Protein 6XSX (pdb70)

Organism: Clostridium perfringens (strain ATCC 13124 / DSM 756 / JCM 1290 / NCIMB 6125 / NCTC 8237 / Type A) (NCBI:txid195103)

Structure (mmCIF, N/CA/C/O backbone):
data_6XSX
#
_entry.id   6XSX
#
_cell.length_a   60.168
_cell.length_b   54.553
_cell.length_c   90.984
_cell.angle_alpha   90.000
_cell.angle_beta   93.200
_cell.angle_gamma   90.000
#
_symmetry.space_group_name_H-M   'P 1 21 1'
#
loop_
_entity.id
_entity.type
_entity.pdbx_description
1 polymer 'ZmpA Glycopeptidase'
2 non-polymer '2-(N-MORPHOLINO)-ETHANESULFONIC ACID'
3 non-polymer 1,2-ETHANEDIOL
4 water water
#
loop_
_atom_site.group_PDB
_atom_site.id
_atom_site.type_symbol
_atom_site.label_atom_id
_atom_site.label_alt_id
_atom_site.label_comp_id
_atom_site.label_asym_id
_atom_site.label_entity_id
_atom_site.label_seq_id
_atom_site.pdbx_PDB_ins_code
_atom_site.Cartn_x
_atom_site.Cartn_y
_atom_site.Cartn_z
_atom_site.occupancy
_atom_site.B_iso_or_equiv
_atom_site.auth_seq_id
_atom_site.auth_comp_id
_atom_site.auth_asym_id
_atom_site.auth_atom_id
_atom_site.pdbx_PDB_model_num
ATOM 1 N N . GLY A 1 18 ? -20.728 5.164 -3.301 1.00 28.91 709 GLY A N 1
ATOM 2 C CA . GLY A 1 18 ? -21.591 4.267 -2.491 1.00 28.92 709 GLY A CA 1
ATOM 3 C C . GLY A 1 18 ? -23.032 4.765 -2.457 1.00 30.54 709 GLY A C 1
ATOM 4 O O . GLY A 1 18 ? -23.452 5.547 -3.306 1.00 27.22 709 GLY A O 1
ATOM 5 N N . SER A 1 19 ? -23.785 4.289 -1.466 1.00 35.55 710 SER A N 1
ATOM 6 C CA . SER A 1 19 ? -25.229 4.458 -1.495 1.00 41.43 710 SER A CA 1
ATOM 7 C C . SER A 1 19 ? -25.697 5.445 -0.430 1.00 44.39 710 SER A C 1
ATOM 8 O O . SER A 1 19 ? -26.896 5.625 -0.238 1.00 49.57 710 SER A O 1
ATOM 11 N N . HIS A 1 20 ? -24.730 6.106 0.211 1.00 46.88 711 HIS A N 1
ATOM 12 C CA . HIS A 1 20 ? -24.998 7.204 1.122 1.00 51.05 711 HIS A CA 1
ATOM 13 C C . HIS A 1 20 ? -24.074 8.370 0.770 1.00 52.49 711 HIS A C 1
ATOM 14 O O . HIS A 1 20 ? -23.183 8.717 1.545 1.00 58.84 711 HIS A O 1
ATOM 16 N N . MET A 1 21 ? -24.302 8.961 -0.411 1.00 48.43 712 MET A N 1
ATOM 17 C CA . MET A 1 21 ? -23.515 10.074 -0.929 1.00 46.71 712 MET A CA 1
ATOM 18 C C . MET A 1 21 ? -24.320 11.375 -0.890 1.00 43.52 712 MET A C 1
ATOM 19 O O . MET A 1 21 ? -25.544 11.343 -0.791 1.00 42.94 712 MET A O 1
ATOM 24 N N . ALA A 1 22 ? -23.609 12.511 -0.988 1.00 41.08 713 ALA A N 1
ATOM 25 C CA . ALA A 1 22 ? -24.168 13.861 -0.975 1.00 38.52 713 ALA A CA 1
ATOM 26 C C . ALA A 1 22 ? -25.156 14.044 -2.125 1.00 36.39 713 ALA A C 1
ATOM 27 O O . ALA A 1 22 ? -24.902 13.603 -3.246 1.00 38.29 713 ALA A O 1
ATOM 29 N N . SER A 1 23 ? -26.277 14.715 -1.841 1.00 34.37 714 SER A N 1
ATOM 30 C CA . SER A 1 23 ? -27.288 14.937 -2.862 1.00 32.64 714 SER A CA 1
ATOM 31 C C . SER A 1 23 ? -26.833 16.017 -3.845 1.00 30.74 714 SER A C 1
ATOM 32 O O . SER A 1 23 ? -27.207 15.980 -5.017 1.00 28.77 714 SER A O 1
ATOM 35 N N . VAL A 1 24 ? -26.019 16.969 -3.370 1.00 29.14 715 VAL A N 1
ATOM 36 C CA . VAL A 1 24 ? -25.470 17.986 -4.255 1.00 30.20 715 VAL A CA 1
ATOM 37 C C . VAL A 1 24 ? -24.075 17.537 -4.697 1.00 30.45 715 VAL A C 1
ATOM 38 O O . VAL A 1 24 ? -23.205 17.302 -3.863 1.00 31.82 715 VAL A O 1
ATOM 42 N N . PHE A 1 25 ? -23.900 17.378 -6.014 1.00 29.08 716 PHE A N 1
ATOM 43 C CA . PHE A 1 25 ? -22.626 17.008 -6.615 1.00 29.86 716 PHE A CA 1
ATOM 44 C C . PHE A 1 25 ? -22.018 18.245 -7.259 1.00 26.80 716 PHE A C 1
ATOM 45 O O . PHE A 1 25 ? -22.674 18.917 -8.053 1.00 26.33 716 PHE A O 1
ATOM 53 N N . GLU A 1 26 ? -20.755 18.515 -6.935 1.00 24.85 717 GLU A N 1
ATOM 54 C CA . GLU A 1 26 ? -19.993 19.527 -7.644 1.00 24.84 717 GLU A CA 1
ATOM 55 C C . GLU A 1 26 ? -19.169 18.828 -8.727 1.00 24.13 717 GLU A C 1
ATOM 56 O O . GLU A 1 26 ? -18.467 17.862 -8.437 1.00 23.88 717 GLU A O 1
ATOM 62 N N . LEU A 1 27 ? -19.265 19.307 -9.976 1.00 22.47 718 LEU A N 1
ATOM 63 C CA . LEU A 1 27 ? -18.634 18.618 -11.093 1.00 21.96 718 LEU A CA 1
ATOM 64 C C . LEU A 1 27 ? -17.383 19.361 -11.559 1.00 23.65 718 LEU A C 1
ATOM 65 O O . LEU A 1 27 ? -17.421 20.559 -11.852 1.00 22.93 718 LEU A O 1
ATOM 70 N N . GLN A 1 28 ? -16.276 18.609 -11.638 1.00 24.15 719 GLN A N 1
ATOM 71 C CA . GLN A 1 28 ? -15.033 19.081 -12.217 1.00 23.94 719 GLN A CA 1
ATOM 72 C C . GLN A 1 28 ? -15.298 19.401 -13.687 1.00 23.33 719 GLN A C 1
ATOM 73 O O . GLN A 1 28 ? -16.138 18.754 -14.315 1.00 22.29 719 GLN A O 1
ATOM 79 N N . SER A 1 29 ? -14.624 20.435 -14.206 1.00 21.58 720 SER A N 1
ATOM 80 C CA . SER A 1 29 ? -14.628 20.731 -15.633 1.00 22.23 720 SER A CA 1
ATOM 81 C C . SER A 1 29 ? -13.515 19.924 -16.293 1.00 21.33 720 SER A C 1
ATOM 82 O O . SER A 1 29 ? -12.363 20.331 -16.267 1.00 21.60 720 SER A O 1
ATOM 85 N N . ARG A 1 30 ? -13.875 18.797 -16.912 1.00 22.10 721 ARG A N 1
ATOM 86 C CA . ARG A 1 30 ? -12.912 17.736 -17.172 1.00 22.79 721 ARG A CA 1
ATOM 87 C C . ARG A 1 30 ? -12.461 17.723 -18.629 1.00 22.75 721 ARG A C 1
ATOM 88 O O . ARG A 1 30 ? -11.600 16.925 -18.999 1.00 22.59 721 ARG A O 1
ATOM 96 N N . GLY A 1 31 ? -13.052 18.597 -19.452 1.00 22.00 722 GLY A N 1
ATOM 97 C CA . GLY A 1 31 ? -12.634 18.717 -20.838 1.00 22.85 722 GLY A CA 1
ATOM 98 C C . GLY A 1 31 ? -13.278 17.647 -21.713 1.00 23.85 722 GLY A C 1
ATOM 99 O O . GLY A 1 31 ? -13.914 16.724 -21.210 1.00 22.86 722 GLY A O 1
ATOM 100 N N . ASN A 1 32 ? -13.120 17.793 -23.032 1.00 23.92 723 ASN A N 1
ATOM 101 C CA . ASN A 1 32 ? -13.815 16.933 -23.972 1.00 23.93 723 ASN A CA 1
ATOM 102 C C . ASN A 1 32 ? -12.953 15.704 -24.236 1.00 23.40 723 ASN A C 1
ATOM 103 O O . ASN A 1 32 ? -11.942 15.794 -24.924 1.00 22.23 723 ASN A O 1
ATOM 108 N N . SER A 1 33 ? -13.351 14.560 -23.676 1.00 22.61 724 SER A N 1
ATOM 109 C CA . SER A 1 33 ? -12.467 13.411 -23.678 1.00 23.44 724 SER A CA 1
ATOM 110 C C . SER A 1 33 ? -12.396 12.793 -25.074 1.00 24.46 724 SER A C 1
ATOM 111 O O . SER A 1 33 ? -11.430 12.108 -25.388 1.00 22.79 724 SER A O 1
ATOM 114 N N . ILE A 1 34 ? -13.402 13.064 -25.918 1.00 25.82 725 ILE A N 1
ATOM 115 C CA . ILE A 1 34 ? -13.406 12.557 -27.285 1.00 27.66 725 ILE A CA 1
ATOM 116 C C . ILE A 1 34 ? -12.309 13.271 -28.076 1.00 28.51 725 ILE A C 1
ATOM 117 O O . ILE A 1 34 ? -11.559 12.630 -28.810 1.00 28.84 725 ILE A O 1
ATOM 122 N N . LYS A 1 35 ? -12.236 14.601 -27.922 1.00 28.75 726 LYS A N 1
ATOM 123 C CA . LYS A 1 35 ? -11.254 15.406 -28.635 1.00 31.14 726 LYS A CA 1
ATOM 124 C C . LYS A 1 35 ? -9.849 15.074 -28.141 1.00 29.50 726 LYS A C 1
ATOM 125 O O . LYS A 1 35 ? -8.944 14.893 -28.950 1.00 29.85 726 LYS A O 1
ATOM 131 N N . GLU A 1 36 ? -9.687 14.988 -26.812 1.00 26.87 727 GLU A N 1
ATOM 132 C CA . GLU A 1 36 ? -8.409 14.632 -26.214 1.00 25.92 727 GLU A CA 1
ATOM 133 C C . GLU A 1 36 ? -7.951 13.271 -26.733 1.00 25.53 727 GLU A C 1
ATOM 134 O O . GLU A 1 36 ? -6.762 13.071 -26.977 1.00 23.32 727 GLU A O 1
ATOM 140 N N . SER A 1 37 ? -8.912 12.346 -26.887 1.00 25.56 728 SER A N 1
ATOM 141 C CA . SER A 1 37 ? -8.645 11.015 -27.412 1.00 24.66 728 SER A CA 1
ATOM 142 C C . SER A 1 37 ? -7.993 11.122 -28.788 1.00 24.89 728 SER A C 1
ATOM 143 O O . SER A 1 37 ? -6.964 10.500 -29.048 1.00 23.52 728 SER A O 1
ATOM 146 N N . GLN A 1 38 ? -8.601 11.935 -29.655 1.00 25.52 729 GLN A N 1
ATOM 147 C CA . GLN A 1 38 ? -8.213 11.997 -31.055 1.00 26.70 729 GLN A CA 1
ATOM 148 C C . GLN A 1 38 ? -6.800 12.561 -31.189 1.00 26.26 729 GLN A C 1
ATOM 149 O O . GLN A 1 38 ? -6.062 12.156 -32.086 1.00 25.94 729 GLN A O 1
ATOM 155 N N . LYS A 1 39 ? -6.418 13.455 -30.268 1.00 26.46 730 LYS A N 1
ATOM 156 C CA . LYS A 1 39 ? -5.058 13.970 -30.236 1.00 28.15 730 LYS A CA 1
ATOM 157 C C . LYS A 1 39 ? -4.068 12.814 -30.088 1.00 28.17 730 LYS A C 1
ATOM 158 O O . LYS A 1 39 ? -2.976 12.864 -30.644 1.00 29.50 730 LYS A O 1
ATOM 164 N N . ARG A 1 40 ? -4.470 11.766 -29.356 1.00 24.92 731 ARG A N 1
ATOM 165 C CA . ARG A 1 40 ? -3.544 10.743 -28.900 1.00 23.49 731 ARG A CA 1
ATOM 166 C C . ARG A 1 40 ? -3.765 9.433 -29.648 1.00 22.92 731 ARG A C 1
ATOM 167 O O . ARG A 1 40 ? -3.174 8.419 -29.286 1.00 23.15 731 ARG A O 1
ATOM 175 N N . LYS A 1 41 ? -4.627 9.471 -30.674 1.00 23.03 732 LYS A N 1
ATOM 176 C CA . LYS A 1 41 ? -4.946 8.351 -31.549 1.00 23.66 732 LYS A CA 1
ATOM 177 C C . LYS A 1 41 ? -5.570 7.187 -30.782 1.00 23.14 732 LYS A C 1
ATOM 178 O O . LYS A 1 41 ? -5.465 6.043 -31.217 1.00 24.76 732 LYS A O 1
ATOM 184 N N . VAL A 1 42 ? -6.251 7.458 -29.663 1.00 23.97 733 VAL A N 1
ATOM 185 C CA . VAL A 1 42 ? -7.057 6.404 -29.055 1.00 22.60 733 VAL A CA 1
ATOM 186 C C . VAL A 1 42 ? -8.525 6.608 -29.434 1.00 22.42 733 VAL A C 1
ATOM 187 O O . VAL A 1 42 ? -8.893 7.651 -29.970 1.00 23.71 733 VAL A O 1
ATOM 191 N N . TRP A 1 43 ? -9.351 5.598 -29.143 1.00 21.91 734 TRP A N 1
ATOM 192 C CA . TRP A 1 43 ? -10.649 5.441 -29.774 1.00 22.59 734 TRP A CA 1
ATOM 193 C C . TRP A 1 43 ? -11.748 6.087 -28.928 1.00 23.47 734 TRP A C 1
ATOM 194 O O . TRP A 1 43 ? -12.498 5.390 -28.257 1.00 23.50 734 TRP A O 1
ATOM 205 N N . ASN A 1 44 ? -11.796 7.427 -28.942 1.00 24.20 735 ASN A N 1
ATOM 206 C CA . ASN A 1 44 ? -12.894 8.250 -28.442 1.00 23.83 735 ASN A CA 1
ATOM 207 C C . ASN A 1 44 ? -13.364 7.801 -27.062 1.00 23.95 735 ASN A C 1
ATOM 208 O O . ASN A 1 44 ? -14.511 7.390 -26.893 1.00 25.28 735 ASN A O 1
ATOM 213 N N . PHE A 1 45 ? -12.476 7.910 -26.073 1.00 23.13 736 PHE A N 1
ATOM 214 C CA . PHE A 1 45 ? -12.781 7.458 -24.725 1.00 20.50 736 PHE A CA 1
ATOM 215 C C . PHE A 1 45 ? -13.875 8.350 -24.143 1.00 20.65 736 PHE A C 1
ATOM 216 O O . PHE A 1 45 ? -13.914 9.542 -24.444 1.00 19.40 736 PHE A O 1
ATOM 224 N N . GLN A 1 46 ? -14.761 7.744 -23.335 1.00 20.07 737 GLN A N 1
ATOM 225 C CA . GLN A 1 46 ? -15.782 8.463 -22.585 1.00 19.11 737 GLN A CA 1
ATOM 226 C C . GLN A 1 46 ? -15.165 8.979 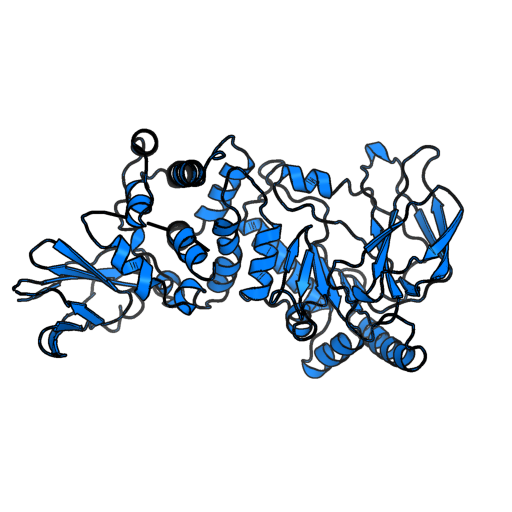-21.285 1.00 18.90 737 GLN A C 1
ATOM 227 O O . GLN A 1 46 ? -14.007 8.695 -20.977 1.00 18.56 737 GLN A O 1
ATOM 233 N N . ASP A 1 47 ? -15.952 9.741 -20.522 1.00 18.75 738 ASP A N 1
ATOM 234 C CA . ASP A 1 47 ? -15.483 10.261 -19.251 1.00 19.13 738 ASP A CA 1
ATOM 235 C C . ASP A 1 47 ? -16.635 10.291 -18.250 1.00 19.30 738 ASP A C 1
ATOM 236 O O . ASP A 1 47 ? -16.754 11.240 -17.472 1.00 19.42 738 ASP A O 1
ATOM 241 N N . TRP A 1 48 ? -17.453 9.227 -18.272 1.00 17.55 739 TRP A N 1
ATOM 242 C CA . TRP A 1 48 ? -18.583 9.071 -17.374 1.00 17.75 739 TRP A CA 1
ATOM 243 C C . TRP A 1 48 ? -18.137 9.127 -15.912 1.00 16.96 739 TRP A C 1
ATOM 244 O O . TRP A 1 48 ? -17.182 8.450 -15.533 1.00 16.18 739 TRP A O 1
ATOM 255 N N . GLN A 1 49 ? -18.883 9.898 -15.104 1.00 16.53 740 GLN A N 1
ATOM 256 C CA . GLN A 1 49 ? -18.591 10.074 -13.683 1.00 17.16 740 GLN A CA 1
ATOM 257 C C . GLN A 1 49 ? -19.800 9.651 -12.853 1.00 17.66 740 GLN A C 1
ATOM 258 O O . GLN A 1 49 ? -20.937 9.794 -13.307 1.00 15.95 740 GLN A O 1
ATOM 264 N N . PRO A 1 50 ? -19.565 9.054 -11.654 1.00 18.59 741 PRO A N 1
ATOM 265 C CA . PRO A 1 50 ? -20.614 8.412 -10.855 1.00 17.73 741 PRO A CA 1
ATOM 266 C C . PRO A 1 50 ? -21.687 9.342 -10.298 1.00 17.83 741 PRO A C 1
ATOM 267 O O . PRO A 1 50 ? -21.393 10.489 -9.951 1.00 17.09 741 PRO A O 1
ATOM 271 N N . THR A 1 51 ? -22.927 8.824 -10.237 1.00 17.09 742 THR A N 1
ATOM 272 C CA . THR A 1 51 ? -24.003 9.458 -9.491 1.00 17.42 742 THR A CA 1
ATOM 273 C C . THR A 1 51 ? -24.537 8.507 -8.427 1.00 17.97 742 THR A C 1
ATOM 274 O O . THR A 1 51 ? -25.009 8.964 -7.395 1.00 18.98 742 THR A O 1
ATOM 278 N N . GLY A 1 52 ? -24.500 7.198 -8.711 1.00 17.93 743 GLY A N 1
ATOM 279 C CA . GLY A 1 52 ? -25.022 6.186 -7.804 1.00 18.07 743 GLY A CA 1
ATOM 280 C C . GLY A 1 52 ? -26.541 6.016 -7.898 1.00 19.35 743 GLY A C 1
ATOM 281 O O . GLY A 1 52 ? -27.128 5.321 -7.061 1.00 18.06 743 GLY A O 1
ATOM 282 N N . TYR A 1 53 ? -27.159 6.620 -8.931 1.00 18.36 744 TYR A N 1
ATOM 283 C CA . TYR A 1 53 ? -28.603 6.564 -9.098 1.00 18.88 744 TYR A CA 1
ATOM 284 C C . TYR A 1 53 ? -29.023 5.611 -10.213 1.00 19.50 744 TYR A C 1
ATOM 285 O O . TYR A 1 53 ? -28.434 5.603 -11.295 1.00 19.01 744 TYR A O 1
ATOM 294 N N . ALA A 1 54 ? -30.090 4.856 -9.922 1.00 18.53 745 ALA A N 1
ATOM 295 C CA . ALA A 1 54 ? -30.770 3.987 -10.866 1.00 19.89 745 ALA A CA 1
ATOM 296 C C . ALA A 1 54 ? -32.127 4.587 -11.214 1.00 18.99 745 ALA A C 1
ATOM 297 O O . ALA A 1 54 ? -32.750 5.233 -10.376 1.00 20.27 745 ALA A O 1
ATOM 299 N N . VAL A 1 55 ? -32.572 4.338 -12.450 1.00 17.76 746 VAL A N 1
ATOM 300 C CA . VAL A 1 55 ? -33.882 4.769 -12.910 1.00 17.48 746 VAL A CA 1
ATOM 301 C C . VAL A 1 55 ? -34.498 3.668 -13.774 1.00 17.70 746 VAL A C 1
ATOM 302 O O . VAL A 1 55 ? -33.785 2.814 -14.306 1.00 18.13 746 VAL A O 1
ATOM 306 N N . LYS A 1 56 ? -35.831 3.719 -13.893 1.00 17.36 747 LYS A N 1
ATOM 307 C CA . LYS A 1 56 ? -36.611 2.913 -14.813 1.00 17.53 747 LYS A CA 1
ATOM 308 C C . LYS A 1 56 ? -36.937 3.758 -16.039 1.00 18.42 747 LYS A C 1
ATOM 309 O O . LYS A 1 56 ? -37.261 4.936 -15.901 1.00 17.46 747 LYS A O 1
ATOM 315 N N . SER A 1 57 ? -36.885 3.138 -17.231 1.00 18.06 748 SER A N 1
ATOM 316 C CA . SER A 1 57 ? -37.340 3.799 -18.443 1.00 19.02 748 SER A CA 1
ATOM 317 C C . SER A 1 57 ? -38.762 4.311 -18.223 1.00 19.44 748 SER A C 1
ATOM 318 O O . SER A 1 57 ? -39.585 3.602 -17.657 1.00 19.54 748 SER A O 1
ATOM 321 N N . GLY A 1 58 ? -39.036 5.547 -18.660 1.00 19.39 749 GLY A N 1
ATOM 322 C CA . GLY A 1 58 ? -40.386 6.083 -18.574 1.00 21.68 749 GLY A CA 1
ATOM 323 C C . GLY A 1 58 ? -40.691 6.760 -17.238 1.00 23.60 749 GLY A C 1
ATOM 324 O O . GLY A 1 58 ? -41.768 7.332 -17.076 1.00 24.83 749 GLY A O 1
ATOM 325 N N . GLN A 1 59 ? -39.764 6.698 -16.272 1.00 23.38 750 GLN A N 1
ATOM 326 C CA . GLN A 1 59 ? -39.991 7.437 -15.037 1.00 22.79 750 GLN A CA 1
ATOM 327 C C . GLN A 1 59 ? -39.563 8.892 -15.226 1.00 22.51 750 GLN A C 1
ATOM 328 O O . GLN A 1 59 ? -38.784 9.216 -16.121 1.00 20.48 750 GLN A O 1
ATOM 334 N N . VAL A 1 60 ? -40.105 9.752 -14.363 1.00 22.04 751 VAL A N 1
ATOM 335 C CA . VAL A 1 60 ? -39.747 11.157 -14.302 1.00 23.60 751 VAL A CA 1
ATOM 336 C C . VAL A 1 60 ? -38.713 11.329 -13.196 1.00 23.24 751 VAL A C 1
ATOM 337 O O . VAL A 1 60 ? -38.832 10.729 -12.130 1.00 25.45 751 VAL A O 1
ATOM 341 N N . ILE A 1 61 ? -37.690 12.137 -13.482 1.00 22.46 752 ILE A N 1
ATOM 342 C CA . ILE A 1 61 ? -36.758 12.609 -12.471 1.00 21.52 752 ILE A CA 1
ATOM 343 C C . ILE A 1 61 ? -36.681 14.124 -12.621 1.00 21.92 752 ILE A C 1
ATOM 344 O O . ILE A 1 61 ? -37.029 14.652 -13.681 1.00 20.69 752 ILE A O 1
ATOM 349 N N . THR A 1 62 ? -36.259 14.804 -11.550 1.00 20.72 753 THR A N 1
ATOM 350 C CA . THR A 1 62 ? -36.097 16.249 -11.585 1.00 21.24 753 THR A CA 1
ATOM 351 C C . THR A 1 62 ? -34.646 16.580 -11.257 1.00 20.28 753 THR A C 1
ATOM 352 O O . THR A 1 62 ? -34.129 16.158 -10.226 1.00 18.98 753 THR A O 1
ATOM 356 N N . VAL A 1 63 ? -33.979 17.279 -12.179 1.00 19.45 754 VAL A N 1
ATOM 357 C CA . VAL A 1 63 ? -32.563 17.547 -11.992 1.00 20.62 754 VAL A CA 1
ATOM 358 C C . VAL A 1 63 ? -32.368 19.052 -11.916 1.00 20.89 754 VAL A C 1
ATOM 359 O O . VAL A 1 63 ? -32.832 19.784 -12.782 1.00 22.41 754 VAL A O 1
ATOM 363 N N . TYR A 1 64 ? -31.682 19.482 -10.860 1.00 21.29 755 TYR A N 1
ATOM 364 C CA . TYR A 1 64 ? -31.366 20.882 -10.653 1.00 22.55 755 TYR A CA 1
ATOM 365 C C . TYR A 1 64 ? -29.911 21.123 -11.029 1.00 22.92 755 TYR A C 1
ATOM 366 O O . TYR A 1 64 ? -29.027 20.377 -10.600 1.00 23.81 755 TYR A O 1
ATOM 375 N N . VAL A 1 65 ? -29.694 22.158 -11.850 1.00 21.96 756 VAL A N 1
ATOM 376 C CA . VAL A 1 65 ? -28.390 22.460 -12.415 1.00 21.98 756 VAL A CA 1
ATOM 377 C C . VAL A 1 65 ? -28.041 23.911 -12.090 1.00 22.86 756 VAL A C 1
ATOM 378 O O . VAL A 1 65 ? -28.799 24.829 -12.402 1.00 22.95 756 VAL A O 1
ATOM 382 N N . ASP A 1 66 ? -26.877 24.108 -11.471 1.00 23.68 757 ASP A N 1
ATOM 383 C CA . ASP A 1 66 ? -26.358 25.444 -11.224 1.00 24.52 757 ASP A CA 1
ATOM 384 C C . ASP A 1 66 ? -25.033 25.617 -11.965 1.00 22.80 757 ASP A C 1
ATOM 385 O O . ASP A 1 66 ? -24.065 24.912 -11.677 1.00 22.58 757 ASP A O 1
ATOM 390 N N . VAL A 1 67 ? -25.024 26.521 -12.957 1.00 21.52 758 VAL A N 1
ATOM 391 C CA . VAL A 1 67 ? -23.812 27.006 -13.614 1.00 22.16 758 VAL A CA 1
ATOM 392 C C . VAL A 1 67 ? -23.895 28.532 -13.643 1.00 23.57 758 VAL A C 1
ATOM 393 O O . VAL A 1 67 ? -24.978 29.085 -13.440 1.00 22.87 758 VAL A O 1
ATOM 397 N N . GLU A 1 68 ? -22.768 29.198 -13.929 1.00 24.03 759 GLU A N 1
ATOM 398 C CA . GLU A 1 68 ? -22.791 30.628 -14.188 1.00 26.54 759 GLU A CA 1
ATOM 399 C C . GLU A 1 68 ? -23.690 30.889 -15.389 1.00 26.11 759 GLU A C 1
ATOM 400 O O . GLU A 1 68 ? -23.649 30.141 -16.364 1.00 26.56 759 GLU A O 1
ATOM 406 N N . ASP A 1 69 ? -24.463 31.975 -15.318 1.00 25.90 760 ASP A N 1
ATOM 407 C CA . ASP A 1 69 ? -25.377 32.345 -16.388 1.00 27.13 760 ASP A CA 1
ATOM 408 C C . ASP A 1 69 ? -24.638 32.347 -17.716 1.00 26.32 760 ASP A C 1
ATOM 409 O O . ASP A 1 69 ? -23.547 32.896 -17.803 1.00 27.35 760 ASP A O 1
ATOM 414 N N . GLY A 1 70 ? -25.243 31.720 -18.731 1.00 25.87 761 GLY A N 1
ATOM 415 C CA . GLY A 1 70 ? -24.728 31.778 -20.091 1.00 24.84 761 GLY A CA 1
ATOM 416 C C . GLY A 1 70 ? -23.621 30.758 -20.377 1.00 25.55 761 GLY A C 1
ATOM 417 O O . GLY A 1 70 ? -23.172 30.654 -21.513 1.00 25.75 761 GLY A O 1
ATOM 418 N N . LYS A 1 71 ? -23.172 30.024 -19.349 1.00 24.73 762 LYS A N 1
ATOM 419 C CA . LYS A 1 71 ? -22.069 29.080 -19.480 1.00 23.91 762 LYS A CA 1
ATOM 420 C C . LYS A 1 71 ? -22.588 27.689 -19.838 1.00 22.45 762 LYS A C 1
ATOM 421 O O . LYS A 1 71 ? -23.717 27.334 -19.509 1.00 22.48 762 LYS A O 1
ATOM 427 N N . PRO A 1 72 ? -21.779 26.836 -20.505 1.00 22.14 763 PRO A N 1
ATOM 428 C CA . PRO A 1 72 ? -22.237 25.492 -20.866 1.00 20.92 763 PRO A CA 1
ATOM 429 C C . PRO A 1 72 ? -22.540 24.597 -19.660 1.00 20.35 763 PRO A C 1
ATOM 430 O O . PRO A 1 72 ? -21.932 24.722 -18.600 1.00 21.39 763 PRO A O 1
ATOM 434 N N . THR A 1 73 ? -23.521 23.713 -19.839 1.00 19.74 764 THR A N 1
ATOM 435 C CA . THR A 1 73 ? -24.048 22.878 -18.775 1.00 19.44 764 THR A CA 1
ATOM 436 C C . THR A 1 73 ? -23.552 21.449 -18.966 1.00 20.28 764 THR A C 1
ATOM 437 O O . THR A 1 73 ? -23.372 21.006 -20.104 1.00 21.01 764 THR A O 1
ATOM 441 N N . PRO A 1 74 ? -23.339 20.693 -17.861 1.00 20.24 765 PRO A N 1
ATOM 442 C CA . PRO A 1 74 ? -23.010 19.270 -17.943 1.00 20.53 765 PRO A CA 1
ATOM 443 C C . PRO A 1 74 ? -24.214 18.502 -18.485 1.00 21.59 765 PRO A C 1
ATOM 444 O O . PRO A 1 74 ? -25.310 19.053 -18.612 1.00 21.16 765 PRO A O 1
ATOM 448 N N . LYS A 1 75 ? -23.971 17.230 -18.808 1.00 20.82 766 LYS A N 1
ATOM 449 C CA . LYS A 1 75 ? -24.971 16.329 -19.349 1.00 22.11 766 LYS A CA 1
ATOM 450 C C . LYS A 1 75 ? -25.148 15.147 -18.395 1.00 21.85 766 LYS A C 1
ATOM 451 O O . LYS A 1 75 ? -24.242 14.806 -17.626 1.00 19.14 766 LYS A O 1
ATOM 457 N N . LEU A 1 76 ? -26.343 14.554 -18.440 1.00 20.76 767 LEU A N 1
ATOM 458 C CA . LEU A 1 76 ? -26.585 13.271 -17.809 1.00 21.89 767 LEU A CA 1
ATOM 459 C C . LEU A 1 76 ? -26.462 12.192 -18.882 1.00 21.13 767 LEU A C 1
ATOM 460 O O . LEU A 1 76 ? -26.834 12.421 -20.041 1.00 20.48 767 LEU A O 1
ATOM 465 N N . VAL A 1 77 ? -25.904 11.040 -18.482 1.00 19.08 768 VAL A N 1
ATOM 466 C CA . VAL A 1 77 ? -25.910 9.845 -19.306 1.00 17.48 768 VAL A CA 1
ATOM 467 C C . VAL A 1 77 ? -26.799 8.813 -18.615 1.00 18.23 768 VAL A C 1
ATOM 468 O O . VAL A 1 77 ? -26.563 8.469 -17.455 1.00 17.75 768 VAL A O 1
ATOM 472 N N . PHE A 1 78 ? -27.854 8.382 -19.323 1.00 17.77 769 PHE A N 1
ATOM 473 C CA . PHE A 1 78 ? -28.609 7.195 -18.960 1.00 18.27 769 PHE A CA 1
ATOM 474 C C . PHE A 1 78 ? -27.982 6.006 -19.682 1.00 19.06 769 PHE A C 1
ATOM 475 O O . PHE A 1 78 ? -27.755 6.063 -20.894 1.00 19.16 769 PHE A O 1
ATOM 483 N N . LYS A 1 79 ? -27.705 4.942 -18.921 1.00 17.97 770 LYS A N 1
ATOM 484 C CA . LYS A 1 79 ? -27.151 3.728 -19.488 1.00 18.24 770 LYS A CA 1
ATOM 485 C C . LYS A 1 79 ? -28.080 2.566 -19.147 1.00 18.15 770 LYS A C 1
ATOM 486 O O . LYS A 1 79 ? -28.201 2.193 -17.980 1.00 18.60 770 LYS A O 1
ATOM 492 N N . GLN A 1 80 ? -28.740 2.028 -20.180 1.00 17.31 771 GLN A N 1
ATOM 493 C CA . GLN A 1 80 ? -29.561 0.833 -20.083 1.00 16.62 771 GLN A CA 1
ATOM 494 C C . GLN A 1 80 ? -28.645 -0.377 -19.913 1.00 16.55 771 GLN A C 1
ATOM 495 O O . GLN A 1 80 ? -27.614 -0.474 -20.582 1.00 16.53 771 GLN A O 1
ATOM 501 N N . MET A 1 81 ? -29.025 -1.292 -19.012 1.00 16.43 772 MET A N 1
ATOM 502 C CA . MET A 1 81 ? -28.231 -2.485 -18.725 1.00 17.74 772 MET A CA 1
ATOM 503 C C . MET A 1 81 ? -28.333 -3.510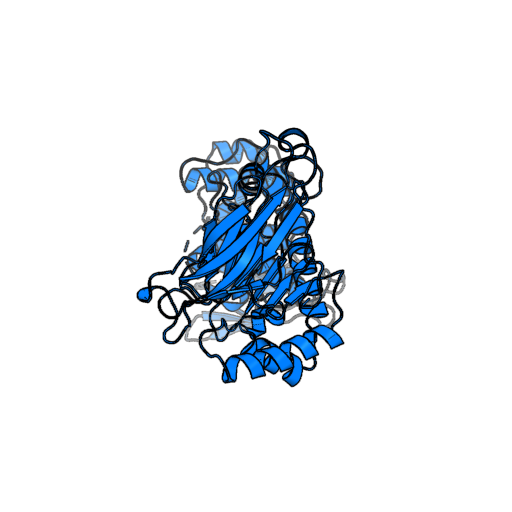 -19.854 1.00 18.14 772 MET A C 1
ATOM 504 O O . MET A 1 81 ? -29.406 -3.686 -20.436 1.00 18.88 772 MET A O 1
ATOM 509 N N . ASP A 1 82 ? -27.201 -4.181 -20.132 1.00 18.26 773 ASP A N 1
ATOM 510 C CA . ASP A 1 82 ? -27.137 -5.430 -20.883 1.00 19.17 773 ASP A CA 1
ATOM 511 C C . ASP A 1 82 ? -27.726 -5.305 -22.289 1.00 19.47 773 ASP A C 1
ATOM 512 O O . ASP A 1 82 ? -28.480 -6.179 -22.730 1.00 19.06 773 ASP A O 1
ATOM 517 N N . SER A 1 83 ? -27.343 -4.235 -22.997 1.00 18.23 774 SER A N 1
ATOM 518 C CA . SER A 1 83 ? -27.648 -4.089 -24.408 1.00 18.11 774 SER A CA 1
ATOM 519 C C . SER A 1 83 ? -26.589 -4.827 -25.224 1.00 19.29 774 SER A C 1
ATOM 520 O O . SER A 1 83 ? -25.501 -5.102 -24.722 1.00 20.06 774 SER A O 1
ATOM 523 N N . GLN A 1 84 ? -26.901 -5.138 -26.489 1.00 20.32 775 GLN A N 1
ATOM 524 C CA . GLN A 1 84 ? -25.881 -5.626 -27.405 1.00 22.60 775 GLN A CA 1
ATOM 525 C C . GLN A 1 84 ? -24.932 -4.473 -27.733 1.00 21.88 775 GLN A C 1
ATOM 526 O O . GLN A 1 84 ? -23.799 -4.701 -28.150 1.00 19.94 775 GLN A O 1
ATOM 532 N N . HIS A 1 85 ? -25.420 -3.239 -27.525 1.00 22.13 776 HIS A N 1
ATOM 533 C CA . HIS A 1 85 ? -24.645 -2.019 -27.693 1.00 21.87 776 HIS A CA 1
ATOM 534 C C . HIS A 1 85 ? -24.252 -1.478 -26.317 1.00 21.01 776 HIS A C 1
ATOM 535 O O . HIS A 1 85 ? -24.295 -2.206 -25.327 1.00 20.58 776 HIS A O 1
ATOM 542 N N . ASN A 1 86 ? -23.880 -0.195 -26.262 1.00 19.21 777 ASN A N 1
ATOM 543 C CA . ASN A 1 86 ? -23.423 0.425 -25.026 1.00 19.56 777 ASN A CA 1
ATOM 544 C C . ASN A 1 86 ? -24.603 0.792 -24.121 1.00 19.62 777 ASN A C 1
ATOM 545 O O . ASN A 1 86 ? -24.440 0.865 -22.899 1.00 20.59 777 ASN A O 1
ATOM 550 N N . GLY A 1 87 ? -25.777 1.039 -24.724 1.00 18.33 778 GLY A N 1
ATOM 551 C CA . GLY A 1 87 ? -27.022 1.251 -23.996 1.00 19.00 778 GLY A CA 1
ATOM 552 C C . GLY A 1 87 ? -27.244 2.692 -23.521 1.00 20.23 778 GLY A C 1
ATOM 553 O O . GLY A 1 87 ? -28.222 2.963 -22.821 1.00 19.83 778 GLY A O 1
ATOM 554 N N . ASP A 1 88 ? -26.361 3.619 -23.922 1.00 20.33 779 ASP A N 1
ATOM 555 C CA . ASP A 1 88 ? -26.377 4.974 -23.386 1.00 21.27 779 ASP A CA 1
ATOM 556 C C . ASP A 1 88 ? -27.248 5.915 -24.220 1.00 21.70 779 ASP A C 1
ATOM 557 O O . ASP A 1 88 ? -27.361 5.774 -25.437 1.00 21.29 779 ASP A O 1
ATOM 562 N N . VAL A 1 89 ? -27.845 6.897 -23.531 1.00 20.90 780 VAL A N 1
ATOM 563 C CA . VAL A 1 89 ? -28.464 8.060 -24.150 1.00 20.53 780 VAL A CA 1
ATOM 564 C C . VAL A 1 89 ? -27.916 9.279 -23.413 1.00 21.01 780 VAL A C 1
ATOM 565 O O . VAL A 1 89 ? -27.905 9.300 -22.185 1.00 20.22 780 VAL A O 1
ATOM 569 N N . THR A 1 90 ? -27.471 10.285 -24.173 1.00 20.98 781 THR A N 1
ATOM 570 C CA . THR A 1 90 ? -27.036 11.549 -23.601 1.00 22.10 781 THR A CA 1
ATOM 571 C C . THR A 1 90 ? -28.255 12.444 -23.390 1.00 22.89 781 THR A C 1
ATOM 572 O O . THR A 1 90 ? -29.050 12.609 -24.308 1.00 22.80 781 THR A O 1
ATOM 576 N N . ILE A 1 91 ? -28.395 13.009 -22.181 1.00 23.26 782 ILE A N 1
ATOM 577 C CA . ILE A 1 91 ? -29.507 13.896 -21.874 1.00 22.62 782 ILE A CA 1
ATOM 578 C C . ILE A 1 91 ? -28.962 15.283 -21.557 1.00 23.76 782 ILE A C 1
ATOM 579 O O . ILE A 1 91 ? -28.210 15.459 -20.602 1.00 23.76 782 ILE A O 1
ATOM 584 N N . SER A 1 92 ? -29.357 16.260 -22.381 1.00 23.84 783 SER A N 1
ATOM 585 C CA . SER A 1 92 ? -28.937 17.637 -22.190 1.00 23.62 783 SER A CA 1
ATOM 586 C C . SER A 1 92 ? -29.706 18.266 -21.030 1.00 22.16 783 SER A C 1
ATOM 587 O O . SER A 1 92 ? -30.844 17.881 -20.758 1.00 21.97 783 SER A O 1
ATOM 590 N N . LEU A 1 93 ? -29.050 19.218 -20.352 1.00 20.06 784 LEU A N 1
ATOM 591 C CA . LEU A 1 93 ? -29.582 19.875 -19.168 1.00 19.66 784 LEU A CA 1
ATOM 592 C C . LEU A 1 93 ? -29.477 21.379 -19.371 1.00 19.12 784 LEU A C 1
ATOM 593 O O . LEU A 1 93 ? -28.553 21.858 -20.018 1.00 18.71 784 LEU A O 1
ATOM 598 N N . SER A 1 94 ? -30.407 22.115 -18.766 1.00 19.45 785 SER A N 1
ATOM 599 C CA . SER A 1 94 ? -30.313 23.564 -18.765 1.00 21.21 785 SER A CA 1
ATOM 600 C C . SER A 1 94 ? -30.140 24.067 -17.334 1.00 20.91 785 SER A C 1
ATOM 601 O O . SER A 1 94 ? -30.361 23.326 -16.378 1.00 19.74 785 SER A O 1
ATOM 604 N N . LYS A 1 95 ? -29.713 25.324 -17.175 1.00 19.99 786 LYS A N 1
ATOM 605 C CA . LYS A 1 95 ? -29.610 25.837 -15.819 1.00 20.34 786 LYS A CA 1
ATOM 606 C C . LYS A 1 95 ? -30.996 25.862 -15.164 1.00 21.04 786 LYS A C 1
ATOM 607 O O . LYS A 1 95 ? -32.001 26.135 -15.826 1.00 19.36 786 LYS A O 1
ATOM 613 N N . GLY A 1 96 ? -31.031 25.578 -13.854 1.00 20.28 787 GLY A N 1
ATOM 614 C CA . GLY A 1 96 ? -32.272 25.532 -13.099 1.00 20.87 787 GLY A CA 1
ATOM 615 C C . GLY A 1 96 ? -32.878 24.128 -13.089 1.00 20.80 787 GLY A C 1
ATOM 616 O O . GLY A 1 96 ? -32.155 23.132 -13.035 1.00 20.21 787 GLY A O 1
ATOM 617 N N . LYS A 1 97 ? -34.210 24.067 -13.189 1.00 19.61 788 LYS A N 1
ATOM 618 C CA . LYS A 1 97 ? -34.983 22.844 -13.002 1.00 21.07 788 LYS A CA 1
ATOM 619 C C . LYS A 1 97 ? -35.136 22.097 -14.329 1.00 20.81 788 LYS A C 1
ATOM 620 O O . LYS A 1 97 ? -35.407 22.712 -15.356 1.00 20.80 788 LYS A O 1
ATOM 626 N N . ASN A 1 98 ? -34.963 20.765 -14.296 1.00 19.92 789 ASN A N 1
ATOM 627 C CA . ASN A 1 98 ? -35.154 19.928 -15.472 1.00 20.09 789 ASN A CA 1
ATOM 628 C C . ASN A 1 98 ? -36.072 18.762 -15.108 1.00 20.91 789 ASN A C 1
ATOM 629 O O . ASN A 1 98 ? -35.693 17.895 -14.320 1.00 20.83 789 ASN A O 1
ATOM 634 N N . VAL A 1 99 ? -37.270 18.737 -15.701 1.00 20.72 790 VAL A N 1
ATOM 635 C CA . VAL A 1 99 ? -38.173 17.607 -15.556 1.00 21.28 790 VAL A CA 1
ATOM 636 C C . VAL A 1 99 ? -37.892 16.645 -16.712 1.00 22.52 790 VAL A C 1
ATOM 637 O O . VAL A 1 99 ? -38.201 16.952 -17.862 1.00 22.81 790 VAL A O 1
ATOM 641 N N . ILE A 1 100 ? -37.276 15.495 -16.394 1.00 21.88 791 ILE A N 1
ATOM 642 C CA . ILE A 1 100 ? -36.800 14.563 -17.405 1.00 21.34 791 ILE A CA 1
ATOM 643 C C . ILE A 1 100 ? -37.567 13.243 -17.332 1.00 21.27 791 ILE A C 1
ATOM 644 O O . ILE A 1 100 ? -37.663 12.622 -16.267 1.00 21.12 791 ILE A O 1
ATOM 649 N N . THR A 1 101 ? -38.064 12.816 -18.501 1.00 20.87 792 THR A N 1
ATOM 650 C CA . THR A 1 101 ? -38.573 11.467 -18.712 1.00 21.74 792 THR A CA 1
ATOM 651 C C . THR A 1 101 ? -37.410 10.581 -19.155 1.00 20.24 792 THR A C 1
ATOM 652 O O . THR A 1 101 ? -36.747 10.865 -20.152 1.00 18.83 792 THR A O 1
ATOM 656 N N . ILE A 1 102 ? -37.150 9.521 -18.385 1.00 19.58 793 ILE A N 1
ATOM 657 C CA . ILE A 1 102 ? -36.059 8.619 -18.724 1.00 19.93 793 ILE A CA 1
ATOM 658 C C . ILE A 1 102 ? -36.412 7.892 -20.020 1.00 21.10 793 ILE A C 1
ATOM 659 O O . ILE A 1 102 ? -37.498 7.344 -20.144 1.00 21.48 793 ILE A O 1
ATOM 664 N N . PRO A 1 103 ? -35.531 7.874 -21.044 1.00 22.70 794 PRO A N 1
ATOM 665 C CA . PRO A 1 103 ? -35.862 7.212 -22.305 1.00 22.79 794 PRO A CA 1
ATOM 666 C C . PRO A 1 103 ? -35.808 5.685 -22.213 1.00 23.62 794 PRO A C 1
ATOM 667 O O . PRO A 1 103 ? -35.433 5.111 -21.183 1.00 21.68 794 PRO A O 1
ATOM 671 N N . GLU A 1 104 ? -36.163 5.040 -23.329 1.00 23.15 795 GLU A N 1
ATOM 672 C CA . GLU A 1 104 ? -36.286 3.595 -23.384 1.00 25.36 795 GLU A CA 1
ATOM 673 C C . GLU A 1 104 ? -35.611 3.085 -24.657 1.00 26.02 795 GLU A C 1
ATOM 674 O O . GLU A 1 104 ? -35.888 3.574 -25.751 1.00 26.04 795 GLU A O 1
ATOM 680 N N . LYS A 1 105 ? -34.717 2.101 -24.501 1.00 24.44 796 LYS A N 1
ATOM 681 C CA . LYS A 1 105 ? -34.061 1.480 -25.638 1.00 24.04 796 LYS A CA 1
ATOM 682 C C . LYS A 1 105 ? -35.026 0.486 -26.289 1.00 24.70 796 LYS A C 1
ATOM 683 O O . LYS A 1 105 ? -35.892 -0.063 -25.612 1.00 25.07 796 LYS A O 1
ATOM 689 N N . PRO A 1 106 ? -34.916 0.212 -27.613 1.00 24.33 797 PRO A N 1
ATOM 690 C CA . PRO A 1 106 ? -35.713 -0.846 -28.244 1.00 24.31 797 PRO A CA 1
ATOM 691 C C . PRO A 1 106 ? -35.471 -2.188 -27.555 1.00 23.85 797 PRO A C 1
ATOM 692 O O . PRO A 1 106 ? -34.328 -2.556 -27.283 1.00 22.85 797 PRO A O 1
ATOM 696 N N . THR A 1 107 ? -36.569 -2.896 -27.264 1.00 24.50 798 THR A N 1
ATOM 697 C CA . THR A 1 107 ? -36.563 -4.215 -26.646 1.00 25.26 798 THR A CA 1
ATOM 698 C C . THR A 1 107 ? -35.595 -5.163 -27.352 1.00 24.35 798 THR A C 1
ATOM 699 O O . THR A 1 107 ? -34.934 -5.977 -26.710 1.00 23.53 798 THR A O 1
ATOM 703 N N . ASN A 1 108 ? -35.520 -5.067 -28.681 1.00 23.84 799 ASN A N 1
ATOM 704 C CA . ASN A 1 108 ? -34.801 -6.076 -29.441 1.00 26.30 799 ASN A CA 1
ATOM 705 C C . ASN A 1 108 ? -33.283 -5.933 -29.279 1.00 24.33 799 ASN A C 1
ATOM 706 O O . ASN A 1 108 ? -32.549 -6.806 -29.724 1.00 23.46 799 ASN A O 1
ATOM 711 N N . GLU A 1 109 ? -32.823 -4.853 -28.628 1.00 22.49 800 GLU A N 1
ATOM 712 C CA . GLU A 1 109 ? -31.402 -4.597 -28.423 1.00 23.29 800 GLU A CA 1
ATOM 713 C C . GLU A 1 109 ? -30.888 -5.225 -27.128 1.00 22.93 800 GLU A C 1
ATOM 714 O O . GLU A 1 109 ? -29.682 -5.238 -26.900 1.00 23.27 800 GLU A O 1
ATOM 720 N N . LEU A 1 110 ? -31.795 -5.723 -26.277 1.00 22.31 801 LEU A N 1
ATOM 721 C CA . LEU A 1 110 ? -31.433 -6.086 -24.914 1.00 21.87 801 LEU A CA 1
ATOM 722 C C . LEU A 1 110 ? -31.434 -7.603 -24.757 1.00 22.17 801 LEU A C 1
ATOM 723 O O . LEU A 1 110 ? -32.222 -8.289 -25.405 1.00 22.38 801 LEU A O 1
ATOM 728 N N . ARG A 1 111 ? -30.583 -8.117 -23.857 1.00 20.72 802 ARG A N 1
ATOM 729 C CA . ARG A 1 111 ? -30.634 -9.541 -23.569 1.00 20.42 802 ARG A CA 1
ATOM 730 C C . ARG A 1 111 ? -32.062 -9.878 -23.154 1.00 20.13 802 ARG A C 1
ATOM 731 O O . ARG A 1 111 ? -32.666 -9.140 -22.382 1.00 21.21 802 ARG A O 1
ATOM 739 N N . PRO A 1 112 ? -32.660 -10.963 -23.688 1.00 19.37 803 PRO A N 1
ATOM 740 C CA . PRO A 1 112 ? -34.023 -11.332 -23.315 1.00 19.39 803 PRO A CA 1
ATOM 741 C C . PRO A 1 112 ? -34.188 -11.356 -21.795 1.00 19.87 803 PRO A C 1
ATOM 742 O O . PRO A 1 112 ? -33.352 -11.915 -21.079 1.00 21.07 803 PRO A O 1
ATOM 746 N N . GLY A 1 113 ? -35.247 -10.695 -21.322 1.00 18.32 804 GLY A N 1
ATOM 747 C CA . GLY A 1 113 ? -35.630 -10.690 -19.919 1.00 18.97 804 GLY A CA 1
ATOM 748 C C . GLY A 1 113 ? -35.026 -9.524 -19.136 1.00 19.26 804 GLY A C 1
ATOM 749 O O . GLY A 1 113 ? -35.061 -9.518 -17.911 1.00 18.55 804 GLY A O 1
ATOM 750 N N . THR A 1 114 ? -34.415 -8.562 -19.834 1.00 20.30 805 THR A N 1
ATOM 751 C CA . THR A 1 114 ? -33.817 -7.433 -19.138 1.00 19.98 805 THR A CA 1
ATOM 752 C C . THR A 1 114 ? -34.874 -6.350 -18.960 1.00 20.11 805 THR A C 1
ATOM 753 O O . THR A 1 114 ? -35.555 -5.987 -19.916 1.00 19.29 805 THR A O 1
ATOM 757 N N . ALA A 1 115 ? -34.976 -5.836 -17.727 1.00 20.34 806 ALA A N 1
ATOM 758 C CA . ALA A 1 115 ? -35.827 -4.701 -17.410 1.00 20.57 806 ALA A CA 1
ATOM 759 C C . ALA A 1 115 ? -35.403 -3.485 -18.235 1.00 20.58 806 ALA A C 1
ATOM 760 O O . ALA A 1 115 ? -34.224 -3.316 -18.546 1.00 21.60 806 ALA A O 1
ATOM 762 N N . LYS A 1 116 ? -36.383 -2.647 -18.601 1.00 20.04 807 LYS A N 1
ATOM 763 C CA . LYS A 1 116 ? -36.096 -1.380 -19.251 1.00 19.18 807 LYS A CA 1
ATOM 764 C C . LYS A 1 116 ? -35.719 -0.394 -18.151 1.00 18.80 807 LYS A C 1
ATOM 765 O O . LYS A 1 116 ? -36.583 0.213 -17.518 1.00 19.15 807 LYS A O 1
ATOM 771 N N . ALA A 1 117 ? -34.414 -0.304 -17.880 1.00 18.64 808 ALA A N 1
ATOM 772 C CA . ALA A 1 117 ? -33.933 0.441 -16.729 1.00 17.93 808 ALA A CA 1
ATOM 773 C C . ALA A 1 117 ? -32.412 0.462 -16.775 1.00 17.90 808 ALA A C 1
ATOM 774 O O . ALA A 1 117 ? -31.800 -0.334 -17.493 1.00 17.96 808 ALA A O 1
ATOM 776 N N . GLY A 1 118 ? -31.822 1.356 -15.975 1.00 17.08 809 GLY A N 1
ATOM 777 C CA . GLY A 1 118 ? -30.375 1.463 -15.882 1.00 16.39 809 GLY A CA 1
ATOM 778 C C . GLY A 1 118 ? -29.960 2.543 -14.889 1.00 16.64 809 GLY A C 1
ATOM 779 O O . GLY A 1 118 ? -30.681 2.811 -13.932 1.00 17.22 809 GLY A O 1
ATOM 780 N N . VAL A 1 119 ? -28.794 3.153 -15.137 1.00 17.07 810 VAL A N 1
ATOM 781 C CA . VAL A 1 119 ? -28.136 4.018 -14.172 1.00 17.17 810 VAL A CA 1
ATOM 782 C C . VAL A 1 119 ? -27.789 5.354 -14.838 1.00 17.98 810 VAL A C 1
ATOM 783 O O . VAL A 1 119 ? -27.825 5.479 -16.066 1.00 17.78 810 VAL A O 1
ATOM 787 N N . LEU A 1 120 ? -27.453 6.346 -13.997 1.00 18.48 811 LEU A N 1
ATOM 788 C CA . LEU A 1 120 ? -27.083 7.681 -14.438 1.00 18.89 811 LEU A CA 1
ATOM 789 C C . LEU A 1 120 ? -25.615 7.917 -14.116 1.00 19.21 811 LEU A C 1
ATOM 790 O O . LEU A 1 120 ? -25.165 7.614 -13.009 1.00 17.98 811 LEU A O 1
ATOM 795 N N . TYR A 1 121 ? -24.907 8.465 -15.115 1.00 19.49 812 TYR A N 1
ATOM 796 C CA . TYR A 1 121 ? -23.590 9.054 -14.960 1.00 20.33 812 TYR A CA 1
ATOM 797 C C . TYR A 1 121 ? -23.637 10.513 -15.414 1.00 21.13 812 TYR A C 1
ATOM 798 O O . TYR A 1 121 ? -24.568 10.926 -16.110 1.00 23.19 812 TYR A O 1
ATOM 807 N N . THR A 1 122 ? -22.621 11.287 -15.017 1.00 19.29 813 THR A N 1
ATOM 808 C CA . THR A 1 122 ? -22.473 12.641 -15.519 1.00 18.55 813 THR A CA 1
ATOM 809 C C . THR A 1 122 ? -21.352 12.672 -16.551 1.00 19.49 813 THR A C 1
ATOM 810 O O . THR A 1 122 ? -20.383 11.908 -16.474 1.00 18.25 813 THR A O 1
ATOM 814 N N . SER A 1 123 ? -21.529 13.577 -17.515 1.00 19.59 814 SER A N 1
ATOM 815 C CA . SER A 1 123 ? -20.513 13.926 -18.486 1.00 20.52 814 SER A CA 1
ATOM 816 C C . SER A 1 123 ? -20.418 15.446 -18.497 1.00 21.56 814 SER A C 1
ATOM 817 O O . SER A 1 123 ? -21.444 16.117 -18.643 1.00 20.70 814 SER A O 1
ATOM 820 N N . ASN A 1 124 ? -19.201 15.969 -18.295 1.00 20.56 815 ASN A N 1
ATOM 821 C CA . ASN A 1 124 ? -19.004 17.407 -18.237 1.00 21.09 815 ASN A CA 1
ATOM 822 C C . ASN A 1 124 ? -17.829 17.785 -19.129 1.00 21.57 815 ASN A C 1
ATOM 823 O O . ASN A 1 124 ? -16.754 18.111 -18.629 1.00 22.74 815 ASN A O 1
ATOM 828 N N . PRO A 1 125 ? -18.004 17.764 -20.472 1.00 21.11 816 PRO A N 1
ATOM 829 C CA . PRO A 1 125 ? -16.871 17.822 -21.399 1.00 21.35 816 PRO A CA 1
ATOM 830 C C . PRO A 1 125 ? -16.421 19.245 -21.745 1.00 21.72 816 PRO A C 1
ATOM 831 O O . PRO A 1 125 ? -16.300 19.603 -22.916 1.00 23.32 816 PRO A O 1
ATOM 835 N N . TYR A 1 126 ? -16.160 20.050 -20.708 1.00 23.29 817 TYR A N 1
ATOM 836 C CA . TYR A 1 126 ? -15.764 21.441 -20.869 1.00 24.34 817 TYR A CA 1
ATOM 837 C C . TYR A 1 126 ? -14.590 21.750 -19.950 1.00 24.97 817 TYR A C 1
ATOM 838 O O . TYR A 1 126 ? -14.418 21.118 -18.908 1.00 25.09 817 TYR A O 1
ATOM 847 N N . THR A 1 127 ? -13.809 22.760 -20.336 1.00 25.87 818 THR A N 1
ATOM 848 C CA . THR A 1 127 ? -12.689 23.223 -19.530 1.00 25.63 818 THR A CA 1
ATOM 849 C C . THR A 1 127 ? -13.151 24.316 -18.568 1.00 27.18 818 THR A C 1
ATOM 850 O O . THR A 1 127 ? -14.197 24.936 -18.769 1.00 29.59 818 THR A O 1
ATOM 854 N N . SER A 1 128 ? -12.351 24.528 -17.519 1.00 27.38 819 SER A N 1
ATOM 855 C CA . SER A 1 128 ? -12.498 25.626 -16.578 1.00 28.29 819 SER A CA 1
ATOM 856 C C . SER A 1 128 ? -12.704 26.942 -17.316 1.00 28.11 819 SER A C 1
ATOM 857 O O . SER A 1 128 ? -13.639 27.678 -17.012 1.00 26.13 819 SER A O 1
ATOM 860 N N . GLU A 1 129 ? -11.808 27.224 -18.271 1.00 28.19 820 GLU A N 1
ATOM 861 C CA . GLU A 1 129 ? -11.848 28.475 -19.012 1.00 28.88 820 GLU A CA 1
ATOM 862 C C . GLU A 1 129 ? -13.194 28.608 -19.728 1.00 30.48 820 GLU A C 1
ATOM 863 O O . GLU A 1 129 ? -13.753 29.695 -19.775 1.00 30.07 820 GLU A O 1
ATOM 865 N N . GLU A 1 130 ? -13.726 27.490 -20.248 1.00 30.77 821 GLU A N 1
ATOM 866 C CA . GLU A 1 130 ? -14.977 27.486 -20.999 1.00 29.74 821 GLU A CA 1
ATOM 867 C C . GLU A 1 130 ? -16.189 27.661 -20.083 1.00 28.77 821 GLU A C 1
ATOM 868 O O . GLU A 1 130 ? -17.152 28.330 -20.447 1.00 27.71 821 GLU A O 1
ATOM 874 N N . GLN A 1 131 ? -16.151 27.038 -18.901 1.00 28.10 822 GLN A N 1
ATOM 875 C CA . GLN A 1 131 ? -17.368 26.814 -18.134 1.00 26.27 822 GLN A CA 1
ATOM 876 C C . GLN A 1 131 ? -17.458 27.771 -16.947 1.00 25.92 822 GLN A C 1
ATOM 877 O O . GLN A 1 131 ? -18.551 28.030 -16.448 1.00 24.70 822 GLN A O 1
ATOM 883 N N . GLY A 1 132 ? -16.314 28.298 -16.497 1.00 25.61 823 GLY A N 1
ATOM 884 C CA . GLY A 1 132 ? -16.308 29.112 -15.293 1.00 24.91 823 GLY A CA 1
ATOM 885 C C . GLY A 1 132 ? -16.379 28.226 -14.050 1.00 27.34 823 GLY A C 1
ATOM 886 O O . GLY A 1 132 ? -15.677 27.216 -13.971 1.00 27.16 823 GLY A O 1
ATOM 887 N N . ARG A 1 133 ? -17.238 28.594 -13.088 1.00 26.27 824 ARG A N 1
ATOM 888 C CA . ARG A 1 133 ? -17.265 27.867 -11.827 1.00 27.29 824 ARG A CA 1
ATOM 889 C C . ARG A 1 133 ? -17.825 26.462 -12.064 1.00 27.35 824 ARG A C 1
ATOM 890 O O . ARG A 1 133 ? -18.595 26.239 -13.002 1.00 26.92 824 ARG A O 1
ATOM 898 N N . LYS A 1 134 ? -17.391 25.513 -11.228 1.00 25.41 825 LYS A N 1
ATOM 899 C CA . LYS A 1 134 ? -17.804 24.129 -11.374 1.00 24.71 825 LYS A CA 1
ATOM 900 C C . LYS A 1 134 ? -19.318 24.042 -11.238 1.00 24.18 825 LYS A C 1
ATOM 901 O O . LYS A 1 134 ? -19.899 24.599 -10.305 1.00 24.14 825 LYS A O 1
ATOM 907 N N . PRO A 1 135 ? -19.999 23.309 -12.143 1.00 22.98 826 PRO A N 1
ATOM 908 C CA . PRO A 1 135 ? -21.431 23.052 -11.988 1.00 21.81 826 PRO A CA 1
ATOM 909 C C . PRO A 1 135 ? -21.742 22.306 -10.691 1.00 22.88 826 PRO A C 1
ATOM 910 O O . PRO A 1 135 ? -20.932 21.520 -10.193 1.00 21.95 826 PRO A O 1
ATOM 914 N N . LYS A 1 136 ? -22.931 22.578 -10.152 1.00 22.41 827 LYS A N 1
ATOM 915 C CA . LYS A 1 136 ? -23.497 21.791 -9.076 1.00 23.72 827 LYS A CA 1
ATOM 916 C C . LYS A 1 136 ? -24.804 21.215 -9.595 1.00 24.30 827 LYS A C 1
ATOM 917 O O . LYS A 1 136 ? -25.553 21.923 -10.265 1.00 23.91 827 LYS A O 1
ATOM 923 N N . ILE A 1 137 ? -25.055 19.930 -9.314 1.00 23.05 828 ILE A N 1
ATOM 924 C CA . ILE A 1 137 ? -26.344 19.371 -9.678 1.00 24.43 828 ILE A CA 1
ATOM 925 C C . ILE A 1 137 ? -26.904 18.556 -8.517 1.00 23.10 828 ILE A C 1
ATOM 926 O O . ILE A 1 137 ? -26.159 18.070 -7.660 1.00 21.64 828 ILE A O 1
ATOM 931 N N . ARG A 1 138 ? -28.235 18.433 -8.527 1.00 21.65 829 ARG A N 1
ATOM 932 C CA . ARG A 1 138 ? -28.964 17.579 -7.611 1.00 22.54 829 ARG A CA 1
ATOM 933 C C . ARG A 1 138 ? -30.002 16.796 -8.406 1.00 21.79 829 ARG A C 1
ATOM 934 O O . ARG A 1 138 ? -30.652 17.349 -9.289 1.00 21.02 829 ARG A O 1
ATOM 942 N N . ILE A 1 139 ? -30.143 15.506 -8.079 1.00 21.22 830 ILE A N 1
ATOM 943 C CA . ILE A 1 139 ? -31.092 14.648 -8.763 1.00 21.72 830 ILE A CA 1
ATOM 944 C C . ILE A 1 139 ? -32.154 14.207 -7.758 1.00 21.78 830 ILE A C 1
ATOM 945 O O . ILE A 1 139 ? -31.824 13.646 -6.717 1.00 22.43 830 ILE A O 1
ATOM 950 N N . GLU A 1 140 ? -33.428 14.427 -8.102 1.00 21.92 831 GLU A N 1
ATOM 951 C CA . GLU A 1 140 ? -34.546 13.973 -7.288 1.00 21.77 831 GLU A CA 1
ATOM 952 C C . GLU A 1 140 ? -35.292 12.852 -8.009 1.00 21.06 831 GLU A C 1
ATOM 953 O O . GLU A 1 140 ? -35.497 12.913 -9.222 1.00 20.51 831 GLU A O 1
ATOM 959 N N . GLY A 1 141 ? -35.720 11.843 -7.240 1.00 21.39 832 GLY A N 1
ATOM 960 C CA . GLY A 1 141 ? -36.708 10.870 -7.683 1.00 21.35 832 GLY A CA 1
ATOM 961 C C . GLY A 1 141 ? -36.084 9.550 -8.136 1.00 22.98 832 GLY A C 1
ATOM 962 O O . GLY A 1 141 ? -36.790 8.668 -8.630 1.00 22.27 832 GLY A O 1
ATOM 963 N N . ALA A 1 142 ? -34.761 9.413 -7.962 1.00 22.56 833 ALA A N 1
ATOM 964 C CA . ALA A 1 142 ? -34.072 8.215 -8.415 1.00 25.62 833 ALA A CA 1
ATOM 965 C C . ALA A 1 142 ? -33.790 7.294 -7.226 1.00 27.15 833 ALA A C 1
ATOM 966 O O . ALA A 1 142 ? -33.938 7.698 -6.081 1.00 27.11 833 ALA A O 1
ATOM 968 N N . ILE A 1 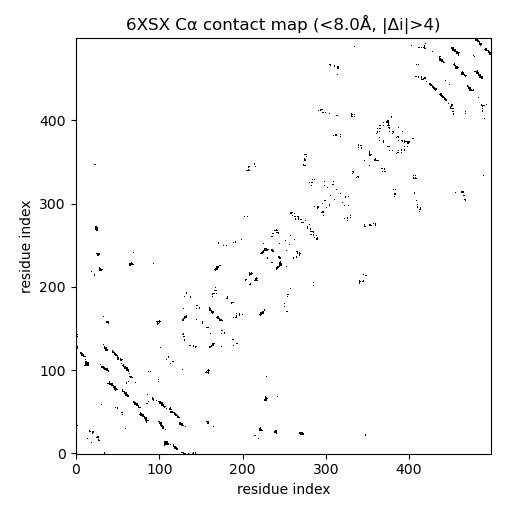143 ? -33.365 6.059 -7.516 1.00 29.15 834 ILE A N 1
ATOM 969 C CA . ILE A 1 143 ? -33.101 5.049 -6.499 1.00 29.46 834 ILE A CA 1
ATOM 970 C C . ILE A 1 143 ? -31.592 4.825 -6.452 1.00 27.19 834 ILE A C 1
ATOM 971 O O . ILE A 1 143 ? -30.956 4.800 -7.496 1.00 27.71 834 ILE A O 1
ATOM 976 N N . ASN A 1 144 ? -31.036 4.611 -5.253 1.00 26.11 835 ASN A N 1
ATOM 977 C CA . ASN A 1 144 ? -29.630 4.262 -5.105 1.00 25.16 835 ASN A CA 1
ATOM 978 C C . ASN A 1 144 ? -29.396 2.823 -5.551 1.00 23.63 835 ASN A C 1
ATOM 979 O O . ASN A 1 144 ? -30.123 1.924 -5.138 1.00 25.46 835 ASN A O 1
ATOM 984 N N . TYR A 1 145 ? -28.392 2.619 -6.412 1.00 20.26 836 TYR A N 1
ATOM 985 C CA . TYR A 1 145 ? -27.967 1.276 -6.780 1.00 19.28 836 TYR A CA 1
ATOM 986 C C . TYR A 1 145 ? -26.571 1.056 -6.205 1.00 18.46 836 TYR A C 1
ATOM 987 O O . TYR A 1 145 ? -25.853 2.024 -5.979 1.00 19.46 836 TYR A O 1
ATOM 996 N N . PRO A 1 146 ? -26.123 -0.197 -5.964 1.00 17.60 837 PRO A N 1
ATOM 997 C CA . PRO A 1 146 ? -24.821 -0.430 -5.333 1.00 17.22 837 PRO A CA 1
ATOM 998 C C . PRO A 1 146 ? -23.636 -0.177 -6.261 1.00 17.32 837 PRO A C 1
ATOM 999 O O . PRO A 1 146 ? -23.618 -0.594 -7.421 1.00 16.11 837 PRO A O 1
ATOM 1003 N N . ASN A 1 147 ? -22.654 0.539 -5.719 1.00 16.65 838 ASN A N 1
ATOM 1004 C CA . ASN A 1 147 ? -21.506 0.982 -6.486 1.00 17.47 838 ASN A CA 1
ATOM 1005 C C . ASN A 1 147 ? -20.358 1.194 -5.508 1.00 17.70 838 ASN A C 1
ATOM 1006 O O . ASN A 1 147 ? -20.592 1.566 -4.365 1.00 18.75 838 ASN A O 1
ATOM 1011 N N . TYR A 1 148 ? -19.129 0.949 -5.970 1.00 18.58 839 TYR A N 1
ATOM 1012 C CA . TYR A 1 148 ? -17.944 1.242 -5.185 1.00 18.73 839 TYR A CA 1
ATOM 1013 C C . TYR A 1 148 ? -17.156 2.336 -5.893 1.00 19.07 839 TYR A C 1
ATOM 1014 O O . TYR A 1 148 ? -16.869 2.218 -7.085 1.00 18.20 839 TYR A O 1
ATOM 1023 N N . ILE A 1 149 ? -16.798 3.385 -5.139 1.00 18.91 840 ILE A N 1
ATOM 1024 C CA . ILE A 1 149 ? -15.991 4.464 -5.681 1.00 19.05 840 ILE A CA 1
ATOM 1025 C C . ILE A 1 149 ? -14.676 4.507 -4.911 1.00 19.18 840 ILE A C 1
ATOM 1026 O O . ILE A 1 149 ? -14.665 4.798 -3.715 1.00 19.43 840 ILE A O 1
ATOM 1031 N N . LYS A 1 150 ? -13.583 4.212 -5.623 1.00 18.81 841 LYS A N 1
ATOM 1032 C CA . LYS A 1 150 ? -12.265 4.180 -5.023 1.00 19.83 841 LYS A CA 1
ATOM 1033 C C . LYS A 1 150 ? -11.983 5.556 -4.431 1.00 21.55 841 LYS A C 1
ATOM 1034 O O . LYS A 1 150 ? -12.213 6.574 -5.087 1.00 22.64 841 LYS A O 1
ATOM 1040 N N . GLY A 1 151 ? -11.527 5.558 -3.174 1.00 21.42 842 GLY A N 1
ATOM 1041 C CA . GLY A 1 151 ? -11.152 6.777 -2.484 1.00 22.71 842 GLY A CA 1
ATOM 1042 C C . GLY A 1 151 ? -12.305 7.328 -1.652 1.00 24.10 842 GLY A C 1
ATOM 1043 O O . GLY A 1 151 ? -12.128 8.274 -0.901 1.00 28.17 842 GLY A O 1
ATOM 1044 N N . ILE A 1 152 ? -13.484 6.715 -1.777 1.00 24.47 843 ILE A N 1
ATOM 1045 C CA . ILE A 1 152 ? -14.653 7.185 -1.054 1.00 23.81 843 ILE A CA 1
ATOM 1046 C C . ILE A 1 152 ? -15.228 6.053 -0.203 1.00 23.85 843 ILE A C 1
ATOM 1047 O O . ILE A 1 152 ? -15.559 6.263 0.955 1.00 23.81 843 ILE A O 1
ATOM 1052 N N . ASP A 1 153 ? -15.373 4.867 -0.799 1.00 22.50 844 ASP A N 1
ATOM 1053 C CA . ASP A 1 153 ? -16.213 3.823 -0.239 1.00 23.49 844 ASP A CA 1
ATOM 1054 C C . ASP A 1 153 ? -15.372 2.842 0.575 1.00 24.44 844 ASP A C 1
ATOM 1055 O O . ASP A 1 153 ? -14.153 2.816 0.436 1.00 24.82 844 ASP A O 1
ATOM 1060 N N . ASN A 1 154 ? -16.034 2.048 1.428 1.00 24.63 845 ASN A N 1
ATOM 1061 C CA . ASN A 1 154 ? -15.384 0.904 2.052 1.00 25.60 845 ASN A CA 1
ATOM 1062 C C . ASN A 1 154 ? -16.106 -0.385 1.654 1.00 24.61 845 ASN A C 1
ATOM 1063 O O . ASN A 1 154 ? -17.307 -0.386 1.377 1.00 23.20 845 ASN A O 1
ATOM 1068 N N . ASP A 1 155 ? -15.359 -1.491 1.684 1.00 24.84 846 ASP A N 1
ATOM 1069 C CA . ASP A 1 155 ? -15.836 -2.780 1.208 1.00 25.51 846 ASP A CA 1
ATOM 1070 C C . ASP A 1 155 ? -17.029 -3.290 2.014 1.00 26.58 846 ASP A C 1
ATOM 1071 O O . ASP A 1 155 ? -17.963 -3.841 1.426 1.00 23.99 846 ASP A O 1
ATOM 1076 N N . GLU A 1 156 ? -16.966 -3.143 3.349 1.00 26.75 847 GLU A N 1
ATOM 1077 C CA . GLU A 1 156 ? -18.013 -3.650 4.223 1.00 28.28 847 GLU A CA 1
ATOM 1078 C C . GLU A 1 156 ? -19.355 -3.011 3.871 1.00 25.74 847 GLU A C 1
ATOM 1079 O O . GLU A 1 156 ? -20.343 -3.714 3.688 1.00 24.46 847 GLU A O 1
ATOM 1085 N N . GLU A 1 157 ? -19.384 -1.682 3.773 1.00 24.72 848 GLU A N 1
ATOM 1086 C CA . GLU A 1 157 ? -20.619 -0.986 3.451 1.00 27.54 848 GLU A CA 1
ATOM 1087 C C . GLU A 1 157 ? -21.162 -1.419 2.088 1.00 26.19 848 GLU A C 1
ATOM 1088 O O . GLU A 1 157 ? -22.369 -1.620 1.931 1.00 26.27 848 GLU A O 1
ATOM 1094 N N . VAL A 1 158 ? -20.280 -1.515 1.092 1.00 23.99 849 VAL A N 1
ATOM 1095 C CA . VAL A 1 158 ? -20.770 -1.677 -0.272 1.00 24.47 849 VAL A CA 1
ATOM 1096 C C . VAL A 1 158 ? -21.336 -3.089 -0.419 1.00 23.22 849 VAL A C 1
ATOM 1097 O O . VAL A 1 158 ? -22.353 -3.292 -1.085 1.00 22.74 849 VAL A O 1
ATOM 1101 N N . MET A 1 159 ? -20.695 -4.046 0.262 1.00 22.05 850 MET A N 1
ATOM 1102 C CA . MET A 1 159 ? -21.195 -5.412 0.320 1.00 23.42 850 MET A CA 1
ATOM 1103 C C . MET A 1 159 ? -22.575 -5.456 0.982 1.00 23.14 850 MET A C 1
ATOM 1104 O O . MET A 1 159 ? -23.444 -6.208 0.536 1.00 22.67 850 MET A O 1
ATOM 1109 N N . ASN A 1 160 ? -22.778 -4.618 2.010 1.00 23.08 851 ASN A N 1
ATOM 1110 C CA . ASN A 1 160 ? -24.082 -4.468 2.642 1.00 23.81 851 ASN A CA 1
ATOM 1111 C C . ASN A 1 160 ? -25.078 -3.874 1.649 1.00 23.61 851 ASN A C 1
ATOM 1112 O O . ASN A 1 160 ? -26.207 -4.350 1.560 1.00 23.90 851 ASN A O 1
ATOM 1117 N N . ASP A 1 161 ? -24.649 -2.831 0.919 1.00 22.22 852 ASP A N 1
ATOM 1118 C CA . ASP A 1 161 ? -25.452 -2.226 -0.135 1.00 22.88 852 ASP A CA 1
ATOM 1119 C C . ASP A 1 161 ? -25.891 -3.287 -1.143 1.00 22.50 852 ASP A C 1
ATOM 1120 O O . ASP A 1 161 ? -27.037 -3.283 -1.584 1.00 23.51 852 ASP A O 1
ATOM 1125 N N . LEU A 1 162 ? -24.971 -4.185 -1.513 1.00 22.47 853 LEU A N 1
ATOM 1126 C CA . LEU A 1 162 ? -25.260 -5.209 -2.505 1.00 22.62 853 LEU A CA 1
ATOM 1127 C C . LEU A 1 162 ? -26.312 -6.183 -1.975 1.00 22.44 853 LEU A C 1
ATOM 1128 O O . LEU A 1 162 ? -27.236 -6.542 -2.701 1.00 21.44 853 LEU A O 1
ATOM 1133 N N . GLU A 1 163 ? -26.160 -6.610 -0.710 1.00 23.39 854 GLU A N 1
ATOM 1134 C CA . GLU A 1 163 ? -27.117 -7.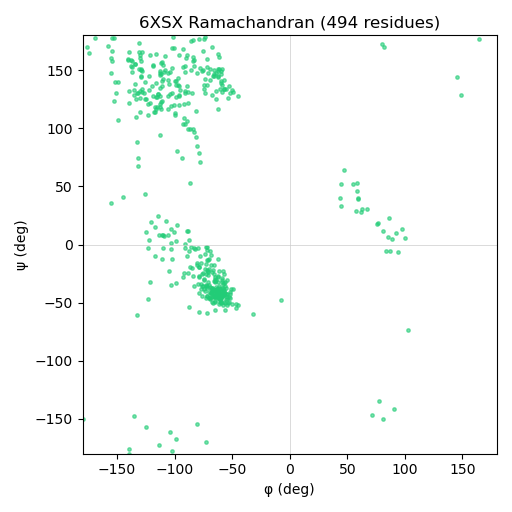511 -0.081 1.00 23.91 854 GLU A CA 1
ATOM 1135 C C . GLU A 1 163 ? -28.502 -6.866 -0.095 1.00 23.79 854 GLU A C 1
ATOM 1136 O O . GLU A 1 163 ? -29.479 -7.515 -0.441 1.00 24.41 854 GLU A O 1
ATOM 1142 N N . GLU A 1 164 ? -28.576 -5.573 0.238 1.00 25.76 855 GLU A N 1
ATOM 1143 C CA . GLU A 1 164 ? -29.865 -4.906 0.359 1.00 27.81 855 GLU A CA 1
ATOM 1144 C C . GLU A 1 164 ? -30.526 -4.781 -1.011 1.00 26.02 855 GLU A C 1
ATOM 1145 O O . GLU A 1 164 ? -31.743 -4.927 -1.123 1.00 26.19 855 GLU A O 1
ATOM 1151 N N . TYR A 1 165 ? -29.713 -4.502 -2.042 1.00 23.99 856 TYR A N 1
ATOM 1152 C CA . TYR A 1 165 ? -30.244 -4.168 -3.358 1.00 22.35 856 TYR A CA 1
ATOM 1153 C C . TYR A 1 165 ? -30.716 -5.426 -4.079 1.00 21.46 856 TYR A C 1
ATOM 1154 O O . TYR A 1 165 ? -31.722 -5.393 -4.789 1.00 21.83 856 TYR A O 1
ATOM 1163 N N . VAL A 1 166 ? -29.973 -6.525 -3.908 1.00 21.75 857 VAL A N 1
ATOM 1164 C CA . VAL A 1 166 ? -30.381 -7.798 -4.478 1.00 23.00 857 VAL A CA 1
ATOM 1165 C C . VAL A 1 166 ? -31.747 -8.190 -3.898 1.00 24.86 857 VAL A C 1
ATOM 1166 O O . VAL A 1 166 ? -32.622 -8.679 -4.621 1.00 23.54 857 VAL A O 1
ATOM 1170 N N . ASP A 1 167 ? -31.955 -7.910 -2.603 1.00 25.81 858 ASP A N 1
ATOM 1171 C CA . ASP A 1 167 ? -33.251 -8.190 -1.997 1.00 26.81 858 ASP A CA 1
ATOM 1172 C C . ASP A 1 167 ? -34.317 -7.315 -2.656 1.00 25.63 858 ASP A C 1
ATOM 1173 O O . ASP A 1 167 ? -35.398 -7.800 -2.991 1.00 24.03 858 ASP A O 1
ATOM 1178 N N . LEU A 1 168 ? -33.987 -6.032 -2.847 1.00 24.68 859 LEU A N 1
ATOM 1179 C CA . LEU A 1 168 ? -34.936 -5.074 -3.392 1.00 24.61 859 LEU A CA 1
ATOM 1180 C C . LEU A 1 168 ? -35.312 -5.478 -4.817 1.00 23.22 859 LEU A C 1
ATOM 1181 O O . LEU A 1 168 ? -36.477 -5.378 -5.188 1.00 21.97 859 LEU A O 1
ATOM 1186 N N . LEU A 1 169 ? -34.331 -5.983 -5.579 1.00 23.49 860 LEU A N 1
ATOM 1187 C CA . LEU A 1 169 ? -34.538 -6.491 -6.928 1.00 24.91 860 LEU A CA 1
ATOM 1188 C C . LEU A 1 169 ? -35.658 -7.529 -6.957 1.00 25.94 860 LEU A C 1
ATOM 1189 O O . LEU A 1 169 ? -36.546 -7.449 -7.801 1.00 24.59 860 LEU A O 1
ATOM 1194 N N . LYS A 1 170 ? -35.596 -8.504 -6.041 1.00 29.40 861 LYS A N 1
ATOM 1195 C CA . LYS A 1 170 ? -36.616 -9.537 -5.928 1.00 31.38 861 LYS A CA 1
ATOM 1196 C C . LYS A 1 170 ? -38.000 -8.921 -5.738 1.00 30.56 861 LYS A C 1
ATOM 1197 O O . LYS A 1 170 ? -38.976 -9.434 -6.273 1.00 33.57 861 LYS A O 1
ATOM 1203 N N . LYS A 1 171 ? -38.075 -7.820 -4.986 1.00 30.83 862 LYS A N 1
ATOM 1204 C CA . LYS A 1 171 ? -39.350 -7.184 -4.685 1.00 32.44 862 LYS A CA 1
ATOM 1205 C C . LYS A 1 171 ? -39.823 -6.327 -5.861 1.00 30.57 862 LYS A C 1
ATOM 1206 O O . LYS A 1 171 ? -41.025 -6.209 -6.088 1.00 32.20 862 LYS A O 1
ATOM 1212 N N . ASP A 1 172 ? -38.877 -5.710 -6.581 1.00 27.73 863 ASP A N 1
ATOM 1213 C CA . ASP A 1 172 ? -39.205 -4.870 -7.726 1.00 26.42 863 ASP A CA 1
ATOM 1214 C C . ASP A 1 172 ? -38.306 -5.246 -8.904 1.00 26.12 863 ASP A C 1
ATOM 1215 O O . ASP A 1 172 ? -37.223 -4.673 -9.076 1.00 24.89 863 ASP A O 1
ATOM 1220 N N . PRO A 1 173 ? -38.732 -6.229 -9.732 1.00 25.13 864 PRO A N 1
ATOM 1221 C CA . PRO A 1 173 ? -37.958 -6.678 -10.892 1.00 25.41 864 PRO A CA 1
ATOM 1222 C C . PRO A 1 173 ? -37.851 -5.677 -12.045 1.00 24.64 864 PRO A C 1
ATOM 1223 O O . PRO A 1 173 ? -37.135 -5.942 -13.010 1.00 25.04 864 PRO A O 1
ATOM 1227 N N . GLN A 1 174 ? -38.561 -4.542 -11.948 1.00 23.67 865 GLN A N 1
ATOM 1228 C CA . GLN A 1 174 ? -38.471 -3.481 -12.943 1.00 24.17 865 GLN A CA 1
ATOM 1229 C C . GLN A 1 174 ? -37.191 -2.665 -12.749 1.00 23.39 865 GLN A C 1
ATOM 1230 O O . GLN A 1 174 ? -36.846 -1.869 -13.628 1.00 22.19 865 GLN A O 1
ATOM 1236 N N . LEU A 1 175 ? -36.547 -2.796 -11.574 1.00 21.42 866 LEU A N 1
ATOM 1237 C CA . LEU A 1 175 ? -35.291 -2.105 -11.286 1.00 21.61 866 LEU A CA 1
ATOM 1238 C C . LEU A 1 175 ? -34.150 -2.729 -12.091 1.00 20.49 866 LEU A C 1
ATOM 1239 O O . LEU A 1 175 ? -34.195 -3.916 -12.390 1.00 21.00 866 LEU A O 1
ATOM 1244 N N . PRO A 1 176 ? -33.062 -1.987 -12.430 1.00 20.31 867 PRO A N 1
ATOM 1245 C CA . PRO A 1 176 ? -31.936 -2.582 -13.155 1.00 18.78 867 PRO A CA 1
ATOM 1246 C C . PRO A 1 176 ? -31.104 -3.473 -12.227 1.00 18.48 867 PRO A C 1
ATOM 1247 O O . PRO A 1 176 ? -30.839 -3.105 -11.084 1.00 18.04 867 PRO A O 1
ATOM 1251 N N . ASP A 1 177 ? -30.707 -4.649 -12.731 1.00 18.06 868 ASP A N 1
ATOM 1252 C CA . ASP A 1 177 ? -29.775 -5.525 -12.036 1.00 17.70 868 ASP A CA 1
ATOM 1253 C C . ASP A 1 177 ? -28.361 -5.033 -12.353 1.00 16.99 868 ASP A C 1
ATOM 1254 O O . ASP A 1 177 ? -27.816 -5.364 -13.405 1.00 16.62 868 ASP A O 1
ATOM 1259 N N . VAL A 1 178 ? -27.778 -4.234 -11.452 1.00 15.77 869 VAL A N 1
ATOM 1260 C CA . VAL A 1 178 ? -26.553 -3.518 -11.784 1.00 16.57 869 VAL A CA 1
ATOM 1261 C C . VAL A 1 178 ? -25.690 -3.310 -10.542 1.00 17.23 869 VAL A C 1
ATOM 1262 O O . VAL A 1 178 ? -26.216 -2.960 -9.486 1.00 17.37 869 VAL A O 1
ATOM 1266 N N . PHE A 1 179 ? -24.364 -3.467 -10.723 1.00 17.20 870 PHE A N 1
ATOM 1267 C CA . PHE A 1 179 ? -23.351 -3.032 -9.769 1.00 18.11 870 PHE A CA 1
ATOM 1268 C C . PHE A 1 179 ? -22.170 -2.424 -10.521 1.00 18.29 870 PHE A C 1
ATOM 1269 O O . PHE A 1 179 ? -21.677 -3.021 -11.484 1.00 18.22 870 PHE A O 1
ATOM 1277 N N . ASP A 1 180 ? -21.718 -1.240 -10.074 1.00 17.82 871 ASP A N 1
ATOM 1278 C CA . ASP A 1 180 ? -20.613 -0.551 -10.734 1.00 17.74 871 ASP A CA 1
ATOM 1279 C C . ASP A 1 180 ? -19.421 -0.433 -9.793 1.00 18.17 871 ASP A C 1
ATOM 1280 O O . ASP A 1 180 ? -19.599 -0.105 -8.624 1.00 18.43 871 ASP A O 1
ATOM 1285 N N . VAL A 1 181 ? -18.212 -0.643 -10.337 1.00 17.86 872 VAL A N 1
ATOM 1286 C CA . VAL A 1 181 ? -16.978 -0.273 -9.656 1.00 17.50 872 VAL A CA 1
ATOM 1287 C C . VAL A 1 181 ? -16.311 0.863 -10.427 1.00 18.07 872 VAL A C 1
ATOM 1288 O O . VAL A 1 181 ? -15.927 0.679 -11.587 1.00 18.04 872 VAL A O 1
ATOM 1292 N N . PHE A 1 182 ? -16.163 2.014 -9.756 1.00 17.79 873 PHE A N 1
ATOM 1293 C CA . PHE A 1 182 ? -15.399 3.143 -10.265 1.00 19.10 873 PHE A CA 1
ATOM 1294 C C . PHE A 1 182 ? -14.022 3.158 -9.616 1.00 19.42 873 PHE A C 1
ATOM 1295 O O . PHE A 1 182 ? -13.909 3.247 -8.392 1.00 19.75 873 PHE A O 1
ATOM 1303 N N . SER A 1 183 ? -12.988 3.066 -10.457 1.00 19.66 874 SER A N 1
ATOM 1304 C CA . SER A 1 183 ? -11.613 3.229 -10.013 1.00 19.30 874 SER A CA 1
ATOM 1305 C C . SER A 1 183 ? -11.182 4.655 -10.342 1.00 19.97 874 SER A C 1
ATOM 1306 O O . SER A 1 183 ? -12.033 5.483 -10.668 1.00 19.99 874 SER A O 1
ATOM 1309 N N . ASP A 1 184 ? -9.877 4.951 -10.264 1.00 19.93 875 ASP A N 1
ATOM 1310 C CA . ASP A 1 184 ? -9.421 6.267 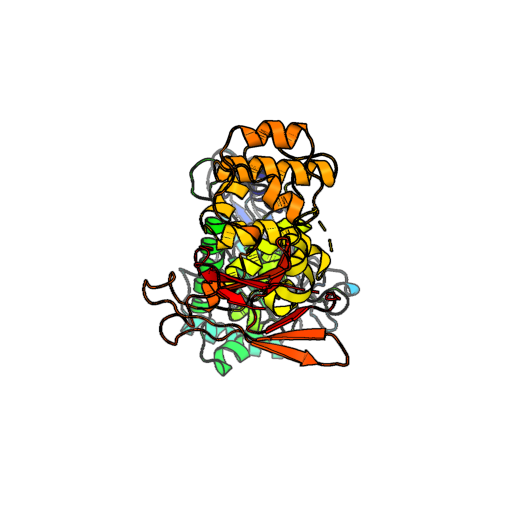-10.687 1.00 20.38 875 ASP A CA 1
ATOM 1311 C C . ASP A 1 184 ? -9.685 6.449 -12.180 1.00 20.48 875 ASP A C 1
ATOM 1312 O O . ASP A 1 184 ? -10.111 7.526 -12.610 1.00 19.37 875 ASP A O 1
ATOM 1317 N N . LYS A 1 185 ? -9.469 5.375 -12.952 1.00 20.00 876 LYS A N 1
ATOM 1318 C CA . LYS A 1 185 ? -9.378 5.518 -14.398 1.00 20.24 876 LYS A CA 1
ATOM 1319 C C . LYS A 1 185 ? -10.394 4.640 -15.117 1.00 19.06 876 LYS A C 1
ATOM 1320 O O . LYS A 1 185 ? -10.451 4.675 -16.338 1.00 18.51 876 LYS A O 1
ATOM 1326 N N . THR A 1 186 ? -11.172 3.829 -14.382 1.00 19.53 877 THR A N 1
ATOM 1327 C CA . THR A 1 186 ? -12.028 2.865 -15.061 1.00 18.58 877 THR A CA 1
ATOM 1328 C C . THR A 1 186 ? -13.406 2.752 -14.420 1.00 18.07 877 THR A C 1
ATOM 1329 O O . THR A 1 186 ? -13.637 3.205 -13.287 1.00 17.84 877 THR A O 1
ATOM 1333 N N . LEU A 1 187 ? -14.297 2.113 -15.188 1.00 16.81 878 LEU A N 1
ATOM 1334 C CA . LEU A 1 187 ? -15.600 1.645 -14.741 1.00 17.42 878 LEU A CA 1
ATOM 1335 C C . LEU A 1 187 ? -15.743 0.172 -15.121 1.00 17.32 878 LEU A C 1
ATOM 1336 O O . LEU A 1 187 ? -15.436 -0.231 -16.248 1.00 17.54 878 LEU A O 1
ATOM 1341 N N . VAL A 1 188 ? -16.162 -0.633 -14.141 1.00 16.76 879 VAL A N 1
ATOM 1342 C CA . VAL A 1 188 ? -16.569 -2.007 -14.388 1.00 16.36 879 VAL A CA 1
ATOM 1343 C C . VAL A 1 188 ? -18.057 -2.113 -14.047 1.00 17.49 879 VAL A C 1
ATOM 1344 O O . VAL A 1 188 ? -18.453 -1.903 -12.901 1.00 17.35 879 VAL A O 1
ATOM 1348 N N . ASN A 1 189 ? -18.859 -2.457 -15.062 1.00 18.28 880 ASN A N 1
ATOM 1349 C CA . ASN A 1 189 ? -20.311 -2.498 -14.992 1.00 17.04 880 ASN A CA 1
ATOM 1350 C C . ASN A 1 189 ? -20.770 -3.939 -15.205 1.00 16.90 880 ASN A C 1
ATOM 1351 O O . ASN A 1 189 ? -20.557 -4.490 -16.287 1.00 17.10 880 ASN A O 1
ATOM 1356 N N . VAL A 1 190 ? -21.412 -4.517 -14.174 1.00 15.94 881 VAL A N 1
ATOM 1357 C CA . VAL A 1 190 ? -21.918 -5.885 -14.176 1.00 16.02 881 VAL A CA 1
ATOM 1358 C C . VAL A 1 190 ? -23.289 -5.892 -13.496 1.00 16.25 881 VAL A C 1
ATOM 1359 O O . VAL A 1 190 ? -23.790 -4.834 -13.117 1.00 16.38 881 VAL A O 1
ATOM 1363 N N . THR A 1 191 ? -23.890 -7.083 -13.329 1.00 16.52 882 THR A N 1
ATOM 1364 C CA . THR A 1 191 ? -25.138 -7.189 -12.578 1.00 16.79 882 THR A CA 1
ATOM 1365 C C . THR A 1 191 ? -24.838 -7.266 -11.083 1.00 16.75 882 THR A C 1
ATOM 1366 O O . THR A 1 191 ? -23.786 -7.764 -10.678 1.00 15.89 882 THR A O 1
ATOM 1370 N N . ALA A 1 192 ? -25.805 -6.818 -10.272 1.00 16.97 883 ALA A N 1
ATOM 1371 C CA . ALA A 1 192 ? -25.699 -6.860 -8.818 1.00 17.78 883 ALA A CA 1
ATOM 1372 C C . ALA A 1 192 ? -25.727 -8.307 -8.316 1.00 18.61 883 ALA A C 1
ATOM 1373 O O . ALA A 1 192 ? -24.988 -8.661 -7.398 1.00 18.51 883 ALA A O 1
ATOM 1375 N N . THR A 1 193 ? -26.588 -9.127 -8.927 1.00 18.91 884 THR A N 1
ATOM 1376 C CA . THR A 1 193 ? -26.801 -10.502 -8.505 1.00 21.06 884 THR A CA 1
ATOM 1377 C C . THR A 1 193 ? -25.523 -11.316 -8.702 1.00 22.15 884 THR A C 1
ATOM 1378 O O . THR A 1 193 ? -25.132 -12.090 -7.822 1.00 21.66 884 THR A O 1
ATOM 1382 N N . TYR A 1 194 ? -24.865 -11.115 -9.850 1.00 21.90 885 TYR A N 1
ATOM 1383 C CA . TYR A 1 194 ? -23.615 -11.804 -10.127 1.00 21.31 885 TYR A CA 1
ATOM 1384 C C . TYR A 1 194 ? -22.502 -11.276 -9.220 1.00 21.64 885 TYR A C 1
ATOM 1385 O O . TYR A 1 194 ? -21.759 -12.059 -8.628 1.00 20.53 885 TYR A O 1
ATOM 1394 N N . ALA A 1 195 ? -22.388 -9.946 -9.118 1.00 20.65 886 ALA A N 1
ATOM 1395 C CA . ALA A 1 195 ? -21.341 -9.331 -8.316 1.00 20.43 886 ALA A CA 1
ATOM 1396 C C . ALA A 1 195 ? -21.375 -9.864 -6.885 1.00 20.94 886 ALA A C 1
ATOM 1397 O O . ALA A 1 195 ? -20.333 -10.194 -6.325 1.00 21.05 886 ALA A O 1
ATOM 1399 N N . LEU A 1 196 ? -22.575 -9.939 -6.291 1.00 22.29 887 LEU A N 1
ATOM 1400 C CA . LEU A 1 196 ? -22.682 -10.310 -4.886 1.00 23.71 887 LEU A CA 1
ATOM 1401 C C . LEU A 1 196 ? -22.232 -11.761 -4.688 1.00 23.89 887 LEU A C 1
ATOM 1402 O O . LEU A 1 196 ? -21.488 -12.050 -3.753 1.00 24.32 887 LEU A O 1
ATOM 1407 N N . ASN A 1 197 ? -22.666 -12.643 -5.600 1.00 24.34 888 ASN A N 1
ATOM 1408 C CA . ASN A 1 197 ? -22.318 -14.054 -5.595 1.00 26.28 888 ASN A CA 1
ATOM 1409 C C . ASN A 1 197 ? -20.811 -14.235 -5.775 1.00 25.73 888 ASN A C 1
ATOM 1410 O O . ASN A 1 197 ? -20.199 -15.044 -5.081 1.00 26.90 888 ASN A O 1
ATOM 1415 N N . TRP A 1 198 ? -20.218 -13.477 -6.703 1.00 23.60 889 TRP A N 1
ATOM 1416 C CA . TRP A 1 198 ? -18.825 -13.665 -7.083 1.00 23.27 889 TRP A CA 1
ATOM 1417 C C . TRP A 1 198 ? -17.877 -13.240 -5.960 1.00 22.69 889 TRP A C 1
ATOM 1418 O O . TRP A 1 198 ? -16.945 -13.970 -5.631 1.00 24.08 889 TRP A O 1
ATOM 1429 N N . TYR A 1 199 ? -18.124 -12.070 -5.364 1.00 22.54 890 TYR A N 1
ATOM 1430 C CA . TYR A 1 199 ? -17.315 -11.587 -4.257 1.00 24.51 890 TYR A CA 1
ATOM 1431 C C . TYR A 1 199 ? -17.375 -12.579 -3.093 1.00 27.35 890 TYR A C 1
ATOM 1432 O O . TYR A 1 199 ? -16.336 -12.933 -2.534 1.00 28.04 890 TYR A O 1
ATOM 1441 N N . LYS A 1 200 ? -18.588 -13.043 -2.751 1.00 28.20 891 LYS A N 1
ATOM 1442 C CA . LYS A 1 200 ? -18.771 -13.933 -1.614 1.00 29.13 891 LYS A CA 1
ATOM 1443 C C . LYS A 1 200 ? -18.100 -15.281 -1.870 1.00 30.47 891 LYS A C 1
ATOM 1444 O O . LYS A 1 200 ? -17.317 -15.724 -1.032 1.00 32.50 891 LYS A O 1
ATOM 1450 N N . ASN A 1 201 ? -18.378 -15.905 -3.029 1.00 29.51 892 ASN A N 1
ATOM 1451 C CA . ASN A 1 201 ? -17.872 -17.238 -3.333 1.00 30.41 892 ASN A CA 1
ATOM 1452 C C . ASN A 1 201 ? -16.352 -17.250 -3.488 1.00 31.67 892 ASN A C 1
ATOM 1453 O O . ASN A 1 201 ? -15.733 -18.307 -3.363 1.00 30.31 892 ASN A O 1
ATOM 1458 N N . ASN A 1 202 ? -15.756 -16.084 -3.776 1.00 31.47 893 ASN A N 1
ATOM 1459 C CA . ASN A 1 202 ? -14.347 -16.010 -4.123 1.00 30.97 893 ASN A CA 1
ATOM 1460 C C . ASN A 1 202 ? -13.550 -15.328 -3.014 1.00 31.57 893 ASN A C 1
ATOM 1461 O O . ASN A 1 202 ? -12.330 -15.207 -3.126 1.00 31.06 893 ASN A O 1
ATOM 1466 N N . ASN A 1 203 ? -14.255 -14.874 -1.971 1.00 32.46 894 ASN A N 1
ATOM 1467 C CA . ASN A 1 203 ? -13.657 -14.161 -0.852 1.00 35.56 894 ASN A CA 1
ATOM 1468 C C . ASN A 1 203 ? -12.868 -12.957 -1.353 1.00 32.88 894 ASN A C 1
ATOM 1469 O O . ASN A 1 203 ? -11.699 -12.791 -1.022 1.00 32.50 894 ASN A O 1
ATOM 1474 N N . LYS A 1 204 ? -13.522 -12.131 -2.169 1.00 30.95 895 LYS A N 1
ATOM 1475 C CA . LYS A 1 204 ? -12.883 -10.953 -2.728 1.00 29.51 895 LYS A CA 1
ATOM 1476 C C . LYS A 1 204 ? -13.784 -9.749 -2.496 1.00 28.23 895 LYS A C 1
ATOM 1477 O O . LYS A 1 204 ? -14.961 -9.915 -2.196 1.00 27.20 895 LYS A O 1
ATOM 1483 N N . LEU A 1 205 ? -13.207 -8.551 -2.631 1.00 27.61 896 LEU A N 1
ATOM 1484 C CA . LEU A 1 205 ? -13.915 -7.316 -2.341 1.00 27.01 896 LEU A CA 1
ATOM 1485 C C . LEU A 1 205 ? -13.771 -6.346 -3.515 1.00 25.30 896 LEU A C 1
ATOM 1486 O O . LEU A 1 205 ? -12.794 -6.397 -4.269 1.00 24.98 896 LEU A O 1
ATOM 1491 N N . PRO A 1 206 ? -14.763 -5.448 -3.731 1.00 23.73 897 PRO A N 1
ATOM 1492 C CA . PRO A 1 206 ? -14.712 -4.497 -4.842 1.00 22.57 897 PRO A CA 1
ATOM 1493 C C . PRO A 1 206 ? -13.497 -3.574 -4.841 1.00 22.48 897 PRO A C 1
ATOM 1494 O O . PRO A 1 206 ? -13.067 -3.131 -5.904 1.00 23.66 897 PRO A O 1
ATOM 1498 N N . SER A 1 207 ? -12.952 -3.264 -3.657 1.00 20.87 898 SER A N 1
ATOM 1499 C CA . SER A 1 207 ? -11.789 -2.390 -3.593 1.00 21.18 898 SER A CA 1
ATOM 1500 C C . SER A 1 207 ? -10.651 -2.949 -4.448 1.00 21.97 898 SER A C 1
ATOM 1501 O O . SER A 1 207 ? -9.874 -2.187 -5.029 1.00 21.46 898 SER A O 1
ATOM 1504 N N . GLU A 1 208 ? -10.584 -4.285 -4.538 1.00 22.06 899 GLU A N 1
ATOM 1505 C CA . GLU A 1 208 ? -9.556 -4.972 -5.306 1.00 22.81 899 GLU A CA 1
ATOM 1506 C C . GLU A 1 208 ? -9.853 -4.898 -6.808 1.00 21.63 899 GLU A C 1
ATOM 1507 O O . GLU A 1 208 ? -8.936 -4.796 -7.630 1.00 20.06 899 GLU A O 1
ATOM 1513 N N . THR A 1 209 ? -11.141 -4.960 -7.159 1.00 19.70 900 THR A N 1
ATOM 1514 C CA . THR A 1 209 ? -11.550 -4.789 -8.544 1.00 19.54 900 THR A CA 1
ATOM 1515 C C . THR A 1 209 ? -11.045 -3.445 -9.054 1.00 18.22 900 THR A C 1
ATOM 1516 O O . THR A 1 209 ? -10.541 -3.354 -10.167 1.00 18.17 900 THR A O 1
ATOM 1520 N N . ALA A 1 210 ? -11.173 -2.414 -8.213 1.00 19.11 901 ALA A N 1
ATOM 1521 C CA . ALA A 1 210 ? -10.856 -1.052 -8.606 1.00 18.92 901 ALA A CA 1
ATOM 1522 C C . ALA A 1 210 ? -9.346 -0.889 -8.728 1.00 20.04 901 ALA A C 1
ATOM 1523 O O . ALA A 1 210 ? -8.853 -0.284 -9.686 1.00 19.34 901 ALA A O 1
ATOM 1525 N N . ASN A 1 211 ? -8.618 -1.421 -7.741 1.00 19.61 902 ASN A N 1
ATOM 1526 C CA . ASN A 1 211 ? -7.176 -1.223 -7.694 1.00 20.52 902 ASN A CA 1
ATOM 1527 C C . ASN A 1 211 ? -6.512 -1.916 -8.881 1.00 20.16 902 ASN A C 1
ATOM 1528 O O . ASN A 1 211 ? -5.584 -1.379 -9.490 1.00 19.05 902 ASN A O 1
ATOM 1533 N N . LYS A 1 212 ? -7.026 -3.100 -9.219 1.00 20.54 903 LYS A N 1
ATOM 1534 C CA . LYS A 1 212 ? -6.448 -3.901 -10.282 1.00 20.99 903 LYS A CA 1
ATOM 1535 C C . LYS A 1 212 ? -6.742 -3.253 -11.633 1.00 20.81 903 LYS A C 1
ATOM 1536 O O . LYS A 1 212 ? -5.889 -3.265 -12.522 1.00 21.04 903 LYS A O 1
ATOM 1542 N N . SER A 1 213 ? -7.949 -2.686 -11.770 1.00 20.22 904 SER A N 1
ATOM 1543 C CA . SER A 1 213 ? -8.333 -1.999 -12.995 1.00 19.38 904 SER A CA 1
ATOM 1544 C C . SER A 1 213 ? -7.355 -0.864 -13.278 1.00 19.40 904 SER A C 1
ATOM 1545 O O . SER A 1 213 ? -6.933 -0.676 -14.412 1.00 18.03 904 SER A O 1
ATOM 1548 N N . ASP A 1 214 ? -7.006 -0.110 -12.225 1.00 19.74 905 ASP A N 1
ATOM 1549 C CA . ASP A 1 214 ? -6.101 1.024 -12.342 1.00 20.04 905 ASP A CA 1
ATOM 1550 C C . ASP A 1 214 ? -4.716 0.546 -12.771 1.00 20.57 905 ASP A C 1
ATOM 1551 O O . ASP A 1 214 ? -4.073 1.187 -13.598 1.00 21.09 905 ASP A O 1
ATOM 1556 N N . GLU A 1 215 ? -4.274 -0.582 -12.206 1.00 21.86 906 GLU A N 1
ATOM 1557 C CA . GLU A 1 215 ? -2.979 -1.153 -12.539 1.00 22.77 906 GLU A CA 1
ATOM 1558 C C . GLU A 1 215 ? -2.939 -1.519 -14.024 1.00 21.79 906 GLU A C 1
ATOM 1559 O O . GLU A 1 215 ? -1.888 -1.402 -14.644 1.00 21.45 906 GLU A O 1
ATOM 1565 N N . VAL A 1 216 ? -4.069 -1.988 -14.578 1.00 19.72 907 VAL A N 1
ATOM 1566 C CA . VAL A 1 216 ? -4.100 -2.382 -15.981 1.00 19.24 907 VAL A CA 1
ATOM 1567 C C . VAL A 1 216 ? -3.891 -1.150 -16.866 1.00 20.20 907 VAL A C 1
ATOM 1568 O O . VAL A 1 216 ? -3.099 -1.205 -17.808 1.00 18.71 907 VAL A O 1
ATOM 1572 N N . ILE A 1 217 ? -4.582 -0.040 -16.546 1.00 20.37 908 ILE A N 1
ATOM 1573 C CA . ILE A 1 217 ? -4.493 1.176 -17.349 1.00 21.17 908 ILE A CA 1
ATOM 1574 C C . ILE A 1 217 ? -3.083 1.767 -17.252 1.00 21.36 908 ILE A C 1
ATOM 1575 O O . ILE A 1 217 ? -2.521 2.205 -18.257 1.00 21.84 908 ILE A O 1
ATOM 1580 N N . LYS A 1 218 ? -2.516 1.764 -16.039 1.00 22.13 909 LYS A N 1
ATOM 1581 C CA . LYS A 1 218 ? -1.151 2.224 -15.815 1.00 23.15 909 LYS A CA 1
ATOM 1582 C C . LYS A 1 218 ? -0.185 1.444 -16.712 1.00 21.32 909 LYS A C 1
ATOM 1583 O O . LYS A 1 218 ? 0.549 2.031 -17.500 1.00 20.29 909 LYS A O 1
ATOM 1589 N N . GLU A 1 219 ? -0.202 0.113 -16.596 1.00 20.91 910 GLU A N 1
ATOM 1590 C CA . GLU A 1 219 ? 0.699 -0.744 -17.354 1.00 20.80 910 GLU A CA 1
ATOM 1591 C C . GLU A 1 219 ? 0.483 -0.519 -18.855 1.00 20.46 910 GLU A C 1
ATOM 1592 O O . GLU A 1 219 ? 1.451 -0.382 -19.599 1.00 20.12 910 GLU A O 1
ATOM 1598 N N . THR A 1 220 ? -0.784 -0.410 -19.279 1.00 19.21 911 THR A N 1
ATOM 1599 C CA . THR A 1 220 ? -1.114 -0.228 -20.685 1.00 19.84 911 THR A CA 1
ATOM 1600 C C . THR A 1 220 ? -0.539 1.087 -21.200 1.00 20.68 911 THR A C 1
ATOM 1601 O O . THR A 1 220 ? 0.017 1.146 -22.298 1.00 20.44 911 THR A O 1
ATOM 1605 N N . MET A 1 221 ? -0.669 2.140 -20.394 1.00 21.05 912 MET A N 1
ATOM 1606 C CA . MET A 1 221 ? -0.266 3.439 -20.887 1.00 21.67 912 MET A CA 1
ATOM 1607 C C . MET A 1 221 ? 1.259 3.555 -20.910 1.00 21.74 912 MET A C 1
ATOM 1608 O O . MET A 1 221 ? 1.814 4.130 -21.844 1.00 22.44 912 MET A O 1
ATOM 1613 N N . LYS A 1 222 ? 1.930 2.945 -19.926 1.00 21.18 913 LYS A N 1
ATOM 1614 C CA . LYS A 1 222 ? 3.380 2.814 -19.973 1.00 22.35 913 LYS A CA 1
ATOM 1615 C C . LYS A 1 222 ? 3.816 2.068 -21.243 1.00 21.48 913 LYS A C 1
ATOM 1616 O O . LYS A 1 222 ? 4.657 2.555 -21.996 1.00 21.45 913 LYS A O 1
ATOM 1622 N N . TYR A 1 223 ? 3.230 0.893 -21.495 1.00 19.12 914 TYR A N 1
ATOM 1623 C CA . TYR A 1 223 ? 3.577 0.103 -22.670 1.00 19.27 914 TYR A CA 1
ATOM 1624 C C . TYR A 1 223 ? 3.374 0.889 -23.967 1.00 19.40 914 TYR A C 1
ATOM 1625 O O . TYR A 1 223 ? 4.109 0.670 -24.929 1.00 20.38 914 TYR A O 1
ATOM 1634 N N . TRP A 1 224 ? 2.374 1.785 -23.994 1.00 19.90 915 TRP A N 1
ATOM 1635 C CA . TRP A 1 224 ? 2.009 2.517 -25.199 1.00 20.95 915 TRP A CA 1
ATOM 1636 C C . TRP A 1 224 ? 2.835 3.800 -25.343 1.00 22.14 915 TRP A C 1
ATOM 1637 O O . TRP A 1 224 ? 2.714 4.500 -26.350 1.00 22.73 915 TRP A O 1
ATOM 1648 N N . GLY A 1 225 ? 3.648 4.117 -24.324 1.00 21.69 916 GLY A N 1
ATOM 1649 C CA . GLY A 1 225 ? 4.570 5.243 -24.382 1.00 23.12 916 GLY A CA 1
ATOM 1650 C C . GLY A 1 225 ? 3.969 6.587 -23.964 1.00 25.35 916 GLY A C 1
ATOM 1651 O O . GLY A 1 225 ? 4.499 7.638 -24.335 1.00 26.57 916 GLY A O 1
ATOM 1652 N N . PHE A 1 226 ? 2.882 6.560 -23.177 1.00 26.80 917 PHE A N 1
ATOM 1653 C CA . PHE A 1 226 ? 2.344 7.780 -22.582 1.00 25.57 917 PHE A CA 1
ATOM 1654 C C . PHE A 1 226 ? 3.170 8.123 -21.346 1.00 25.33 917 PHE A C 1
ATOM 1655 O O . PHE A 1 226 ? 2.827 7.734 -20.236 1.00 24.32 917 PHE A O 1
ATOM 1663 N N . ASP A 1 227 ? 4.286 8.828 -21.556 1.00 27.62 918 ASP A N 1
ATOM 1664 C CA . ASP A 1 227 ? 5.274 8.998 -20.502 1.00 28.41 918 ASP A CA 1
ATOM 1665 C C . ASP A 1 227 ? 5.345 10.464 -20.068 1.00 29.16 918 ASP A C 1
ATOM 1666 O O . ASP A 1 227 ? 6.220 10.836 -19.292 1.00 28.31 918 ASP A O 1
ATOM 1671 N N . GLU A 1 228 ? 4.415 11.287 -20.571 1.00 29.78 919 GLU A N 1
ATOM 1672 C CA . GLU A 1 228 ? 4.305 12.689 -20.187 1.00 30.55 919 GLU A CA 1
ATOM 1673 C C . GLU A 1 228 ? 5.391 13.510 -20.886 1.00 30.83 919 GLU A C 1
ATOM 1674 O O . GLU A 1 228 ? 5.665 14.637 -20.485 1.00 29.61 919 GLU A O 1
ATOM 1680 N N . SER A 1 229 ? 5.974 12.959 -21.959 1.00 27.97 920 SER A N 1
ATOM 1681 C CA . SER A 1 229 ? 7.077 13.597 -22.658 1.00 28.95 920 SER A CA 1
ATOM 1682 C C . SER A 1 229 ? 6.581 14.691 -23.606 1.00 30.41 920 SER A C 1
ATOM 1683 O O . SER A 1 229 ? 7.371 15.511 -24.068 1.00 28.86 920 SER A O 1
ATOM 1686 N N . SER A 1 230 ? 5.274 14.692 -23.903 1.00 28.68 921 SER A N 1
ATOM 1687 C CA . SER A 1 230 ? 4.647 15.677 -24.772 1.00 28.78 921 SER A CA 1
ATOM 1688 C C . SER A 1 230 ? 3.134 15.525 -24.653 1.00 29.00 921 SER A C 1
ATOM 1689 O O . SER A 1 230 ? 2.666 14.606 -23.985 1.00 29.73 921 SER A O 1
ATOM 1692 N N . GLU A 1 231 ? 2.380 16.389 -25.344 1.00 28.54 922 GLU A N 1
ATOM 1693 C CA . GLU A 1 231 ? 0.932 16.363 -25.218 1.00 29.80 922 GLU A CA 1
ATOM 1694 C C . GLU A 1 231 ? 0.383 15.020 -25.706 1.00 28.71 922 GLU A C 1
ATOM 1695 O O . GLU A 1 231 ? -0.447 14.413 -25.027 1.00 27.76 922 GLU A O 1
ATOM 1701 N N . VAL A 1 232 ? 0.871 14.559 -26.869 1.00 28.02 923 VAL A N 1
ATOM 1702 C CA . VAL A 1 232 ? 0.389 13.332 -27.489 1.00 28.14 923 VAL A CA 1
ATOM 1703 C C . VAL A 1 232 ? 0.869 12.119 -26.695 1.00 27.99 923 VAL A C 1
ATOM 1704 O O . VAL A 1 232 ? 0.489 10.994 -27.001 1.00 30.19 923 VAL A O 1
ATOM 1708 N N . ASN A 1 233 ? 1.698 12.351 -25.672 1.00 27.96 924 ASN A N 1
ATOM 1709 C CA . ASN A 1 233 ? 2.219 11.273 -24.847 1.00 26.71 924 ASN A CA 1
ATOM 1710 C C . ASN A 1 233 ? 1.808 11.471 -23.390 1.00 25.62 924 ASN A C 1
ATOM 1711 O O . ASN A 1 233 ? 2.423 10.892 -22.496 1.00 23.06 924 ASN A O 1
ATOM 1716 N N . SER A 1 234 ? 0.766 12.281 -23.150 1.00 25.20 925 SER A N 1
ATOM 1717 C CA . SER A 1 234 ? 0.326 12.542 -21.785 1.00 23.93 925 SER A CA 1
ATOM 1718 C C . SER A 1 234 ? -1.020 11.883 -21.510 1.00 23.41 925 SER A C 1
ATOM 1719 O O . SER A 1 234 ? -1.810 11.648 -22.419 1.00 22.44 925 SER A O 1
ATOM 1722 N N . ASP A 1 235 ? -1.249 11.604 -20.225 1.00 23.62 926 ASP A N 1
ATOM 1723 C CA . ASP A 1 235 ? -2.530 11.190 -19.686 1.00 23.62 926 ASP A CA 1
ATOM 1724 C C . ASP A 1 235 ? -3.534 12.322 -19.900 1.00 23.99 926 ASP A C 1
ATOM 1725 O O . ASP A 1 235 ? -3.144 13.446 -20.194 1.00 24.05 926 ASP A O 1
ATOM 1730 N N . PHE A 1 236 ? -4.828 12.012 -19.772 1.00 22.48 927 PHE A N 1
ATOM 1731 C CA . PHE A 1 236 ? -5.882 13.016 -19.896 1.00 21.23 927 PHE A CA 1
ATOM 1732 C C . PHE A 1 236 ? -7.095 12.535 -19.099 1.00 20.54 927 PHE A C 1
ATOM 1733 O O . PHE A 1 236 ? -7.054 11.447 -18.521 1.00 19.98 927 PHE A O 1
ATOM 1741 N N . ASN A 1 237 ? -8.164 13.344 -19.043 1.00 20.62 928 ASN A N 1
ATOM 1742 C CA . ASN A 1 237 ? -9.338 12.949 -18.270 1.00 20.69 928 ASN A CA 1
ATOM 1743 C C . ASN A 1 237 ? -10.191 11.994 -19.098 1.00 19.41 928 ASN A C 1
ATOM 1744 O O . ASN A 1 237 ? -10.723 12.393 -20.130 1.00 19.36 928 ASN A O 1
ATOM 1749 N N . PHE A 1 238 ? -10.301 10.741 -18.633 1.00 18.18 929 PHE A N 1
ATOM 1750 C CA . PHE A 1 238 ? -11.172 9.748 -19.240 1.00 18.01 929 PHE A CA 1
ATOM 1751 C C . PHE A 1 238 ? -11.576 8.702 -18.202 1.00 17.66 929 PHE A C 1
ATOM 1752 O O . PHE A 1 238 ? -10.996 8.619 -17.122 1.00 18.04 929 PHE A O 1
ATOM 1760 N N . ARG A 1 239 ? -12.586 7.898 -18.536 1.00 16.75 930 ARG A N 1
ATOM 1761 C CA . ARG A 1 239 ? -12.872 6.724 -17.730 1.00 17.51 930 ARG A CA 1
ATOM 1762 C C . ARG A 1 239 ? -13.084 5.540 -18.668 1.00 17.30 930 ARG A C 1
ATOM 1763 O O . ARG A 1 239 ? -14.072 5.497 -19.397 1.00 16.83 930 ARG A O 1
ATOM 1771 N N . TYR A 1 240 ? -12.121 4.607 -18.664 1.00 17.00 931 TYR A N 1
ATOM 1772 C CA . TYR A 1 240 ? -12.236 3.426 -19.505 1.00 16.61 931 TYR A CA 1
ATOM 1773 C C . TYR A 1 240 ? -13.367 2.580 -18.936 1.00 17.62 931 TYR A C 1
ATOM 1774 O O . TYR A 1 240 ? -13.501 2.483 -17.712 1.00 17.65 931 TYR A O 1
ATOM 1783 N N . ILE A 1 241 ? -14.156 1.966 -19.828 1.00 17.23 932 ILE A N 1
ATOM 1784 C CA . ILE A 1 241 ? -15.358 1.243 -19.431 1.00 17.12 932 ILE A CA 1
ATOM 1785 C C . ILE A 1 241 ? -15.298 -0.192 -19.950 1.00 16.95 932 ILE A C 1
ATOM 1786 O O . ILE A 1 241 ? -15.128 -0.411 -21.152 1.00 16.86 932 ILE A O 1
ATOM 1791 N N . SER A 1 242 ? -15.458 -1.150 -19.025 1.00 16.51 933 SER A N 1
ATOM 1792 C CA . SER A 1 242 ? -15.809 -2.528 -19.345 1.00 17.11 933 SER A CA 1
ATOM 1793 C C . SER A 1 242 ? -17.230 -2.787 -18.851 1.00 17.09 933 SER A C 1
ATOM 1794 O O . SER A 1 242 ? -17.524 -2.581 -17.677 1.00 19.87 933 SER A O 1
ATOM 1797 N N . MET A 1 243 ? -18.121 -3.209 -19.748 1.00 16.50 934 MET A N 1
ATOM 1798 C CA . MET A 1 243 ? -19.513 -3.372 -19.357 1.00 15.95 934 MET A CA 1
ATOM 1799 C C . MET A 1 243 ? -20.079 -4.671 -19.927 1.00 16.36 934 MET A C 1
ATOM 1800 O O . MET A 1 243 ? -19.616 -5.176 -20.951 1.00 15.35 934 MET A O 1
ATOM 1805 N N . LEU A 1 244 ? -21.077 -5.205 -19.217 1.00 16.33 935 LEU A N 1
ATOM 1806 C CA . LEU A 1 244 ? -21.838 -6.355 -19.654 1.00 16.48 935 LEU A CA 1
ATOM 1807 C C . LEU A 1 244 ? -22.585 -5.972 -20.926 1.00 16.45 935 LEU A C 1
ATOM 1808 O O . LEU A 1 244 ? -23.216 -4.916 -20.983 1.00 16.01 935 LEU A O 1
ATOM 1813 N N . LYS A 1 245 ? -22.497 -6.840 -21.937 1.00 16.61 936 LYS A N 1
ATOM 1814 C CA . LYS A 1 245 ? -23.245 -6.650 -23.168 1.00 17.27 936 LYS A CA 1
ATOM 1815 C C . LYS A 1 245 ? -23.836 -7.988 -23.595 1.00 18.04 936 LYS A C 1
ATOM 1816 O O . LYS A 1 245 ? -23.339 -9.049 -23.222 1.00 18.82 936 LYS A O 1
ATOM 1822 N N . TRP A 1 246 ? -24.888 -7.920 -24.412 1.00 18.79 937 TRP A N 1
ATOM 1823 C CA . TRP A 1 246 ? -25.502 -9.127 -24.934 1.00 19.20 937 TRP A CA 1
ATOM 1824 C C . TRP A 1 246 ? -24.789 -9.493 -26.233 1.00 19.92 937 TRP A C 1
ATOM 1825 O O . TRP A 1 246 ? -25.060 -8.901 -27.272 1.00 19.16 937 TRP A O 1
ATOM 1836 N N . LEU A 1 247 ? -23.856 -10.450 -26.164 1.00 21.12 938 LEU A N 1
ATOM 1837 C CA . LEU A 1 247 ? -22.972 -10.674 -27.297 1.00 23.71 938 LEU A CA 1
ATOM 1838 C C . LEU A 1 247 ? -23.175 -12.069 -27.882 1.00 27.01 938 LEU A C 1
ATOM 1839 O O . LEU A 1 247 ? -22.355 -12.521 -28.679 1.00 29.29 938 LEU A O 1
ATOM 1844 N N . ASP A 1 248 ? -24.284 -12.725 -27.513 1.00 29.71 939 ASP A N 1
ATOM 1845 C CA . ASP A 1 248 ? -24.505 -14.13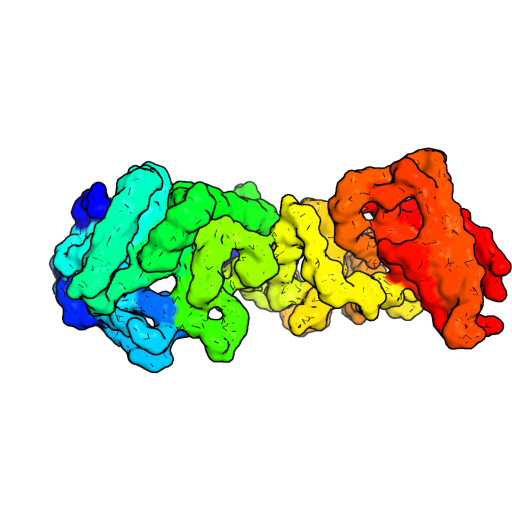0 -27.824 1.00 34.41 939 ASP A CA 1
ATOM 1846 C C . ASP A 1 248 ? -24.292 -14.398 -29.311 1.00 38.78 939 ASP A C 1
ATOM 1847 O O . ASP A 1 248 ? -23.705 -15.416 -29.670 1.00 41.88 939 ASP A O 1
ATOM 1852 N N . ASN A 1 249 ? -24.772 -13.475 -30.154 1.00 44.06 940 ASN A N 1
ATOM 1853 C CA . ASN A 1 249 ? -24.796 -13.648 -31.599 1.00 52.24 940 ASN A CA 1
ATOM 1854 C C . ASN A 1 249 ? -23.524 -13.078 -32.231 1.00 56.27 940 ASN A C 1
ATOM 1855 O O . ASN A 1 249 ? -23.137 -13.503 -33.318 1.00 57.15 940 ASN A O 1
ATOM 1860 N N . GLY A 1 250 ? -22.881 -12.117 -31.550 1.00 56.50 941 GLY A N 1
ATOM 1861 C CA . GLY A 1 250 ? -21.654 -11.509 -32.040 1.00 58.55 941 GLY A CA 1
ATOM 1862 C C . GLY A 1 250 ? -20.434 -12.380 -31.746 1.00 64.18 941 GLY A C 1
ATOM 1863 O O . GLY A 1 250 ? -20.551 -13.599 -31.611 1.00 65.83 941 GLY A O 1
ATOM 1864 N N . GLY A 1 251 ? -19.262 -11.738 -31.648 1.00 62.62 942 GLY A N 1
ATOM 1865 C CA . GLY A 1 251 ? -18.036 -12.407 -31.237 1.00 60.77 942 GLY A CA 1
ATOM 1866 C C . GLY A 1 251 ? -18.048 -12.721 -29.742 1.00 61.04 942 GLY A C 1
ATOM 1867 O O . GLY A 1 251 ? -19.081 -12.588 -29.083 1.00 61.70 942 GLY A O 1
ATOM 1868 N N . PHE A 1 252 ? -16.892 -13.142 -29.212 1.00 56.68 943 PHE A N 1
ATOM 1869 C CA . PHE A 1 252 ? -16.787 -13.453 -27.794 1.00 51.25 943 PHE A CA 1
ATOM 1870 C C . PHE A 1 252 ? -16.943 -12.168 -26.980 1.00 49.41 943 PHE A C 1
ATOM 1871 O O . PHE A 1 252 ? -17.743 -12.125 -26.043 1.00 48.37 943 PHE A O 1
ATOM 1873 N N . MET A 1 253 ? -16.184 -11.132 -27.374 1.00 45.03 944 MET A N 1
ATOM 1874 C CA . MET A 1 253 ? -16.225 -9.799 -26.787 1.00 43.10 944 MET A CA 1
ATOM 1875 C C . MET A 1 253 ? -16.124 -8.748 -27.897 1.00 41.62 944 MET A C 1
ATOM 1876 O O . MET A 1 253 ? -16.051 -9.101 -29.077 1.00 41.11 944 MET A O 1
ATOM 1881 N N . ASN A 1 254 ? -16.147 -7.456 -27.519 1.00 38.71 945 ASN A N 1
ATOM 1882 C CA . ASN A 1 254 ? -15.994 -6.375 -28.489 1.00 33.95 945 ASN A CA 1
ATOM 1883 C C . ASN A 1 254 ? -15.385 -5.115 -27.862 1.00 31.88 945 ASN A C 1
ATOM 1884 O O . ASN A 1 254 ? -15.126 -5.062 -26.650 1.00 26.06 945 ASN A O 1
ATOM 1889 N N . ALA A 1 255 ? -15.184 -4.102 -28.726 1.00 29.22 946 ALA A N 1
ATOM 1890 C CA . ALA A 1 255 ? -14.448 -2.891 -28.389 1.00 29.13 946 ALA A CA 1
ATOM 1891 C C . ALA A 1 255 ? -14.871 -1.715 -29.268 1.00 27.28 946 ALA A C 1
ATOM 1892 O O . ALA A 1 255 ? -15.409 -1.899 -30.355 1.00 30.09 946 ALA A O 1
ATOM 1894 N N . GLY A 1 256 ? -14.572 -0.506 -28.781 1.00 25.37 947 GLY A N 1
ATOM 1895 C CA . GLY A 1 256 ? -14.883 0.760 -29.424 1.00 23.73 947 GLY A CA 1
ATOM 1896 C C . GLY A 1 256 ? -15.209 1.831 -28.386 1.00 23.03 947 GLY A C 1
ATOM 1897 O O . GLY A 1 256 ? -15.774 1.526 -27.336 1.00 22.89 947 GLY A O 1
ATOM 1898 N N . ASN A 1 257 ? -14.806 3.074 -28.670 1.00 21.91 948 ASN A N 1
ATOM 1899 C CA . ASN A 1 257 ? -15.248 4.230 -27.903 1.00 21.90 948 ASN A CA 1
ATOM 1900 C C . ASN A 1 257 ? -14.785 4.140 -26.445 1.00 21.86 948 ASN A C 1
ATOM 1901 O O . ASN A 1 257 ? -15.447 4.651 -25.539 1.00 22.98 948 ASN A O 1
ATOM 1906 N N . GLY A 1 258 ? -13.638 3.492 -26.226 1.00 20.67 949 GLY A N 1
ATOM 1907 C CA . GLY A 1 258 ? -13.096 3.315 -24.889 1.00 19.98 949 GLY A CA 1
ATOM 1908 C C . GLY A 1 258 ? -13.965 2.403 -24.027 1.00 18.70 949 GLY A C 1
ATOM 1909 O O . GLY A 1 258 ? -14.014 2.557 -22.810 1.00 18.17 949 GLY A O 1
ATOM 1910 N N . ILE A 1 259 ? -14.645 1.455 -24.675 1.00 18.93 950 ILE A N 1
ATOM 1911 C CA . ILE A 1 259 ? -15.500 0.505 -23.981 1.00 19.60 950 ILE A CA 1
ATOM 1912 C C . ILE A 1 259 ? -15.077 -0.906 -24.383 1.00 19.73 950 ILE A C 1
ATOM 1913 O O . ILE A 1 259 ? -14.956 -1.194 -25.574 1.00 19.76 950 ILE A O 1
ATOM 1918 N N . THR A 1 260 ? -14.872 -1.773 -23.380 1.00 19.33 951 THR A N 1
ATOM 1919 C CA . THR A 1 260 ? -14.823 -3.213 -23.594 1.00 20.12 951 THR A CA 1
ATOM 1920 C C . THR A 1 260 ? -16.178 -3.826 -23.232 1.00 19.20 951 THR A C 1
ATOM 1921 O O . THR A 1 260 ? -16.707 -3.602 -22.144 1.00 20.31 951 THR A O 1
ATOM 1925 N N . GLY A 1 261 ? -16.747 -4.587 -24.166 1.00 19.07 952 GLY A N 1
ATOM 1926 C CA . GLY A 1 261 ? -17.958 -5.345 -23.893 1.00 19.49 952 GLY A CA 1
ATOM 1927 C C . GLY A 1 261 ? -17.593 -6.798 -23.614 1.00 20.19 952 GLY A C 1
ATOM 1928 O O . GLY A 1 261 ? -16.674 -7.315 -24.238 1.00 21.49 952 GLY A O 1
ATOM 1929 N N . PHE A 1 262 ? -18.274 -7.417 -22.642 1.00 19.40 953 PHE A N 1
ATOM 1930 C CA . PHE A 1 262 ? -18.095 -8.826 -22.326 1.00 19.11 953 PHE A CA 1
ATOM 1931 C C . PHE A 1 262 ? -19.481 -9.422 -22.091 1.00 19.59 953 PHE A C 1
ATOM 1932 O O . PHE A 1 262 ? -20.402 -8.711 -21.695 1.00 20.52 953 PHE A O 1
ATOM 1940 N N . ASN A 1 263 ? -19.617 -10.729 -22.324 1.00 19.34 954 ASN A N 1
ATOM 1941 C CA . ASN A 1 263 ? -20.900 -11.401 -22.203 1.00 19.91 954 ASN A CA 1
ATOM 1942 C C . ASN A 1 263 ? -21.112 -11.825 -20.748 1.00 20.15 954 ASN A C 1
ATOM 1943 O O . ASN A 1 263 ? -20.205 -11.697 -19.921 1.00 17.91 954 ASN A O 1
ATOM 1948 N N . LYS A 1 264 ? -22.307 -12.376 -20.475 1.00 21.33 955 LYS A N 1
ATOM 1949 C CA . LYS A 1 264 ? -22.794 -12.709 -19.142 1.00 22.66 955 LYS A CA 1
ATOM 1950 C C . LYS A 1 264 ? -21.792 -13.573 -18.380 1.00 22.23 955 LYS A C 1
ATOM 1951 O O . LYS A 1 264 ? -21.541 -13.339 -17.197 1.00 21.79 955 LYS A O 1
ATOM 1957 N N . ALA A 1 265 ? -21.250 -14.594 -19.057 1.00 21.92 956 ALA A N 1
ATOM 1958 C CA . ALA A 1 265 ? -20.436 -15.593 -18.382 1.00 21.37 956 ALA A CA 1
ATOM 1959 C C . ALA A 1 265 ? -19.090 -15.000 -17.974 1.00 20.94 956 ALA A C 1
ATOM 1960 O O . ALA A 1 265 ? -18.366 -15.606 -17.192 1.00 21.57 956 ALA A O 1
ATOM 1962 N N . GLU A 1 266 ? -18.756 -13.824 -18.510 1.00 20.22 957 GLU A N 1
ATOM 1963 C CA . GLU A 1 266 ? -17.439 -13.245 -18.310 1.00 20.23 957 GLU A CA 1
ATOM 1964 C C . GLU A 1 266 ? -17.467 -12.153 -17.234 1.00 19.19 957 GLU A C 1
ATOM 1965 O O . GLU A 1 266 ? -16.479 -11.439 -17.053 1.00 18.32 957 GLU A O 1
ATOM 1971 N N . GLN A 1 267 ? -18.578 -12.044 -16.496 1.00 19.09 958 GLN A N 1
ATOM 1972 C CA . GLN A 1 267 ? -18.704 -11.036 -15.448 1.00 19.49 958 GLN A CA 1
ATOM 1973 C C . GLN A 1 267 ? -17.617 -11.233 -14.394 1.00 20.15 958 GLN A C 1
ATOM 1974 O O . GLN A 1 267 ? -17.051 -10.254 -13.915 1.00 18.95 958 GLN A O 1
ATOM 1980 N N . GLY A 1 268 ? -17.333 -12.501 -14.051 1.00 19.85 959 GLY A N 1
ATOM 1981 C CA . GLY A 1 268 ? -16.274 -12.824 -13.103 1.00 20.66 959 GLY A CA 1
ATOM 1982 C C . GLY A 1 268 ? -14.885 -12.413 -13.592 1.00 20.56 959 GLY A C 1
ATOM 1983 O O . GLY A 1 268 ? -14.074 -11.913 -12.809 1.00 20.25 959 GLY A O 1
ATOM 1984 N N . GLY A 1 269 ? -14.619 -12.624 -14.889 1.00 19.83 960 GLY A N 1
ATOM 1985 C CA . GLY A 1 269 ? -13.401 -12.120 -15.512 1.00 18.99 960 GLY A CA 1
ATOM 1986 C C . GLY A 1 269 ? -13.255 -10.608 -15.320 1.00 18.68 960 GLY A C 1
ATOM 1987 O O . GLY A 1 269 ? -12.166 -10.108 -15.020 1.00 17.80 960 GLY A O 1
ATOM 1988 N N . ALA A 1 270 ? -14.376 -9.892 -15.482 1.00 17.85 961 ALA A N 1
ATOM 1989 C CA . ALA A 1 270 ? -14.413 -8.444 -15.368 1.00 18.13 961 ALA A CA 1
ATOM 1990 C C . ALA A 1 270 ? -14.084 -8.015 -13.935 1.00 18.11 961 ALA A C 1
ATOM 1991 O O . ALA A 1 270 ? -13.257 -7.125 -13.731 1.00 18.02 961 ALA A O 1
ATOM 1993 N N . LEU A 1 271 ? -14.746 -8.647 -12.959 1.00 17.80 962 LEU A N 1
ATOM 1994 C CA . LEU A 1 271 ? -14.601 -8.297 -11.554 1.00 18.12 962 LEU A CA 1
ATOM 1995 C C . LEU A 1 271 ? -13.216 -8.693 -11.050 1.00 18.25 962 LEU A C 1
ATOM 1996 O O . LEU A 1 271 ? -12.638 -8.004 -10.209 1.00 18.48 962 LEU A O 1
ATOM 2001 N N . GLY A 1 272 ? -12.700 -9.805 -11.576 1.00 18.64 963 GLY A N 1
ATOM 2002 C CA . GLY A 1 272 ? -11.357 -10.276 -11.269 1.00 19.00 963 GLY A CA 1
ATOM 2003 C C . GLY A 1 272 ? -10.271 -9.505 -12.016 1.00 19.24 963 GLY A C 1
ATOM 2004 O O . GLY A 1 272 ? -9.095 -9.645 -11.699 1.00 20.40 963 GLY A O 1
ATOM 2005 N N . VAL A 1 273 ? -10.668 -8.667 -12.983 1.00 20.33 964 VAL A N 1
ATOM 2006 C CA . VAL A 1 273 ? -9.723 -7.912 -13.796 1.00 20.91 964 VAL A CA 1
ATOM 2007 C C . VAL A 1 273 ? -8.779 -8.877 -14.520 1.00 21.98 964 VAL A C 1
ATOM 2008 O O . VAL A 1 273 ? -7.554 -8.746 -14.475 1.00 22.15 964 VAL A O 1
ATOM 2012 N N . ASP A 1 274 ? -9.389 -9.838 -15.222 1.00 23.39 965 ASP A N 1
ATOM 2013 C CA . ASP A 1 274 ? -8.717 -10.776 -16.107 1.00 24.02 965 ASP A CA 1
ATOM 2014 C C . ASP A 1 274 ? -7.843 -10.006 -17.092 1.00 22.61 965 ASP A C 1
ATOM 2015 O O . ASP A 1 274 ? -8.327 -9.076 -17.727 1.00 23.50 965 ASP A O 1
ATOM 2020 N N . THR A 1 275 ? -6.568 -10.398 -17.238 1.00 22.00 966 THR A N 1
ATOM 2021 C CA . THR A 1 275 ? -5.725 -9.784 -18.256 1.00 22.51 966 THR A CA 1
ATOM 2022 C C . THR A 1 275 ? -5.335 -10.794 -19.335 1.00 23.07 966 THR A C 1
ATOM 2023 O O . THR A 1 275 ? -4.299 -10.637 -19.984 1.00 23.23 966 THR A O 1
ATOM 2027 N N . GLY A 1 276 ? -6.159 -11.834 -19.506 1.00 21.91 967 GLY A N 1
ATOM 2028 C CA . GLY A 1 276 ? -5.963 -12.803 -20.570 1.00 22.11 967 GLY A CA 1
ATOM 2029 C C . GLY A 1 276 ? -6.343 -12.216 -21.928 1.00 22.68 967 GLY A C 1
ATOM 2030 O O . GLY A 1 276 ? -6.800 -11.068 -22.011 1.00 21.73 967 GLY A O 1
ATOM 2031 N N . TRP A 1 277 ? -6.171 -13.032 -22.981 1.00 23.26 968 TRP A N 1
ATOM 2032 C CA . TRP A 1 277 ? -6.244 -12.574 -24.364 1.00 22.36 968 TRP A CA 1
ATOM 2033 C C . TRP A 1 277 ? -7.562 -11.850 -24.664 1.00 22.73 968 TRP A C 1
ATOM 2034 O O . TRP A 1 277 ? -7.555 -10.754 -25.227 1.00 22.50 968 TRP A O 1
ATOM 2045 N N . GLY A 1 278 ? -8.693 -12.494 -24.345 1.00 22.46 969 GLY A N 1
ATOM 2046 C CA . GLY A 1 278 ? -10.017 -11.940 -24.601 1.00 23.27 969 GLY A CA 1
ATOM 2047 C C . GLY A 1 278 ? -10.160 -10.479 -24.164 1.00 23.61 969 GLY A C 1
ATOM 2048 O O . GLY A 1 278 ? -10.509 -9.629 -24.977 1.00 24.92 969 GLY A O 1
ATOM 2049 N N . PHE A 1 279 ? -9.863 -10.182 -22.890 1.00 23.24 970 PHE A N 1
ATOM 2050 C CA . PHE A 1 279 ? -10.054 -8.837 -22.361 1.00 22.51 970 PHE A CA 1
ATOM 2051 C C . PHE A 1 279 ? -9.065 -7.849 -22.969 1.00 22.59 970 PHE A C 1
ATOM 2052 O O . PHE A 1 279 ? -9.456 -6.751 -23.364 1.00 22.94 970 PHE A O 1
ATOM 2060 N N . MET A 1 280 ? -7.785 -8.236 -23.032 1.00 21.85 971 MET A N 1
ATOM 2061 C CA . MET A 1 280 ? -6.737 -7.294 -23.389 1.00 21.50 971 MET A CA 1
ATOM 2062 C C . MET A 1 280 ? -6.732 -7.024 -24.893 1.00 20.98 971 MET A C 1
ATOM 2063 O O . MET A 1 280 ? -6.343 -5.944 -25.329 1.00 21.34 971 MET A O 1
ATOM 2068 N N . HIS A 1 281 ? -7.230 -7.982 -25.680 1.00 21.59 972 HIS A N 1
ATOM 2069 C CA . HIS A 1 281 ? -7.386 -7.764 -27.110 1.00 22.09 972 HIS A CA 1
ATOM 2070 C C . HIS A 1 281 ? -8.350 -6.606 -27.356 1.00 21.98 972 HIS A C 1
ATOM 2071 O O . HIS A 1 281 ? -8.104 -5.777 -28.224 1.00 21.45 972 HIS A O 1
ATOM 2078 N N . GLU A 1 282 ? -9.431 -6.542 -26.568 1.00 21.83 973 GLU A N 1
ATOM 2079 C CA . GLU A 1 282 ? -10.403 -5.463 -26.690 1.00 21.89 973 GLU A CA 1
ATOM 2080 C C . GLU A 1 282 ? -9.804 -4.134 -26.248 1.00 21.00 973 GLU A C 1
ATOM 2081 O O . GLU A 1 282 ? -10.057 -3.114 -26.876 1.00 21.10 973 GLU A O 1
ATOM 2087 N N . MET A 1 283 ? -9.037 -4.135 -25.154 1.00 20.05 974 MET A N 1
ATOM 2088 C CA . MET A 1 283 ? -8.435 -2.886 -24.716 1.00 20.54 974 MET A CA 1
ATOM 2089 C C . MET A 1 283 ? -7.474 -2.401 -25.807 1.00 21.72 974 MET A C 1
ATOM 2090 O O . MET A 1 283 ? -7.418 -1.206 -26.102 1.00 21.52 974 MET A O 1
ATOM 2095 N N . GLY A 1 284 ? -6.759 -3.354 -26.427 1.00 21.65 975 GLY A N 1
ATOM 2096 C CA . GLY A 1 284 ? -5.847 -3.086 -27.533 1.00 22.80 975 GLY A CA 1
ATOM 2097 C C . GLY A 1 284 ? -6.509 -2.333 -28.689 1.00 22.81 975 GLY A C 1
ATOM 2098 O O . GLY A 1 284 ? -5.949 -1.365 -29.195 1.00 20.47 975 GLY A O 1
ATOM 2099 N N . HIS A 1 285 ? -7.700 -2.786 -29.100 1.00 24.47 976 HIS A N 1
ATOM 2100 C CA . HIS A 1 285 ? -8.452 -2.126 -30.157 1.00 27.17 976 HIS A CA 1
ATOM 2101 C C . HIS A 1 285 ? -8.723 -0.676 -29.771 1.00 25.45 976 HIS A C 1
ATOM 2102 O O . HIS A 1 285 ? -8.735 0.192 -30.629 1.00 25.29 976 HIS A O 1
ATOM 2109 N N . ASN A 1 286 ? -8.983 -0.434 -28.481 1.00 23.22 977 ASN A N 1
ATOM 2110 C CA . ASN A 1 286 ? -9.381 0.886 -28.019 1.00 22.88 977 ASN A CA 1
ATOM 2111 C C . ASN A 1 286 ? -8.182 1.829 -27.977 1.00 22.65 977 ASN A C 1
ATOM 2112 O O . ASN A 1 286 ? -8.345 3.048 -28.060 1.00 23.27 977 ASN A O 1
ATOM 2117 N N . PHE A 1 287 ? -6.975 1.269 -27.853 1.00 22.51 978 PHE A N 1
ATOM 2118 C CA . PHE A 1 287 ? -5.813 2.129 -27.665 1.00 23.96 978 PHE A CA 1
ATOM 2119 C C . PHE A 1 287 ? -5.120 2.564 -28.963 1.00 23.90 978 PHE A C 1
ATOM 2120 O O . PHE A 1 287 ? -4.134 3.292 -28.881 1.00 23.85 978 PHE A O 1
ATOM 2128 N N . ASP A 1 288 ? -5.603 2.157 -30.151 1.00 25.04 979 ASP A N 1
ATOM 2129 C CA . ASP A 1 288 ? -4.991 2.690 -31.368 1.00 26.65 979 ASP A CA 1
ATOM 2130 C C . ASP A 1 288 ? -5.953 2.723 -32.554 1.00 26.16 979 ASP A C 1
ATOM 2131 O O . ASP A 1 288 ? -6.472 1.689 -32.970 1.00 26.71 979 ASP A O 1
ATOM 2136 N N . THR A 1 289 ? -6.122 3.922 -33.126 1.00 26.58 980 THR A N 1
ATOM 2137 C CA . THR A 1 289 ? -6.985 4.126 -34.279 1.00 28.68 980 THR A CA 1
ATOM 2138 C C . THR A 1 289 ? -6.208 4.787 -35.413 1.00 29.34 980 THR A C 1
ATOM 2139 O O . THR A 1 289 ? -6.807 5.242 -36.386 1.00 29.05 980 THR A O 1
ATOM 2143 N N . ASN A 1 290 ? -4.880 4.859 -35.270 1.00 29.38 981 ASN A N 1
ATOM 2144 C CA . ASN A 1 290 ? -4.049 5.588 -36.217 1.00 29.95 981 ASN A CA 1
ATOM 2145 C C . ASN A 1 290 ? -4.153 4.955 -37.609 1.00 30.44 981 ASN A C 1
ATOM 2146 O O . ASN A 1 290 ? -3.746 3.809 -37.808 1.00 28.17 981 ASN A O 1
ATOM 2151 N N . ASN A 1 291 ? -4.684 5.719 -38.579 1.00 30.86 982 ASN A N 1
ATOM 2152 C CA . ASN A 1 291 ? -4.889 5.191 -39.923 1.00 34.32 982 ASN A CA 1
ATOM 2153 C C . ASN A 1 291 ? -3.587 5.184 -40.731 1.00 32.92 982 ASN A C 1
ATOM 2154 O O . ASN A 1 291 ? -3.570 4.691 -41.853 1.00 34.14 982 ASN A O 1
ATOM 2159 N N . ARG A 1 292 ? -2.497 5.701 -40.150 1.00 33.61 983 ARG A N 1
ATOM 2160 C CA . ARG A 1 292 ? -1.179 5.647 -40.769 1.00 33.85 983 ARG A CA 1
ATOM 2161 C C . ARG A 1 292 ? -0.552 4.263 -40.589 1.00 33.10 983 ARG A C 1
ATOM 2162 O O . ARG A 1 292 ? 0.382 3.916 -41.306 1.00 34.23 983 ARG A O 1
ATOM 2170 N N . THR A 1 293 ? -1.055 3.487 -39.618 1.00 29.46 984 THR A N 1
ATOM 2171 C CA . THR A 1 293 ? -0.556 2.142 -39.367 1.00 27.89 984 THR A CA 1
ATOM 2172 C C . THR A 1 293 ? -1.645 1.117 -39.692 1.00 26.11 984 THR A C 1
ATOM 2173 O O . THR A 1 293 ? -2.682 1.474 -40.240 1.00 26.95 984 THR A O 1
ATOM 2177 N N . ILE A 1 294 ? -1.401 -0.158 -39.368 1.00 25.66 985 ILE A N 1
ATOM 2178 C CA . ILE A 1 294 ? -2.426 -1.186 -39.500 1.00 24.80 985 ILE A CA 1
ATOM 2179 C C . ILE A 1 294 ? -2.794 -1.664 -38.095 1.00 25.39 985 ILE A C 1
ATOM 2180 O O . ILE A 1 294 ? -2.137 -2.555 -37.553 1.00 22.85 985 ILE A O 1
ATOM 2185 N N . VAL A 1 295 ? -3.853 -1.074 -37.520 1.00 25.57 986 VAL A N 1
ATOM 2186 C CA . VAL A 1 295 ? -4.132 -1.238 -36.100 1.00 26.55 986 VAL A CA 1
ATOM 2187 C C . VAL A 1 295 ? -4.616 -2.658 -35.801 1.00 27.98 986 VAL A C 1
ATOM 2188 O O . VAL A 1 295 ? -4.400 -3.161 -34.697 1.00 27.40 986 VAL A O 1
ATOM 2192 N N . GLU A 1 296 ? -5.220 -3.314 -36.803 1.00 29.39 987 GLU A N 1
ATOM 2193 C CA . GLU A 1 296 ? -5.683 -4.689 -36.666 1.00 30.88 987 GLU A CA 1
ATOM 2194 C C . GLU A 1 296 ? -4.495 -5.611 -36.393 1.00 28.63 987 GLU A C 1
ATOM 2195 O O . GLU A 1 296 ? -4.634 -6.669 -35.779 1.00 27.69 987 GLU A O 1
ATOM 2201 N N . VAL A 1 297 ? -3.314 -5.213 -36.869 1.00 27.52 988 VAL A N 1
ATOM 2202 C CA . VAL A 1 297 ? -2.140 -6.035 -36.626 1.00 27.24 988 VAL A CA 1
ATOM 2203 C C . VAL A 1 297 ? -1.542 -5.608 -35.288 1.00 27.43 988 VAL A C 1
ATOM 2204 O O . VAL A 1 297 ? -1.409 -6.436 -34.387 1.00 25.40 988 VAL A O 1
ATOM 2208 N N . THR A 1 298 ? -1.279 -4.297 -35.155 1.00 26.26 989 THR A N 1
ATOM 2209 C CA . THR A 1 298 ? -0.422 -3.769 -34.107 1.00 27.11 989 THR A CA 1
ATOM 2210 C C . THR A 1 298 ? -1.095 -3.848 -32.737 1.00 28.58 989 THR A C 1
ATOM 2211 O O . THR A 1 298 ? -0.400 -3.872 -31.728 1.00 29.84 989 THR A O 1
ATOM 2215 N N . ASN A 1 299 ? -2.433 -3.935 -32.692 1.00 29.87 990 ASN A N 1
ATOM 2216 C CA . ASN A 1 299 ? -3.136 -3.868 -31.416 1.00 29.17 990 ASN A CA 1
ATOM 2217 C C . ASN A 1 299 ? -2.935 -5.151 -30.601 1.00 28.08 990 ASN A C 1
ATOM 2218 O O . ASN A 1 299 ? -3.154 -5.168 -29.389 1.00 26.04 990 ASN A O 1
ATOM 2223 N N . ASN A 1 300 ? -2.483 -6.213 -31.271 1.00 26.26 991 ASN A N 1
ATOM 2224 C CA . ASN A 1 300 ? -2.206 -7.494 -30.644 1.00 24.54 991 ASN A CA 1
ATOM 2225 C C . ASN A 1 300 ? -0.997 -7.404 -29.714 1.00 21.66 991 ASN A C 1
ATOM 2226 O O . ASN A 1 300 ? -0.761 -8.295 -28.903 1.00 20.15 991 ASN A O 1
ATOM 2231 N N . MET A 1 301 ? -0.191 -6.357 -29.880 1.00 20.23 992 MET A N 1
ATOM 2232 C CA . MET A 1 301 ? 1.000 -6.222 -29.062 1.00 20.19 992 MET A CA 1
ATOM 2233 C C . MET A 1 301 ? 0.591 -6.096 -27.599 1.00 20.20 992 MET A C 1
ATOM 2234 O O . MET A 1 301 ? 1.354 -6.493 -26.710 1.00 20.11 992 MET A O 1
ATOM 2239 N N . LEU A 1 302 ? -0.627 -5.570 -27.363 1.00 19.45 993 LEU A N 1
ATOM 2240 C CA . LEU A 1 302 ? -1.077 -5.347 -25.996 1.00 18.67 993 LEU A CA 1
ATOM 2241 C C . LEU A 1 302 ? -1.390 -6.675 -25.301 1.00 17.97 993 LEU A C 1
ATOM 2242 O O . LEU A 1 302 ? -0.797 -6.972 -24.263 1.00 17.20 993 LEU A O 1
ATOM 2247 N N . PRO A 1 303 ? -2.324 -7.523 -25.798 1.00 18.45 994 PRO A N 1
ATOM 2248 C CA . PRO A 1 303 ? -2.566 -8.811 -25.146 1.00 18.10 994 PRO A CA 1
ATOM 2249 C C . PRO A 1 303 ? -1.306 -9.680 -25.031 1.00 18.63 994 PRO A C 1
ATOM 2250 O O . PRO A 1 303 ? -1.125 -10.348 -24.013 1.00 19.37 994 PRO A O 1
ATOM 2254 N N . LEU A 1 304 ? -0.414 -9.633 -26.039 1.00 18.64 995 LEU A N 1
ATOM 2255 C CA . LEU A 1 304 ? 0.826 -10.406 -25.983 1.00 19.04 995 LEU A CA 1
ATOM 2256 C C . LEU A 1 304 ? 1.679 -9.972 -24.788 1.00 19.01 995 LEU A C 1
ATOM 2257 O O . LEU A 1 304 ? 2.230 -10.821 -24.098 1.00 19.23 995 LEU A O 1
ATOM 2262 N N . HIS A 1 305 ? 1.764 -8.655 -24.548 1.00 19.00 996 HIS A N 1
ATOM 2263 C CA . HIS A 1 305 ? 2.547 -8.095 -23.454 1.00 19.96 996 HIS A CA 1
ATOM 2264 C C . HIS A 1 305 ? 2.010 -8.577 -22.111 1.00 21.09 996 HIS A C 1
ATOM 2265 O O . HIS A 1 305 ? 2.793 -8.995 -21.247 1.00 21.94 996 HIS A O 1
ATOM 2272 N N . PHE A 1 306 ? 0.674 -8.542 -21.973 1.00 20.74 997 PHE A N 1
ATOM 2273 C CA . PHE A 1 306 ? -0.004 -8.943 -20.753 1.00 20.02 997 PHE A CA 1
ATOM 2274 C C . PHE A 1 306 ? 0.201 -10.433 -20.496 1.00 20.99 997 PHE A C 1
ATOM 2275 O O . PHE A 1 306 ? 0.248 -10.848 -19.340 1.00 19.63 997 PHE A O 1
ATOM 2283 N N . GLU A 1 307 ? 0.329 -11.214 -21.579 1.00 21.86 998 GLU A N 1
ATOM 2284 C CA . GLU A 1 307 ? 0.709 -12.615 -21.478 1.00 22.76 998 GLU A CA 1
ATOM 2285 C C . GLU A 1 307 ? 2.136 -12.733 -20.938 1.00 22.42 998 GLU A C 1
ATOM 2286 O O . GLU A 1 307 ? 2.390 -13.482 -19.992 1.00 24.57 998 GLU A O 1
ATOM 2292 N N . ARG A 1 308 ? 3.061 -11.972 -21.528 1.00 22.43 999 ARG A N 1
ATOM 2293 C CA . ARG A 1 308 ? 4.464 -12.062 -21.147 1.00 24.08 999 ARG A CA 1
ATOM 2294 C C . ARG A 1 308 ? 4.670 -11.629 -19.694 1.00 22.18 999 ARG A C 1
ATOM 2295 O O . ARG A 1 308 ? 5.396 -12.295 -18.960 1.00 20.86 999 ARG A O 1
ATOM 2303 N N . ILE A 1 309 ? 4.043 -10.520 -19.273 1.00 21.20 1000 ILE A N 1
ATOM 2304 C CA . ILE A 1 309 ? 4.353 -10.015 -17.940 1.00 22.14 1000 ILE A CA 1
ATOM 2305 C C . ILE A 1 309 ? 3.802 -10.944 -16.860 1.00 22.69 1000 ILE A C 1
ATOM 2306 O O . ILE A 1 309 ? 4.184 -10.798 -15.710 1.00 25.70 1000 ILE A O 1
ATOM 2311 N N . LYS A 1 310 ? 2.937 -11.903 -17.229 1.00 22.77 1001 LYS A N 1
ATOM 2312 C CA . LYS A 1 310 ? 2.393 -12.855 -16.268 1.00 23.02 1001 LYS A CA 1
ATOM 2313 C C . LYS A 1 310 ? 3.080 -14.217 -16.395 1.00 22.68 1001 LYS A C 1
ATOM 2314 O O . LYS A 1 310 ? 2.734 -15.148 -15.672 1.00 22.07 1001 LYS A O 1
ATOM 2320 N N . GLY A 1 311 ? 4.056 -14.338 -17.310 1.00 22.88 1002 GLY A N 1
ATOM 2321 C CA . GLY A 1 311 ? 4.753 -15.600 -17.543 1.00 21.66 1002 GLY A CA 1
ATOM 2322 C C . GLY A 1 311 ? 3.917 -16.600 -18.344 1.00 21.72 1002 GLY A C 1
ATOM 2323 O O . GLY A 1 311 ? 4.189 -17.795 -18.346 1.00 22.42 1002 GLY A O 1
ATOM 2324 N N . VAL A 1 312 ? 2.875 -16.109 -19.018 1.00 22.85 1003 VAL A N 1
ATOM 2325 C CA . VAL A 1 312 ? 1.971 -16.982 -19.749 1.00 23.73 1003 VAL A CA 1
ATOM 2326 C C . VAL A 1 312 ? 2.503 -17.103 -21.176 1.00 24.57 1003 VAL A C 1
ATOM 2327 O O . VAL A 1 312 ? 2.862 -16.090 -21.785 1.00 25.89 1003 VAL A O 1
ATOM 2331 N N . PRO A 1 313 ? 2.608 -18.333 -21.735 1.00 23.39 1004 PRO A N 1
ATOM 2332 C CA . PRO A 1 313 ? 2.991 -18.500 -23.138 1.00 22.25 1004 PRO A CA 1
ATOM 2333 C C . PRO A 1 313 ? 2.071 -17.677 -24.038 1.00 22.94 1004 PRO A C 1
ATOM 2334 O O . PRO A 1 313 ? 0.851 -17.805 -23.964 1.00 23.87 1004 PRO A O 1
ATOM 2338 N N . SER A 1 314 ? 2.674 -16.826 -24.884 1.00 23.08 1005 SER A N 1
ATOM 2339 C CA . SER A 1 314 ? 1.910 -15.915 -25.718 1.00 23.16 1005 SER A CA 1
ATOM 2340 C C . SER A 1 314 ? 1.006 -16.685 -26.678 1.00 24.52 1005 SER A C 1
ATOM 2341 O O . SER A 1 314 ? 1.203 -17.874 -26.928 1.00 25.73 1005 SER A O 1
ATOM 2344 N N . ASN A 1 315 ? 0.001 -15.981 -27.207 1.00 24.20 1006 ASN A N 1
ATOM 2345 C CA . ASN A 1 315 ? -0.921 -16.561 -28.169 1.00 25.23 1006 ASN A CA 1
ATOM 2346 C C . ASN A 1 315 ? -0.132 -17.142 -29.342 1.00 24.06 1006 ASN A C 1
ATOM 2347 O O . ASN A 1 315 ? -0.540 -18.125 -29.956 1.00 21.21 1006 ASN A O 1
ATOM 2352 N N . ILE A 1 316 ? 1.021 -16.537 -29.637 1.00 24.20 1007 ILE A N 1
ATOM 2353 C CA . ILE A 1 316 ? 1.818 -17.025 -30.748 1.00 24.38 1007 ILE A CA 1
ATOM 2354 C C . ILE A 1 316 ? 2.303 -18.446 -30.441 1.00 24.57 1007 ILE A C 1
ATOM 2355 O O . ILE A 1 316 ? 2.336 -19.294 -31.337 1.00 25.48 1007 ILE A O 1
ATOM 2360 N N . THR A 1 317 ? 2.628 -18.724 -29.171 1.00 23.48 1008 THR A N 1
ATOM 2361 C CA . THR A 1 317 ? 2.925 -20.096 -28.770 1.00 23.02 1008 THR A CA 1
ATOM 2362 C C . THR A 1 317 ? 1.638 -20.919 -28.762 1.00 23.98 1008 THR A C 1
ATOM 2363 O O . THR A 1 317 ? 1.610 -22.041 -29.263 1.00 25.25 1008 THR A O 1
ATOM 2367 N N . ARG A 1 318 ? 0.570 -20.344 -28.200 1.00 23.97 1009 ARG A N 1
ATOM 2368 C CA . ARG A 1 318 ? -0.684 -21.059 -28.028 1.00 24.90 1009 ARG A CA 1
ATOM 2369 C C . ARG A 1 318 ? -1.186 -21.567 -29.382 1.00 24.92 1009 ARG A C 1
ATOM 2370 O O . ARG A 1 318 ? -1.650 -22.696 -29.468 1.00 23.62 1009 ARG A O 1
ATOM 2378 N N . GLN A 1 319 ? -1.045 -20.761 -30.445 1.00 25.71 1010 GLN A N 1
ATOM 2379 C CA . GLN A 1 319 ? -1.476 -21.166 -31.777 1.00 26.71 1010 GLN A CA 1
ATOM 2380 C C . GLN A 1 319 ? -0.372 -21.919 -32.529 1.00 26.97 1010 GLN A C 1
ATOM 2381 O O . GLN A 1 319 ? -0.494 -22.124 -33.732 1.00 26.82 1010 GLN A O 1
ATOM 2387 N N . ASN A 1 320 ? 0.709 -22.310 -31.840 1.00 27.12 1011 ASN A N 1
ATOM 2388 C CA . ASN A 1 320 ? 1.756 -23.141 -32.425 1.00 28.52 1011 ASN A CA 1
ATOM 2389 C C . ASN A 1 320 ? 2.373 -22.492 -33.668 1.00 26.59 1011 ASN A C 1
ATOM 2390 O O . ASN A 1 320 ? 2.834 -23.199 -34.563 1.00 24.43 1011 ASN A O 1
ATOM 2395 N N . LEU A 1 321 ? 2.384 -21.154 -33.731 1.00 24.41 1012 LEU A N 1
ATOM 2396 C CA . LEU A 1 321 ? 2.751 -20.457 -34.955 1.00 24.37 1012 LEU A CA 1
ATOM 2397 C C . LEU A 1 321 ? 4.266 -20.306 -35.090 1.00 22.71 1012 LEU A C 1
ATOM 2398 O O . LEU A 1 321 ? 4.772 -20.168 -36.201 1.00 22.22 1012 LEU A O 1
ATOM 2403 N N . TRP A 1 322 ? 4.983 -20.283 -33.963 1.00 21.77 1013 TRP A N 1
ATOM 2404 C CA . TRP A 1 322 ? 6.436 -20.226 -34.032 1.00 21.56 1013 TRP A CA 1
ATOM 2405 C C . TRP A 1 322 ? 6.932 -21.369 -34.915 1.00 20.76 1013 TRP A C 1
ATOM 2406 O O . TRP A 1 322 ? 7.686 -21.134 -35.861 1.00 20.01 1013 TRP A O 1
ATOM 2417 N N . GLU A 1 323 ? 6.456 -22.587 -34.618 1.00 19.99 1014 GLU A N 1
ATOM 2418 C CA . GLU A 1 323 ? 6.940 -23.798 -35.268 1.00 21.56 1014 GLU A CA 1
ATOM 2419 C C . GLU A 1 323 ? 6.253 -24.033 -36.618 1.00 22.38 1014 GLU A C 1
ATOM 2420 O O . GLU A 1 323 ? 6.882 -24.538 -37.548 1.00 22.31 1014 GLU A O 1
ATOM 2426 N N . ARG A 1 324 ? 4.963 -23.693 -36.727 1.00 23.48 1015 ARG A N 1
ATOM 2427 C CA . ARG A 1 324 ? 4.206 -23.991 -37.936 1.00 24.78 1015 ARG A CA 1
ATOM 2428 C C . ARG A 1 324 ? 4.509 -22.994 -39.054 1.00 26.16 1015 ARG A C 1
ATOM 2429 O O . ARG A 1 324 ? 4.371 -23.324 -40.230 1.00 26.17 1015 ARG A O 1
ATOM 2437 N N . ASN A 1 325 ? 4.893 -21.767 -38.687 1.00 27.55 1016 ASN A N 1
ATOM 2438 C CA . ASN A 1 325 ? 4.811 -20.650 -39.613 1.00 29.37 1016 ASN A CA 1
ATOM 2439 C C . ASN A 1 325 ? 6.101 -19.836 -39.617 1.00 28.68 1016 ASN A C 1
ATOM 2440 O O . ASN A 1 325 ? 6.735 -19.687 -40.661 1.00 28.22 1016 ASN A O 1
ATOM 2445 N N . ILE A 1 326 ? 6.444 -19.275 -38.450 1.00 25.97 1017 ILE A N 1
ATOM 2446 C CA . ILE A 1 326 ? 7.351 -18.143 -38.378 1.00 23.82 1017 ILE A CA 1
ATOM 2447 C C . ILE A 1 326 ? 8.783 -18.636 -38.537 1.00 22.93 1017 ILE A C 1
ATOM 2448 O O . ILE A 1 326 ? 9.486 -18.204 -39.444 1.00 22.90 1017 ILE A O 1
ATOM 2453 N N . LEU A 1 327 ? 9.195 -19.548 -37.655 1.00 22.96 1018 LEU A N 1
ATOM 2454 C CA . LEU A 1 327 ? 10.597 -19.904 -37.514 1.00 21.89 1018 LEU A CA 1
ATOM 2455 C C . LEU A 1 327 ? 11.123 -20.639 -38.746 1.00 22.40 1018 LEU A C 1
ATOM 2456 O O . LEU A 1 327 ? 12.218 -20.319 -39.202 1.00 23.71 1018 LEU A O 1
ATOM 2461 N N . PRO A 1 328 ? 10.379 -21.595 -39.357 1.00 22.58 1019 PRO A N 1
ATOM 2462 C CA . PRO A 1 328 ? 10.819 -22.216 -40.609 1.00 22.65 1019 PRO A CA 1
ATOM 2463 C C . PRO A 1 328 ? 10.854 -21.236 -41.776 1.00 23.96 1019 PRO A C 1
ATOM 2464 O O . PRO A 1 328 ? 11.595 -21.446 -42.733 1.00 24.97 1019 PRO A O 1
ATOM 2468 N N . LYS A 1 329 ? 10.044 -20.172 -41.706 1.00 23.34 1020 LYS A N 1
ATOM 2469 C CA . LYS A 1 329 ? 9.972 -19.241 -42.823 1.00 22.97 1020 LYS A CA 1
ATOM 2470 C C . LYS A 1 329 ? 11.217 -18.345 -42.819 1.00 23.69 1020 LYS A C 1
ATOM 2471 O O . LYS A 1 329 ? 11.835 -18.155 -43.867 1.00 23.83 1020 LYS A O 1
ATOM 2477 N N . VAL A 1 330 ? 11.613 -17.846 -41.636 1.00 21.74 1021 VAL A N 1
ATOM 2478 C CA . VAL A 1 330 ? 12.634 -16.808 -41.537 1.00 22.28 1021 VAL A CA 1
ATOM 2479 C C . VAL A 1 330 ? 14.028 -17.420 -41.642 1.00 22.75 1021 VAL A C 1
ATOM 2480 O O . VAL A 1 330 ? 14.992 -16.696 -41.858 1.00 21.38 1021 VAL A O 1
ATOM 2484 N N . ALA A 1 331 ? 14.136 -18.740 -41.444 1.00 24.78 1022 ALA A N 1
ATOM 2485 C CA . ALA A 1 331 ? 15.441 -19.371 -41.358 1.00 27.54 1022 ALA A CA 1
ATOM 2486 C C . ALA A 1 331 ? 16.120 -19.430 -42.729 1.00 30.21 1022 ALA A C 1
ATOM 2487 O O . ALA A 1 331 ? 17.329 -19.237 -42.818 1.00 32.14 1022 ALA A O 1
ATOM 2489 N N . LEU A 1 332 ? 15.334 -19.634 -43.794 1.00 33.10 1023 LEU A N 1
ATOM 2490 C CA . LEU A 1 332 ? 15.860 -19.886 -45.129 1.00 37.34 1023 LEU A CA 1
ATOM 2491 C C . LEU A 1 332 ? 16.658 -18.679 -45.606 1.00 39.42 1023 LEU A C 1
ATOM 2492 O O . LEU A 1 332 ? 16.350 -17.548 -45.242 1.00 41.32 1023 LEU A O 1
ATOM 2497 N N . ASP A 1 333 ? 17.678 -18.938 -46.431 1.00 45.18 1024 ASP A N 1
ATOM 2498 C CA . ASP A 1 333 ? 18.615 -17.903 -46.846 1.00 48.27 1024 ASP A CA 1
ATOM 2499 C C . ASP A 1 333 ? 18.133 -17.169 -48.099 1.00 48.37 1024 ASP A C 1
ATOM 2500 O O . ASP A 1 333 ? 18.516 -16.023 -48.313 1.00 49.59 1024 ASP A O 1
ATOM 2505 N N . ASP A 1 334 ? 17.287 -17.814 -48.913 1.00 51.13 1025 ASP A N 1
ATOM 2506 C CA . ASP A 1 334 ? 16.768 -17.173 -50.113 1.00 55.12 1025 ASP A CA 1
ATOM 2507 C C . ASP A 1 334 ? 15.373 -16.612 -49.834 1.00 59.07 1025 ASP A C 1
ATOM 2508 O O . ASP A 1 334 ? 14.368 -17.223 -50.191 1.00 60.39 1025 ASP A O 1
ATOM 2510 N N . TYR A 1 335 ? 15.325 -15.432 -49.201 1.00 61.15 1026 TYR A N 1
ATOM 2511 C CA . TYR A 1 335 ? 14.070 -14.836 -48.766 1.00 59.60 1026 TYR A CA 1
ATOM 2512 C C . TYR A 1 335 ? 13.483 -13.951 -49.875 1.00 62.48 1026 TYR A C 1
ATOM 2513 O O . TYR A 1 335 ? 14.069 -12.884 -50.154 1.00 63.91 1026 TYR A O 1
ATOM 2522 N N . ASP A 1 345 ? -7.851 -15.055 -37.737 1.00 57.91 1036 ASP A N 1
ATOM 2523 C CA . ASP A 1 345 ? -7.381 -14.895 -36.335 1.00 57.81 1036 ASP A CA 1
ATOM 2524 C C . ASP A 1 345 ? -5.857 -14.940 -36.324 1.00 60.29 1036 ASP A C 1
ATOM 2525 O O . ASP A 1 345 ? -5.213 -14.071 -35.740 1.00 61.48 1036 ASP A O 1
ATOM 2527 N N . LYS A 1 346 ? -5.305 -15.943 -37.021 1.00 61.01 1037 LYS A N 1
ATOM 2528 C CA . LYS A 1 346 ? -3.900 -16.318 -36.942 1.00 57.88 1037 LYS A CA 1
ATOM 2529 C C . LYS A 1 346 ? -3.076 -15.609 -38.018 1.00 57.08 1037 LYS A C 1
ATOM 2530 O O . LYS A 1 346 ? -1.875 -15.398 -37.835 1.00 48.48 1037 LYS A O 1
ATOM 2532 N N . SER A 1 347 ? -3.721 -15.268 -39.146 1.00 54.23 1038 SER A N 1
ATOM 2533 C CA . SER A 1 347 ? -3.099 -14.458 -40.183 1.00 50.73 1038 SER A CA 1
ATOM 2534 C C . SER A 1 347 ? -2.510 -13.194 -39.555 1.00 48.03 1038 SER A C 1
ATOM 2535 O O . SER A 1 347 ? -1.421 -12.749 -39.924 1.00 49.71 1038 SER A O 1
ATOM 2537 N N . LEU A 1 348 ? -3.237 -12.652 -38.571 1.00 39.90 1039 LEU A N 1
ATOM 2538 C CA . LEU A 1 348 ? -2.882 -11.410 -37.910 1.00 34.72 1039 LEU A CA 1
ATOM 2539 C C . LEU A 1 348 ? -1.678 -11.596 -36.985 1.00 30.81 1039 LEU A C 1
ATOM 2540 O O . LEU A 1 348 ? -0.868 -10.688 -36.856 1.00 28.80 1039 LEU A O 1
ATOM 2545 N N . LEU A 1 349 ? -1.554 -12.763 -36.340 1.00 28.51 1040 LEU A N 1
ATOM 2546 C CA . LEU A 1 349 ? -0.429 -13.011 -35.449 1.00 26.96 1040 LEU A CA 1
ATOM 2547 C C . LEU A 1 349 ? 0.862 -13.141 -36.251 1.00 27.05 1040 LEU A C 1
ATOM 2548 O O . LEU A 1 349 ? 1.915 -12.691 -35.803 1.00 26.14 1040 LEU A O 1
ATOM 2553 N N . SER A 1 350 ? 0.767 -13.756 -37.436 1.00 26.62 1041 SER A N 1
ATOM 2554 C CA . SER A 1 350 ? 1.897 -13.843 -38.344 1.00 29.65 1041 SER A CA 1
ATOM 2555 C C . SER A 1 350 ? 2.381 -12.447 -38.724 1.00 28.53 1041 SER A C 1
ATOM 2556 O O . SER A 1 350 ? 3.582 -12.218 -38.859 1.00 30.11 1041 SER A O 1
ATOM 2559 N N . HIS A 1 351 ? 1.434 -11.534 -38.939 1.00 28.02 1042 HIS A N 1
ATOM 2560 C CA . HIS A 1 351 ? 1.787 -10.194 -39.367 1.00 29.12 1042 HIS A CA 1
ATOM 2561 C C . HIS A 1 351 ? 2.450 -9.429 -38.227 1.00 27.04 1042 HIS A C 1
ATOM 2562 O O . HIS A 1 351 ? 3.313 -8.593 -38.482 1.00 27.60 1042 HIS A O 1
ATOM 2569 N N . VAL A 1 352 ? 2.052 -9.723 -36.981 1.00 25.48 1043 VAL A N 1
ATOM 2570 C CA . VAL A 1 352 ? 2.569 -8.986 -35.832 1.00 24.85 1043 VAL A CA 1
ATOM 2571 C C . VAL A 1 352 ? 3.905 -9.582 -35.375 1.00 23.26 1043 V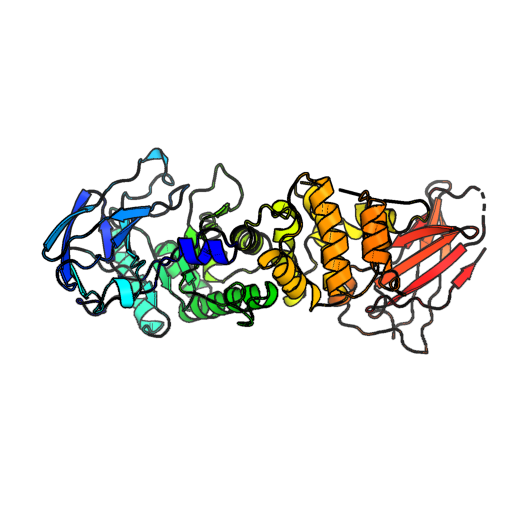AL A C 1
ATOM 2572 O O . VAL A 1 352 ? 4.689 -8.890 -34.724 1.00 21.89 1043 VAL A O 1
ATOM 2576 N N . ALA A 1 353 ? 4.158 -10.847 -35.764 1.00 21.14 1044 ALA A N 1
ATOM 2577 C CA . ALA A 1 353 ? 5.302 -11.629 -35.302 1.00 21.12 1044 ALA A CA 1
ATOM 2578 C C . ALA A 1 353 ? 6.611 -10.829 -35.323 1.00 20.58 1044 ALA A C 1
ATOM 2579 O O . ALA A 1 353 ? 7.317 -10.799 -34.314 1.00 20.92 1044 ALA A O 1
ATOM 2581 N N . PRO A 1 354 ? 7.002 -10.177 -36.445 1.00 19.77 1045 PRO A N 1
ATOM 2582 C CA . PRO A 1 354 ? 8.277 -9.455 -36.500 1.00 19.99 1045 PRO A CA 1
ATOM 2583 C C . PRO A 1 354 ? 8.432 -8.348 -35.455 1.00 19.24 1045 PRO A C 1
ATOM 2584 O O . PRO A 1 354 ? 9.544 -8.060 -35.005 1.00 18.26 1045 PRO A O 1
ATOM 2588 N N . LEU A 1 355 ? 7.303 -7.722 -35.105 1.00 19.11 1046 LEU A N 1
ATOM 2589 C CA . LEU A 1 355 ? 7.268 -6.626 -34.149 1.00 19.24 1046 LEU A CA 1
ATOM 2590 C C . LEU A 1 355 ? 7.356 -7.194 -32.735 1.00 18.47 1046 LEU A C 1
ATOM 2591 O O . LEU A 1 355 ? 8.046 -6.642 -31.882 1.00 18.68 1046 LEU A O 1
ATOM 2596 N N . TRP A 1 356 ? 6.642 -8.297 -32.499 1.00 17.75 1047 TRP A N 1
ATOM 2597 C CA . TRP A 1 356 ? 6.684 -8.973 -31.213 1.00 17.45 1047 TRP A CA 1
ATOM 2598 C C . TRP A 1 356 ? 8.112 -9.428 -30.894 1.00 17.68 1047 TRP A C 1
ATOM 2599 O O . TRP A 1 356 ? 8.580 -9.286 -29.762 1.00 17.73 1047 TRP A O 1
ATOM 2610 N N . GLN A 1 357 ? 8.801 -9.972 -31.906 1.00 17.73 1048 GLN A N 1
ATOM 2611 C CA . GLN A 1 357 ? 10.176 -10.433 -31.767 1.00 17.44 1048 GLN A CA 1
ATOM 2612 C C . GLN A 1 357 ? 11.095 -9.297 -31.320 1.00 17.22 1048 GLN A C 1
ATOM 2613 O O . GLN A 1 357 ? 11.946 -9.501 -30.455 1.00 17.43 1048 GLN A O 1
ATOM 2619 N N . LEU A 1 358 ? 10.944 -8.117 -31.937 1.00 17.42 1049 LEU A N 1
ATOM 2620 C CA . LEU A 1 358 ? 11.744 -6.956 -31.566 1.00 17.71 1049 LEU A CA 1
ATOM 2621 C C . LEU A 1 358 ? 11.460 -6.559 -30.119 1.00 18.19 1049 LEU A C 1
ATOM 2622 O O . LEU A 1 358 ? 12.362 -6.086 -29.436 1.00 20.08 1049 LEU A O 1
ATOM 2627 N N . GLN A 1 359 ? 10.217 -6.776 -29.659 1.00 18.88 1050 GLN A N 1
ATOM 2628 C CA . GLN A 1 359 ? 9.803 -6.435 -28.304 1.00 18.67 1050 GLN A CA 1
ATOM 2629 C C . GLN A 1 359 ? 10.326 -7.474 -27.309 1.00 18.77 1050 GLN A C 1
ATOM 2630 O O . GLN A 1 359 ? 10.662 -7.139 -26.176 1.00 18.05 1050 GLN A O 1
ATOM 2636 N N . LEU A 1 360 ? 10.403 -8.735 -27.737 1.00 18.04 1051 LEU A N 1
ATOM 2637 C CA . LEU A 1 360 ? 11.023 -9.763 -26.910 1.00 18.51 1051 LEU A CA 1
ATOM 2638 C C . LEU A 1 360 ? 12.505 -9.420 -26.724 1.00 19.86 1051 LEU A C 1
ATOM 2639 O O . LEU A 1 360 ? 13.051 -9.574 -25.635 1.00 20.21 1051 LEU A O 1
ATOM 2644 N N . TYR A 1 361 ? 13.144 -8.932 -27.797 1.00 20.38 1052 TYR A N 1
ATOM 2645 C CA . TYR A 1 361 ? 14.570 -8.639 -27.800 1.00 20.15 1052 TYR A CA 1
ATOM 2646 C C . TYR A 1 361 ? 14.870 -7.449 -26.895 1.00 20.40 1052 TYR A C 1
ATOM 2647 O O . TYR A 1 361 ? 15.853 -7.474 -26.160 1.00 19.34 1052 TYR A O 1
ATOM 2656 N N . ASP A 1 362 ? 14.010 -6.421 -26.956 1.00 21.93 1053 ASP A N 1
ATOM 2657 C CA . ASP A 1 362 ? 14.204 -5.196 -26.193 1.00 21.80 1053 ASP A CA 1
ATOM 2658 C C . ASP A 1 362 ? 12.842 -4.596 -25.850 1.00 22.21 1053 ASP A C 1
ATOM 2659 O O . ASP A 1 362 ? 12.165 -4.005 -26.702 1.00 19.99 1053 ASP A O 1
ATOM 2664 N N . LYS A 1 363 ? 12.485 -4.725 -24.568 1.00 21.38 1054 LYS A N 1
ATOM 2665 C CA . LYS A 1 363 ? 11.193 -4.346 -24.025 1.00 22.20 1054 LYS A CA 1
ATOM 2666 C C . LYS A 1 363 ? 10.921 -2.844 -24.157 1.00 21.45 1054 LYS A C 1
ATOM 2667 O O . LYS A 1 363 ? 9.781 -2.428 -23.964 1.00 21.81 1054 LYS A O 1
ATOM 2673 N N . THR A 1 364 ? 11.938 -2.039 -24.500 1.00 20.32 1055 THR A N 1
ATOM 2674 C CA . THR A 1 364 ? 11.733 -0.607 -24.715 1.00 20.53 1055 THR A CA 1
ATOM 2675 C C . THR A 1 364 ? 11.231 -0.308 -26.130 1.00 19.86 1055 THR A C 1
ATOM 2676 O O . THR A 1 364 ? 10.965 0.847 -26.456 1.00 20.20 1055 THR A O 1
ATOM 2680 N N . PHE A 1 365 ? 11.115 -1.335 -26.978 1.00 19.49 1056 PHE A N 1
ATOM 2681 C CA . PHE A 1 365 ? 10.797 -1.109 -28.383 1.00 19.00 1056 PHE A CA 1
ATOM 2682 C C . PHE A 1 365 ? 9.396 -0.511 -28.545 1.00 19.62 1056 PHE A C 1
ATOM 2683 O O . PHE A 1 365 ? 9.238 0.534 -29.176 1.00 20.66 1056 PHE A O 1
ATOM 2691 N N . TRP A 1 366 ? 8.377 -1.194 -28.012 1.00 19.11 1057 TRP A N 1
ATOM 2692 C CA . TRP A 1 366 ? 7.004 -0.872 -28.381 1.00 19.45 1057 TRP A CA 1
ATOM 2693 C C . TRP A 1 366 ? 6.625 0.565 -27.997 1.00 18.87 1057 TRP A C 1
ATOM 2694 O O . TRP A 1 366 ? 6.134 1.313 -28.840 1.00 18.46 1057 TRP A O 1
ATOM 2705 N N . PRO A 1 367 ? 6.834 1.020 -26.737 1.00 18.81 1058 PRO A N 1
ATOM 2706 C CA . PRO A 1 367 ? 6.485 2.391 -26.355 1.00 19.20 1058 PRO A CA 1
ATOM 2707 C C . PRO A 1 367 ? 7.085 3.428 -27.313 1.00 21.04 1058 PRO A C 1
ATOM 2708 O O . PRO A 1 367 ? 6.393 4.353 -27.750 1.00 19.40 1058 PRO A O 1
ATOM 2712 N N . ARG A 1 368 ? 8.351 3.213 -27.698 1.00 21.46 1059 ARG A N 1
ATOM 2713 C CA . ARG A 1 368 ? 9.059 4.127 -28.582 1.00 23.48 1059 ARG A CA 1
ATOM 2714 C C . ARG A 1 368 ? 8.481 4.050 -29.996 1.00 23.32 1059 ARG A C 1
ATOM 2715 O O . ARG A 1 368 ? 8.325 5.078 -30.648 1.00 22.96 1059 ARG A O 1
ATOM 2723 N N . PHE A 1 369 ? 8.162 2.830 -30.459 1.00 22.12 1060 PHE A N 1
ATOM 2724 C CA . PHE A 1 369 ? 7.537 2.653 -31.764 1.00 21.73 1060 PHE A CA 1
ATOM 2725 C C . PHE A 1 369 ? 6.189 3.385 -31.810 1.00 21.74 1060 PHE A C 1
ATOM 2726 O O . PHE A 1 369 ? 5.939 4.166 -32.737 1.00 20.62 1060 PHE A O 1
ATOM 2734 N N . GLU A 1 370 ? 5.342 3.152 -30.794 1.00 22.47 1061 GLU A N 1
ATOM 2735 C CA . GLU A 1 370 ? 4.052 3.828 -30.681 1.00 24.64 1061 GLU A CA 1
ATOM 2736 C C . GLU A 1 370 ? 4.232 5.348 -30.680 1.00 24.21 1061 GLU A C 1
ATOM 2737 O O . GLU A 1 370 ? 3.447 6.057 -31.315 1.00 24.75 1061 GLU A O 1
ATOM 2743 N N . GLN A 1 371 ? 5.250 5.833 -29.951 1.00 24.16 1062 GLN A N 1
ATOM 2744 C CA . GLN A 1 371 ? 5.548 7.259 -29.865 1.00 25.54 1062 GLN A CA 1
ATOM 2745 C C . GLN A 1 371 ? 5.844 7.838 -31.251 1.00 26.17 1062 GLN A C 1
ATOM 2746 O O . GLN A 1 371 ? 5.370 8.927 -31.572 1.00 26.11 1062 GLN A O 1
ATOM 2752 N N . GLU A 1 372 ? 6.604 7.106 -32.076 1.00 25.35 1063 GLU A N 1
ATOM 2753 C CA . GLU A 1 372 ? 6.922 7.595 -33.412 1.00 26.45 1063 GLU A CA 1
ATOM 2754 C C . GLU A 1 372 ? 5.659 7.784 -34.245 1.00 25.46 1063 GLU A C 1
ATOM 2755 O O . GLU A 1 372 ? 5.530 8.789 -34.948 1.00 23.65 1063 GLU A O 1
ATOM 2761 N N . PHE A 1 373 ? 4.749 6.802 -34.185 1.00 23.92 1064 PHE A N 1
ATOM 2762 C CA . PHE A 1 373 ? 3.545 6.830 -35.005 1.00 26.05 1064 PHE A CA 1
ATOM 2763 C C . PHE A 1 373 ? 2.552 7.873 -34.490 1.00 26.01 1064 PHE A C 1
ATOM 2764 O O . PHE A 1 373 ? 1.733 8.387 -35.252 1.00 25.68 1064 PHE A O 1
ATOM 2772 N N . ARG A 1 374 ? 2.637 8.189 -33.194 1.00 27.19 1065 ARG A N 1
ATOM 2773 C CA . ARG A 1 374 ? 1.729 9.162 -32.612 1.00 29.12 1065 ARG A CA 1
ATOM 2774 C C . ARG A 1 374 ? 2.098 10.582 -33.021 1.00 32.76 1065 ARG A C 1
ATOM 2775 O O . ARG A 1 374 ? 1.219 11.439 -33.086 1.00 37.12 1065 ARG A O 1
ATOM 2783 N N . SER A 1 375 ? 3.387 10.844 -33.261 1.00 34.43 1066 SER A N 1
ATOM 2784 C CA . SER A 1 375 ? 3.814 12.234 -33.325 1.00 38.72 1066 SER A CA 1
ATOM 2785 C C . SER A 1 375 ? 4.482 12.596 -34.655 1.00 40.42 1066 SER A C 1
ATOM 2786 O O . SER A 1 375 ? 4.948 13.725 -34.817 1.00 41.26 1066 SER A O 1
ATOM 2789 N N . ARG A 1 376 ? 4.527 11.650 -35.601 1.00 42.08 1067 ARG A N 1
ATOM 2790 C CA . ARG A 1 376 ? 5.235 11.875 -36.849 1.00 43.99 1067 ARG A CA 1
ATOM 2791 C C . ARG A 1 376 ? 4.343 11.551 -38.044 1.00 47.25 1067 ARG A C 1
ATOM 2792 O O . ARG A 1 376 ? 3.470 10.688 -37.969 1.00 48.71 1067 ARG A O 1
ATOM 2800 N N . ASP A 1 377 ? 4.604 12.281 -39.137 1.00 49.28 1068 ASP A N 1
ATOM 2801 C CA . ASP A 1 377 ? 3.987 12.130 -40.444 1.00 48.96 1068 ASP A CA 1
ATOM 2802 C C . ASP A 1 377 ? 4.627 10.936 -41.156 1.00 47.23 1068 ASP A C 1
ATOM 2803 O O . ASP A 1 377 ? 5.408 11.104 -42.095 1.00 45.55 1068 ASP A O 1
ATOM 2808 N N . ILE A 1 378 ? 4.313 9.730 -40.669 1.00 39.69 1069 ILE A N 1
ATOM 2809 C CA . ILE A 1 378 ? 4.872 8.512 -41.229 1.00 35.73 1069 ILE A CA 1
ATOM 2810 C C . ILE A 1 378 ? 3.724 7.543 -41.496 1.00 34.77 1069 ILE A C 1
ATOM 2811 O O . ILE A 1 378 ? 2.637 7.702 -40.936 1.00 32.05 1069 ILE A O 1
ATOM 2816 N N . GLY A 1 379 ? 3.980 6.560 -42.371 1.00 31.85 1070 GLY A N 1
ATOM 2817 C CA . GLY A 1 379 ? 2.973 5.591 -42.770 1.00 30.60 1070 GLY A CA 1
ATOM 2818 C C . GLY A 1 379 ? 1.916 6.221 -43.674 1.00 30.08 1070 GLY A C 1
ATOM 2819 O O . GLY A 1 379 ? 2.220 7.131 -44.444 1.00 28.57 1070 GLY A O 1
ATOM 2820 N N . GLY A 1 380 ? 0.676 5.730 -43.555 1.00 28.13 1071 GLY A N 1
ATOM 2821 C CA . GLY A 1 380 ? -0.399 6.091 -44.463 1.00 27.15 1071 GLY A CA 1
ATOM 2822 C C . GLY A 1 380 ? -0.312 5.300 -45.764 1.00 26.94 1071 GLY A C 1
ATOM 2823 O O . GLY A 1 380 ? 0.658 4.570 -45.996 1.00 25.87 1071 GLY A O 1
ATOM 2824 N N . GLY A 1 381 ? -1.345 5.448 -46.604 1.00 27.45 1072 GLY A N 1
ATOM 2825 C CA . GLY A 1 381 ? -1.364 4.829 -47.919 1.00 25.47 1072 GLY A CA 1
ATOM 2826 C C . GLY A 1 381 ? -1.783 3.364 -47.853 1.00 25.03 1072 GLY A C 1
ATOM 2827 O O . GLY A 1 381 ? -2.539 2.964 -46.973 1.00 23.90 1072 GLY A O 1
ATOM 2828 N N . SER A 1 382 ? -1.264 2.580 -48.802 1.00 26.02 1073 SER A N 1
ATOM 2829 C CA . SER A 1 382 ? -1.612 1.182 -48.977 1.00 27.42 1073 SER A CA 1
ATOM 2830 C C . SER A 1 382 ? -1.023 0.336 -47.852 1.00 28.02 1073 SER A C 1
ATOM 2831 O O . SER A 1 382 ? -0.067 0.740 -47.186 1.00 27.18 1073 SER A O 1
ATOM 2834 N N . TRP A 1 383 ? -1.629 -0.843 -47.682 1.00 29.89 1074 TRP A N 1
ATOM 2835 C CA . TRP A 1 383 ? -1.133 -1.969 -46.908 1.00 33.05 1074 TRP A CA 1
ATOM 2836 C C . TRP A 1 383 ? 0.394 -2.002 -46.953 1.00 31.73 1074 TRP A C 1
ATOM 2837 O O . TRP A 1 383 ? 1.040 -1.877 -45.918 1.00 31.34 1074 TRP A O 1
ATOM 2848 N N . GLU A 1 384 ? 0.950 -2.112 -48.168 1.00 32.23 1075 GLU A N 1
ATOM 2849 C CA . GLU A 1 384 ? 2.375 -2.301 -48.413 1.00 32.40 1075 GLU A CA 1
ATOM 2850 C C . GLU A 1 384 ? 3.175 -1.070 -47.984 1.00 31.74 1075 GLU A C 1
ATOM 2851 O O . GLU A 1 384 ? 4.283 -1.195 -47.465 1.00 28.29 1075 GLU A O 1
ATOM 2857 N N . ASN A 1 385 ? 2.618 0.125 -48.225 1.00 30.78 1076 ASN A N 1
ATOM 2858 C CA . ASN A 1 385 ? 3.280 1.363 -47.840 1.00 30.19 1076 ASN A CA 1
ATOM 2859 C C . ASN A 1 385 ? 3.452 1.434 -46.321 1.00 29.71 1076 ASN A C 1
ATOM 2860 O O . ASN A 1 385 ? 4.500 1.856 -45.841 1.00 25.94 1076 ASN A O 1
ATOM 2865 N N . LYS A 1 386 ? 2.417 1.018 -45.577 1.00 29.25 1077 LYS A N 1
ATOM 2866 C CA . LYS A 1 386 ? 2.455 1.017 -44.122 1.00 31.50 1077 LYS A CA 1
ATOM 2867 C C . LYS A 1 386 ? 3.479 0.006 -43.605 1.00 31.82 1077 LYS A C 1
ATOM 2868 O O . LYS A 1 386 ? 4.182 0.266 -42.631 1.00 35.12 1077 LYS A O 1
ATOM 2874 N N . HIS A 1 387 ? 3.537 -1.160 -44.249 1.00 32.87 1078 HIS A N 1
ATOM 2875 C CA . HIS A 1 387 ? 4.526 -2.163 -43.898 1.00 32.03 1078 HIS A CA 1
ATOM 2876 C C . HIS A 1 387 ? 5.918 -1.550 -43.969 1.00 32.27 1078 HIS A C 1
ATOM 2877 O O . HIS A 1 387 ? 6.711 -1.716 -43.043 1.00 34.04 1078 HIS A O 1
ATOM 2884 N N . ASN A 1 388 ? 6.185 -0.822 -45.062 1.00 30.62 1079 ASN A N 1
ATOM 2885 C CA . ASN A 1 388 ? 7.493 -0.235 -45.310 1.00 29.40 1079 ASN A CA 1
ATOM 2886 C C . ASN A 1 388 ? 7.792 0.821 -44.252 1.00 29.75 1079 ASN A C 1
ATOM 2887 O O . ASN A 1 388 ? 8.948 1.011 -43.873 1.00 31.43 1079 ASN A O 1
ATOM 2892 N N . ALA A 1 389 ? 6.742 1.492 -43.767 1.00 28.71 1080 ALA A N 1
ATOM 2893 C CA . ALA A 1 389 ? 6.908 2.497 -42.726 1.00 29.72 1080 ALA A CA 1
ATOM 2894 C C . ALA A 1 389 ? 7.344 1.845 -41.411 1.00 28.40 1080 ALA A C 1
ATOM 2895 O O . ALA A 1 389 ? 8.148 2.417 -40.683 1.00 28.42 1080 ALA A O 1
ATOM 2897 N N . TRP A 1 390 ? 6.811 0.649 -41.114 1.00 27.74 1081 TRP A N 1
ATOM 2898 C CA . TRP A 1 390 ? 7.202 -0.082 -39.915 1.00 25.26 1081 TRP A CA 1
ATOM 2899 C C . TRP A 1 390 ? 8.705 -0.343 -39.946 1.00 25.39 1081 TRP A C 1
ATOM 2900 O O . TRP A 1 390 ? 9.387 -0.222 -38.926 1.00 23.95 1081 TRP A O 1
ATOM 2911 N N . VAL A 1 391 ? 9.204 -0.731 -41.127 1.00 23.96 1082 VAL A N 1
ATOM 2912 C CA . VAL A 1 391 ? 10.595 -1.127 -41.264 1.00 24.16 1082 VAL A CA 1
ATOM 2913 C C . VAL A 1 391 ? 11.470 0.080 -40.944 1.00 25.17 1082 VAL A C 1
ATOM 2914 O O . VAL A 1 391 ? 12.488 -0.046 -40.271 1.00 25.09 1082 VAL A O 1
ATOM 2918 N N . MET A 1 392 ? 11.039 1.250 -41.430 1.00 26.68 1083 MET A N 1
ATOM 2919 C CA . MET A 1 392 ? 11.805 2.478 -41.290 1.00 27.16 1083 MET A CA 1
ATOM 2920 C C . MET A 1 392 ? 11.760 2.965 -39.846 1.00 25.65 1083 MET A C 1
ATOM 2921 O O . MET A 1 392 ? 12.803 3.313 -39.290 1.00 25.67 1083 MET A O 1
ATOM 2926 N N . ALA A 1 393 ? 10.554 2.963 -39.259 1.00 23.98 1084 ALA A N 1
ATOM 2927 C CA . ALA A 1 393 ? 10.327 3.421 -37.895 1.00 23.73 1084 ALA A CA 1
ATOM 2928 C C . ALA A 1 393 ? 11.038 2.515 -36.887 1.00 23.22 1084 ALA A C 1
ATOM 2929 O O . ALA A 1 393 ? 11.690 3.010 -35.961 1.00 24.59 1084 ALA A O 1
ATOM 2931 N N . ALA A 1 394 ? 10.909 1.195 -37.071 1.00 22.50 1085 ALA A N 1
ATOM 2932 C CA . ALA A 1 394 ? 11.581 0.231 -36.211 1.00 22.04 1085 ALA A CA 1
ATOM 2933 C C . ALA A 1 394 ? 13.099 0.383 -36.353 1.00 22.53 1085 ALA A C 1
ATOM 2934 O O . ALA A 1 394 ? 13.831 0.278 -35.371 1.00 21.77 1085 ALA A O 1
ATOM 2936 N N . SER A 1 395 ? 13.562 0.651 -37.580 1.00 22.53 1086 SER A N 1
ATOM 2937 C CA . SER A 1 395 ? 14.981 0.852 -37.821 1.00 23.07 1086 SER A CA 1
ATOM 2938 C C . SER A 1 395 ? 15.496 2.069 -37.053 1.00 23.33 1086 SER A C 1
ATOM 2939 O O . SER A 1 395 ? 16.545 1.986 -36.421 1.00 23.06 1086 SER A O 1
ATOM 2942 N N . ASP A 1 396 ? 14.757 3.190 -37.116 1.00 23.41 1087 ASP A N 1
ATOM 2943 C CA . ASP A 1 396 ? 15.122 4.402 -36.391 1.00 23.18 1087 ASP A CA 1
ATOM 2944 C C . ASP A 1 396 ? 15.156 4.151 -34.881 1.00 23.22 1087 ASP A C 1
ATOM 2945 O O . ASP A 1 396 ? 16.088 4.579 -34.206 1.00 25.36 1087 ASP A O 1
ATOM 2950 N N . VAL A 1 397 ? 14.124 3.487 -34.349 1.00 22.01 1088 VAL A N 1
ATOM 2951 C CA . VAL A 1 397 ? 14.041 3.226 -32.919 1.00 22.62 1088 VAL A CA 1
ATOM 2952 C C . VAL A 1 397 ? 15.283 2.455 -32.459 1.00 23.53 1088 VAL A C 1
ATOM 2953 O O . VAL A 1 397 ? 15.864 2.768 -31.420 1.00 22.57 1088 VAL A O 1
ATOM 2957 N N . PHE A 1 398 ? 15.699 1.450 -33.239 1.00 24.23 1089 PHE A N 1
ATOM 2958 C CA . PHE A 1 398 ? 16.789 0.584 -32.812 1.00 25.07 1089 PHE A CA 1
ATOM 2959 C C . PHE A 1 398 ? 18.153 1.151 -33.201 1.00 25.86 1089 PHE A C 1
ATOM 2960 O O . PHE A 1 398 ? 19.161 0.744 -32.633 1.00 24.79 1089 PHE A O 1
ATOM 2968 N N . LYS A 1 399 ? 18.176 2.070 -34.175 1.00 26.95 1090 LYS A N 1
ATOM 2969 C CA . LYS A 1 399 ? 19.401 2.456 -34.865 1.00 29.09 1090 LYS A CA 1
ATOM 2970 C C . LYS A 1 399 ? 20.016 1.227 -35.536 1.00 27.02 1090 LYS A C 1
ATOM 2971 O O . LYS A 1 399 ? 21.236 1.067 -35.540 1.00 27.31 1090 LYS A O 1
ATOM 2977 N N . LEU A 1 400 ? 19.163 0.364 -36.096 1.00 24.19 1091 LEU A N 1
ATOM 2978 C CA . LEU A 1 400 ? 19.623 -0.839 -36.771 1.00 24.43 1091 LEU A CA 1
ATOM 2979 C C . LEU A 1 400 ? 18.955 -0.938 -38.137 1.00 23.67 1091 LEU A C 1
ATOM 2980 O O . LEU A 1 400 ? 17.839 -0.467 -38.326 1.00 23.39 1091 LEU A O 1
ATOM 2985 N N . ASP A 1 401 ? 19.645 -1.570 -39.089 1.00 23.41 1092 ASP A N 1
ATOM 2986 C CA . ASP A 1 401 ? 19.044 -1.786 -40.393 1.00 22.91 1092 ASP A CA 1
ATOM 2987 C C . ASP A 1 401 ? 18.189 -3.051 -40.330 1.00 21.76 1092 ASP A C 1
ATOM 2988 O O . ASP A 1 401 ? 18.712 -4.159 -40.455 1.00 20.77 1092 ASP A O 1
ATOM 2993 N N . LEU A 1 402 ? 16.873 -2.868 -40.164 1.00 20.63 1093 LEU A N 1
ATOM 2994 C CA . LEU A 1 402 ? 15.981 -3.989 -39.921 1.00 21.83 1093 LEU A CA 1
ATOM 2995 C C . LEU A 1 402 ? 15.287 -4.454 -41.200 1.00 22.28 1093 LEU A C 1
ATOM 2996 O O . LEU A 1 402 ? 14.317 -5.202 -41.123 1.00 20.10 1093 LEU A O 1
ATOM 3001 N N . SER A 1 403 ? 15.814 -4.054 -42.370 1.00 24.08 1094 SER A N 1
ATOM 3002 C CA . SER A 1 403 ? 15.205 -4.442 -43.635 1.00 26.31 1094 SER A CA 1
ATOM 3003 C C . SER A 1 403 ? 15.190 -5.965 -43.792 1.00 25.57 1094 SER A C 1
ATOM 3004 O O . SER A 1 403 ? 14.156 -6.539 -44.135 1.00 24.42 1094 SER A O 1
ATOM 3007 N N . GLU A 1 404 ? 16.340 -6.604 -43.525 1.00 22.59 1095 GLU A N 1
ATOM 3008 C CA . GLU A 1 404 ? 16.473 -8.046 -43.657 1.00 23.83 1095 GLU A CA 1
ATOM 3009 C C . GLU A 1 404 ? 15.492 -8.761 -42.721 1.00 23.78 1095 GLU A C 1
ATOM 3010 O O . GLU A 1 404 ? 14.818 -9.710 -43.134 1.00 24.46 1095 GLU A O 1
ATOM 3016 N N . HIS A 1 405 ? 15.417 -8.295 -41.464 1.00 22.39 1096 HIS A N 1
ATOM 3017 C CA . HIS A 1 405 ? 14.523 -8.852 -40.453 1.00 22.31 1096 HIS A CA 1
ATOM 3018 C C . HIS A 1 405 ? 13.099 -8.971 -41.004 1.00 22.84 1096 HIS A C 1
ATOM 3019 O O . HIS A 1 405 ? 12.477 -10.032 -40.937 1.00 23.15 1096 HIS A O 1
ATOM 3026 N N . PHE A 1 406 ? 12.593 -7.867 -41.560 1.00 22.94 1097 PHE A N 1
ATOM 3027 C CA . PHE A 1 406 ? 11.225 -7.825 -42.043 1.00 23.21 1097 PHE A CA 1
ATOM 3028 C C . PHE A 1 406 ? 11.075 -8.609 -43.348 1.00 25.17 1097 PHE A C 1
ATOM 3029 O O . PHE A 1 406 ? 10.080 -9.315 -43.526 1.00 25.24 1097 PHE A O 1
ATOM 3037 N N . GLU A 1 407 ? 12.057 -8.511 -44.258 1.00 26.83 1098 GLU A N 1
ATOM 3038 C CA . GLU A 1 407 ? 11.917 -9.259 -45.499 1.00 28.91 1098 GLU A CA 1
ATOM 3039 C C . GLU A 1 407 ? 11.995 -10.770 -45.247 1.00 27.10 1098 GLU A C 1
ATOM 3040 O O . GLU A 1 407 ? 11.416 -11.545 -46.009 1.00 25.91 1098 GLU A O 1
ATOM 3046 N N . ARG A 1 408 ? 12.627 -11.191 -44.137 1.00 24.59 1099 ARG A N 1
ATOM 3047 C CA . ARG A 1 408 ? 12.690 -12.616 -43.833 1.00 24.64 1099 ARG A CA 1
ATOM 3048 C C . ARG A 1 408 ? 11.319 -13.149 -43.412 1.00 24.78 1099 ARG A C 1
ATOM 3049 O O . ARG A 1 408 ? 11.060 -14.341 -43.520 1.00 25.40 1099 ARG A O 1
ATOM 3057 N N . HIS A 1 409 ? 10.442 -12.258 -42.937 1.00 26.02 1100 HIS A N 1
ATOM 3058 C CA . HIS A 1 409 ? 9.081 -12.618 -42.564 1.00 27.07 1100 HIS A CA 1
ATOM 3059 C C . HIS A 1 409 ? 8.171 -12.648 -43.794 1.00 28.93 1100 HIS A C 1
ATOM 3060 O O . HIS A 1 409 ? 6.983 -12.972 -43.682 1.00 28.29 1100 HIS A O 1
ATOM 3067 N N . GLY A 1 410 ? 8.739 -12.274 -44.950 1.00 30.40 1101 GLY A N 1
ATOM 3068 C CA . GLY A 1 410 ? 8.064 -12.358 -46.235 1.00 33.05 1101 GLY A CA 1
ATOM 3069 C C . GLY A 1 410 ? 7.442 -11.032 -46.663 1.00 34.52 1101 GLY A C 1
ATOM 3070 O O . GLY A 1 410 ? 6.638 -11.002 -47.585 1.00 35.36 1101 GLY A O 1
ATOM 3071 N N . MET A 1 411 ? 7.814 -9.942 -45.986 1.00 36.72 1102 MET A N 1
ATOM 3072 C CA . MET A 1 411 ? 7.349 -8.621 -46.375 1.00 37.94 1102 MET A CA 1
ATOM 3073 C C . MET A 1 411 ? 8.198 -8.124 -47.543 1.00 39.84 1102 MET A C 1
ATOM 3074 O O . MET A 1 411 ? 9.383 -8.447 -47.632 1.00 39.44 1102 MET A O 1
ATOM 3079 N N . ASP A 1 412 ? 7.578 -7.337 -48.434 1.00 40.16 1103 ASP A N 1
ATOM 3080 C CA . ASP A 1 412 ? 8.275 -6.787 -49.584 1.00 39.08 1103 ASP A CA 1
ATOM 3081 C C . ASP A 1 412 ? 8.840 -5.424 -49.205 1.00 38.07 1103 ASP A C 1
ATOM 3082 O O . ASP A 1 412 ? 8.103 -4.445 -49.132 1.00 37.72 1103 ASP A O 1
ATOM 3087 N N . VAL A 1 413 ? 10.154 -5.373 -48.972 1.00 36.49 1104 VAL A N 1
ATOM 3088 C CA . VAL A 1 413 ? 10.799 -4.135 -48.572 1.00 35.78 1104 VAL A CA 1
ATOM 3089 C C . VAL A 1 413 ? 11.379 -3.481 -49.824 1.00 36.56 1104 VAL A C 1
ATOM 3090 O O . VAL A 1 413 ? 12.112 -4.131 -50.564 1.00 36.44 1104 VAL A O 1
ATOM 3094 N N . TRP A 1 414 ? 11.034 -2.201 -50.039 1.00 35.24 1105 TRP A N 1
ATOM 3095 C CA . TRP A 1 414 ? 11.331 -1.488 -51.275 1.00 34.31 1105 TRP A CA 1
ATOM 3096 C C . TRP A 1 414 ? 12.744 -0.919 -51.247 1.00 34.59 1105 TRP A C 1
ATOM 3097 O O . TRP A 1 414 ? 13.309 -0.682 -50.173 1.00 34.13 1105 TRP A O 1
ATOM 3108 N N . LYS A 1 415 ? 13.265 -0.664 -52.456 1.00 34.39 1106 LYS A N 1
ATOM 3109 C CA . LYS A 1 415 ? 14.617 -0.175 -52.666 1.00 35.43 1106 LYS A CA 1
ATOM 3110 C C . LYS A 1 415 ? 14.867 1.060 -51.802 1.00 36.44 1106 LYS A C 1
ATOM 3111 O O . LYS A 1 415 ? 15.883 1.116 -51.111 1.00 36.70 1106 LYS A O 1
ATOM 3113 N N . GLU A 1 416 ? 13.916 2.008 -51.796 1.00 36.07 1107 GLU A N 1
ATOM 3114 C CA . GLU A 1 416 ? 14.078 3.256 -51.056 1.00 38.23 1107 GLU A CA 1
ATOM 3115 C C . GLU A 1 416 ? 14.081 3.021 -49.539 1.00 36.03 1107 GLU A C 1
ATOM 3116 O O . GLU A 1 416 ? 14.836 3.671 -48.816 1.00 37.38 1107 GLU A O 1
ATOM 3122 N N . THR A 1 417 ? 13.258 2.079 -49.062 1.00 35.51 1108 THR A N 1
ATOM 3123 C CA . THR A 1 417 ? 13.219 1.717 -47.650 1.00 34.09 1108 THR A CA 1
ATOM 3124 C C . THR A 1 417 ? 14.596 1.226 -47.204 1.00 32.88 1108 THR A C 1
ATOM 3125 O O . THR A 1 417 ? 15.104 1.652 -46.168 1.00 33.35 1108 THR A O 1
ATOM 3129 N N . LYS A 1 418 ? 15.192 0.350 -48.020 1.00 32.80 1109 LYS A N 1
ATOM 3130 C CA . LYS A 1 418 ? 16.506 -0.228 -47.781 1.00 34.38 1109 LYS A CA 1
ATOM 3131 C C . LYS A 1 418 ? 17.573 0.868 -47.787 1.00 36.24 1109 LYS A C 1
ATOM 3132 O O . LYS A 1 418 ? 18.503 0.838 -46.977 1.00 32.46 1109 LYS A O 1
ATOM 3138 N N . GLU A 1 419 ? 17.433 1.829 -48.714 1.00 36.25 1110 GLU A N 1
ATOM 3139 C CA . GLU A 1 419 ? 18.324 2.976 -48.745 1.00 37.50 1110 GLU A CA 1
ATOM 3140 C C . GLU A 1 419 ? 18.213 3.733 -47.423 1.00 35.59 1110 GLU A C 1
ATOM 3141 O O . GLU A 1 419 ? 19.231 4.020 -46.798 1.00 33.09 1110 GLU A O 1
ATOM 3147 N N . TYR A 1 420 ? 16.972 4.019 -46.999 1.00 34.52 1111 TYR A N 1
ATOM 3148 C CA . TYR A 1 420 ? 16.709 4.749 -45.766 1.00 33.79 1111 TYR A CA 1
ATOM 3149 C C . TYR A 1 420 ? 17.370 4.042 -44.583 1.00 32.52 1111 TYR A C 1
ATOM 3150 O O . TYR A 1 420 ? 18.072 4.677 -43.798 1.00 33.28 1111 TYR A O 1
ATOM 3159 N N . THR A 1 421 ? 17.132 2.731 -44.465 1.00 30.49 1112 THR A N 1
ATOM 3160 C CA . THR A 1 421 ? 17.501 1.988 -43.269 1.00 28.99 1112 THR A CA 1
ATOM 3161 C C . THR A 1 421 ? 18.992 1.665 -43.275 1.00 31.49 1112 THR A C 1
ATOM 3162 O O . THR A 1 421 ? 19.566 1.391 -42.219 1.00 33.51 1112 THR A O 1
ATOM 3166 N N . SER A 1 422 ? 19.608 1.721 -44.463 1.00 32.59 1113 SER A N 1
ATOM 3167 C CA . SER A 1 422 ? 21.005 1.351 -44.636 1.00 33.98 1113 SER A CA 1
ATOM 3168 C C . SER A 1 422 ? 21.929 2.402 -44.016 1.00 33.00 1113 SER A C 1
ATOM 3169 O O . SER A 1 422 ? 23.145 2.226 -44.008 1.00 31.87 1113 SER A O 1
ATOM 3172 N N . LYS A 1 423 ? 21.342 3.476 -43.468 1.00 31.42 1114 LYS A N 1
ATOM 3173 C CA . LYS A 1 423 ? 22.098 4.450 -42.695 1.00 31.91 1114 LYS A CA 1
ATOM 3174 C C . LYS A 1 423 ? 22.521 3.866 -41.348 1.00 32.28 1114 LYS A C 1
ATOM 3175 O O . LYS A 1 423 ? 23.359 4.454 -40.669 1.00 35.00 1114 LYS A O 1
ATOM 3181 N N . TYR A 1 424 ? 21.937 2.725 -40.956 1.00 31.19 1115 TYR A N 1
ATOM 3182 C CA . TYR A 1 424 ? 22.316 2.060 -39.717 1.00 31.02 1115 TYR A CA 1
ATOM 3183 C C . TYR A 1 424 ? 23.039 0.748 -40.008 1.00 30.37 1115 TYR A C 1
ATOM 3184 O O . TYR A 1 424 ? 22.840 0.136 -41.056 1.00 33.23 1115 TYR A O 1
ATOM 3193 N N . PRO A 1 425 ? 23.863 0.249 -39.061 1.00 30.12 1116 PRO A N 1
ATOM 3194 C CA . PRO A 1 425 ? 24.452 -1.084 -39.192 1.00 28.84 1116 PRO A CA 1
ATOM 3195 C C . PRO A 1 425 ? 23.352 -2.143 -39.130 1.00 27.70 1116 PRO A C 1
ATOM 3196 O O . PRO A 1 425 ? 22.349 -1.956 -38.448 1.00 27.10 1116 PRO A O 1
ATOM 3200 N N . LYS A 1 426 ? 23.536 -3.239 -39.874 1.00 27.35 1117 LYS A N 1
ATOM 3201 C CA . LYS A 1 426 ? 22.721 -4.432 -39.713 1.00 29.08 1117 LYS A CA 1
ATOM 3202 C C . LYS A 1 426 ? 22.853 -4.934 -38.275 1.00 26.88 1117 LYS A C 1
ATOM 3203 O O . LYS A 1 426 ? 23.890 -4.715 -37.650 1.00 24.70 1117 LYS A O 1
ATOM 3209 N N . PRO A 1 427 ? 21.827 -5.616 -37.703 1.00 25.05 1118 PRO A N 1
ATOM 3210 C CA . PRO A 1 427 ? 21.982 -6.266 -36.399 1.00 24.81 1118 PRO A CA 1
ATOM 3211 C C . PRO A 1 427 ? 23.060 -7.336 -36.543 1.00 24.44 1118 PRO A C 1
ATOM 3212 O O . PRO A 1 427 ? 23.259 -7.872 -37.630 1.00 22.54 1118 PRO A O 1
ATOM 3216 N N . SER A 1 428 ? 23.767 -7.624 -35.449 1.00 23.26 1119 SER A N 1
ATOM 3217 C CA . SER A 1 428 ? 24.735 -8.702 -35.498 1.00 25.06 1119 SER A CA 1
ATOM 3218 C C . SER A 1 428 ? 24.124 -9.966 -34.905 1.00 24.57 1119 SER A C 1
ATOM 3219 O O . SER A 1 428 ? 24.815 -10.968 -34.770 1.00 26.89 1119 SER A O 1
ATOM 3222 N N . ASN A 1 429 ? 22.846 -9.887 -34.514 1.00 23.30 1120 ASN A N 1
ATOM 3223 C CA . ASN A 1 429 ? 22.096 -11.030 -34.020 1.00 22.61 1120 ASN A CA 1
ATOM 3224 C C . ASN A 1 429 ? 20.998 -11.354 -35.027 1.00 22.29 1120 ASN A C 1
ATOM 3225 O O . ASN A 1 429 ? 20.413 -10.449 -35.627 1.00 19.98 1120 ASN A O 1
ATOM 3230 N N . LYS A 1 430 ? 20.695 -12.648 -35.174 1.00 21.07 1121 LYS A N 1
ATOM 3231 C CA . LYS A 1 430 ? 19.581 -13.082 -36.002 1.00 21.75 1121 LYS A CA 1
ATOM 3232 C C . LYS A 1 430 ? 18.278 -12.893 -35.225 1.00 19.84 1121 LYS A C 1
ATOM 3233 O O . LYS A 1 430 ? 17.717 -13.841 -34.676 1.00 20.27 1121 LYS A O 1
ATOM 3239 N N . LEU A 1 431 ? 17.808 -11.645 -35.186 1.00 19.93 1122 LEU A N 1
ATOM 3240 C CA . LEU A 1 431 ? 16.701 -11.252 -34.330 1.00 19.98 1122 LEU A CA 1
ATOM 3241 C C . LEU A 1 431 ? 15.442 -12.034 -34.701 1.00 20.41 1122 LEU A C 1
ATOM 3242 O O . LEU A 1 431 ? 14.558 -12.192 -33.865 1.00 20.42 1122 LEU A O 1
ATOM 3247 N N . TRP A 1 432 ? 15.379 -12.548 -35.939 1.00 19.30 1123 TRP A N 1
ATOM 3248 C CA . TRP A 1 432 ? 14.201 -13.276 -36.395 1.00 19.82 1123 TRP A CA 1
ATOM 3249 C C . TRP A 1 432 ? 14.096 -14.658 -35.751 1.00 19.92 1123 TRP A C 1
ATOM 3250 O O . TRP A 1 432 ? 13.128 -15.371 -36.003 1.00 20.74 1123 TRP A O 1
ATOM 3261 N N . TYR A 1 433 ? 15.073 -15.039 -34.920 1.00 19.10 1124 TYR A N 1
ATOM 3262 C CA . TYR A 1 433 ? 14.962 -16.290 -34.178 1.00 18.11 1124 TYR A CA 1
ATOM 3263 C C . TYR A 1 433 ? 14.295 -16.067 -32.816 1.00 18.45 1124 TYR A C 1
ATOM 3264 O O . TYR A 1 433 ? 14.070 -17.030 -32.085 1.00 17.85 1124 TYR A O 1
ATOM 3273 N N . ALA A 1 434 ? 13.976 -14.807 -32.465 1.00 18.02 1125 ALA A N 1
ATOM 3274 C CA . ALA A 1 434 ? 13.333 -14.531 -31.186 1.00 17.88 1125 ALA A CA 1
ATOM 3275 C C . ALA A 1 434 ? 12.031 -15.321 -31.081 1.00 17.76 1125 ALA A C 1
ATOM 3276 O O . ALA A 1 434 ? 11.305 -15.454 -32.067 1.00 17.90 1125 ALA A O 1
ATOM 3278 N N . ASN A 1 435 ? 11.760 -15.833 -29.875 1.00 17.78 1126 ASN A N 1
ATOM 3279 C CA . ASN A 1 435 ? 10.530 -16.555 -29.575 1.00 18.46 1126 ASN A CA 1
ATOM 3280 C C . ASN A 1 435 ? 10.276 -16.515 -28.068 1.00 19.06 1126 ASN A C 1
ATOM 3281 O O . ASN A 1 435 ? 11.135 -16.085 -27.301 1.00 20.23 1126 ASN A O 1
ATOM 3286 N N . ASP A 1 436 ? 9.084 -16.968 -27.661 1.00 19.11 1127 ASP A N 1
ATOM 3287 C CA . ASP A 1 436 ? 8.588 -16.868 -26.300 1.00 19.24 1127 ASP A CA 1
ATOM 3288 C C . ASP A 1 436 ? 9.500 -17.545 -25.278 1.00 19.94 1127 ASP A C 1
ATOM 3289 O O . ASP A 1 436 ? 9.439 -17.183 -24.103 1.00 21.80 1127 ASP A O 1
ATOM 3294 N N . LYS A 1 437 ? 10.341 -18.506 -25.695 1.00 19.18 1128 LYS A N 1
ATOM 3295 C CA . LYS A 1 437 ? 11.242 -19.148 -24.740 1.00 19.72 1128 LYS A CA 1
ATOM 3296 C C . LYS A 1 437 ? 12.129 -18.117 -24.038 1.00 18.78 1128 LYS A C 1
ATOM 3297 O O . LYS A 1 437 ? 12.551 -18.335 -22.903 1.00 18.32 1128 LYS A O 1
ATOM 3303 N N . MET A 1 438 ? 12.359 -16.978 -24.700 1.00 18.46 1129 MET A N 1
ATOM 3304 C CA . MET A 1 438 ? 13.229 -15.927 -24.183 1.00 18.82 1129 MET A CA 1
ATOM 3305 C C . MET A 1 438 ? 12.733 -15.416 -22.825 1.00 19.41 1129 MET A C 1
ATOM 3306 O O . MET A 1 438 ? 13.551 -15.009 -22.009 1.00 19.95 1129 MET A O 1
ATOM 3311 N N . TYR A 1 439 ? 11.410 -15.447 -22.575 1.00 19.15 1130 TYR A N 1
ATOM 3312 C CA . TYR A 1 439 ? 10.901 -15.141 -21.243 1.00 19.33 1130 TYR A CA 1
ATOM 3313 C C . TYR A 1 439 ? 10.484 -16.400 -20.480 1.00 19.63 1130 TYR A C 1
ATOM 3314 O O . TYR A 1 439 ? 10.631 -16.444 -19.256 1.00 19.55 1130 TYR A O 1
ATOM 3323 N N . LEU A 1 440 ? 9.952 -17.407 -21.191 1.00 19.40 1131 LEU A N 1
ATOM 3324 C CA . LEU A 1 440 ? 9.431 -18.609 -20.547 1.00 19.64 1131 LEU A CA 1
ATOM 3325 C C . LEU A 1 440 ? 10.528 -19.402 -19.828 1.00 20.87 1131 LEU A C 1
ATOM 3326 O O . LEU A 1 440 ? 10.250 -20.056 -18.820 1.00 21.98 1131 LEU A O 1
ATOM 3331 N N . ASN A 1 441 ? 11.767 -19.345 -20.338 1.00 21.27 1132 ASN A N 1
ATOM 3332 C CA . ASN A 1 441 ? 12.883 -20.092 -19.766 1.00 22.05 1132 ASN A CA 1
ATOM 3333 C C . ASN A 1 441 ? 13.202 -19.602 -18.354 1.00 23.34 1132 ASN A C 1
ATOM 3334 O O . ASN A 1 441 ? 13.710 -20.380 -17.546 1.00 24.38 1132 ASN A O 1
ATOM 3339 N N . LYS A 1 442 ? 12.934 -18.315 -18.080 1.00 22.66 1133 LYS A N 1
ATOM 3340 C CA . LYS A 1 442 ? 13.434 -17.644 -16.885 1.00 24.94 1133 LYS A CA 1
ATOM 3341 C C . LYS A 1 442 ? 14.906 -17.993 -16.677 1.00 24.24 1133 LYS A C 1
ATOM 3342 O O . LYS A 1 442 ? 15.284 -18.460 -15.606 1.00 24.19 1133 LYS A O 1
ATOM 3348 N N . GLY A 1 443 ? 15.724 -17.800 -17.717 1.00 23.22 1134 GLY A N 1
ATOM 3349 C CA . GLY A 1 443 ? 17.125 -18.179 -17.671 1.00 22.23 1134 GLY A CA 1
ATOM 3350 C C . GLY A 1 443 ? 18.017 -16.991 -18.004 1.00 22.99 1134 GLY A C 1
ATOM 3351 O O . GLY A 1 443 ? 17.605 -15.839 -17.859 1.00 22.03 1134 GLY A O 1
ATOM 3352 N N . GLY A 1 444 ? 19.238 -17.290 -18.462 1.00 22.20 1135 GLY A N 1
ATOM 3353 C CA . GLY A 1 444 ? 20.171 -16.254 -18.867 1.00 21.12 1135 GLY A CA 1
ATOM 3354 C C . GLY A 1 444 ? 20.843 -16.610 -20.189 1.00 23.07 1135 GLY A C 1
ATOM 3355 O O . GLY A 1 444 ? 20.258 -17.279 -21.048 1.00 24.56 1135 GLY A O 1
ATOM 3356 N N . VAL A 1 445 ? 22.095 -16.173 -20.325 1.00 21.29 1136 VAL A N 1
ATOM 3357 C CA . VAL A 1 445 ? 22.848 -16.375 -21.549 1.00 21.18 1136 VAL A CA 1
ATOM 3358 C C . VAL A 1 445 ? 23.643 -17.673 -21.394 1.00 22.07 1136 VAL A C 1
ATOM 3359 O O . VAL A 1 445 ? 23.738 -18.209 -20.286 1.00 22.08 1136 VAL A O 1
ATOM 3363 N N . PHE A 1 446 ? 24.213 -18.178 -22.494 1.00 20.64 1137 PHE A N 1
ATOM 3364 C CA . PHE A 1 446 ? 24.996 -19.402 -22.409 1.00 21.85 1137 PHE A CA 1
ATOM 3365 C C . PHE A 1 446 ? 26.160 -19.215 -21.434 1.00 22.71 1137 PHE A C 1
ATOM 3366 O O . PHE A 1 446 ? 26.835 -18.184 -21.455 1.00 23.49 1137 PHE A O 1
ATOM 3374 N N . THR A 1 447 ? 26.405 -20.229 -20.596 1.00 23.25 1138 THR A N 1
ATOM 3375 C CA . THR A 1 447 ? 27.638 -20.268 -19.821 1.00 24.22 1138 THR A CA 1
ATOM 3376 C C . THR A 1 447 ? 28.800 -20.675 -20.726 1.00 25.08 1138 THR A C 1
ATOM 3377 O O . THR A 1 447 ? 28.599 -21.194 -21.827 1.00 23.43 1138 THR A O 1
ATOM 3381 N N . GLU A 1 448 ? 30.017 -20.472 -20.204 1.00 27.25 1139 GLU A N 1
ATOM 3382 C CA . GLU A 1 448 ? 31.270 -20.815 -20.856 1.00 29.05 1139 GLU A CA 1
ATOM 3383 C C . GLU A 1 448 ? 31.438 -22.332 -20.968 1.00 27.53 1139 GLU A C 1
ATOM 3384 O O . GLU A 1 448 ? 32.361 -22.797 -21.641 1.00 26.83 1139 GLU A O 1
ATOM 3390 N N . ASN A 1 449 ? 30.552 -23.097 -20.315 1.00 24.04 1140 ASN A N 1
ATOM 3391 C CA . ASN A 1 449 ? 30.713 -24.544 -20.244 1.00 23.14 1140 ASN A CA 1
ATOM 3392 C C . ASN A 1 449 ? 29.714 -25.243 -21.159 1.00 22.82 1140 ASN A C 1
ATOM 3393 O O . ASN A 1 449 ? 29.607 -26.466 -21.125 1.00 20.94 1140 ASN A O 1
ATOM 3398 N N . LEU A 1 450 ? 29.002 -24.454 -21.973 1.00 20.49 1141 LEU A N 1
ATOM 3399 C CA . LEU A 1 450 ? 27.955 -24.988 -22.826 1.00 20.76 1141 LEU A CA 1
ATOM 3400 C C . LEU A 1 450 ? 28.449 -26.258 -23.519 1.00 20.52 1141 LEU A C 1
ATOM 3401 O O . LEU A 1 450 ? 29.508 -26.263 -24.123 1.00 21.20 1141 LEU A O 1
ATOM 3406 N N . LYS A 1 451 ? 27.682 -27.339 -23.405 1.00 21.53 1142 LYS A N 1
ATOM 3407 C CA . LYS A 1 451 ? 27.892 -28.514 -24.237 1.00 22.41 1142 LYS A CA 1
ATOM 3408 C C . LYS A 1 451 ? 26.530 -28.959 -24.761 1.00 21.46 1142 LYS A C 1
ATOM 3409 O O . LYS A 1 451 ? 25.595 -29.151 -23.987 1.00 23.36 1142 LYS A O 1
ATOM 3411 N N . PHE A 1 452 ? 26.414 -29.077 -26.080 1.00 20.72 1143 PHE A N 1
ATOM 3412 C CA . PHE A 1 452 ? 25.217 -29.641 -26.679 1.00 22.10 1143 PHE A CA 1
ATOM 3413 C C . PHE A 1 452 ? 25.625 -30.578 -27.813 1.00 23.32 1143 PHE A C 1
ATOM 3414 O O . PHE A 1 452 ? 26.723 -30.466 -28.348 1.00 22.24 1143 PHE A O 1
ATOM 3422 N N . GLU A 1 453 ? 24.721 -31.492 -28.167 1.00 25.65 1144 GLU A N 1
ATOM 3423 C CA . GLU A 1 453 ? 24.985 -32.505 -29.173 1.00 28.98 1144 GLU A CA 1
ATOM 3424 C C . GLU A 1 453 ? 23.731 -32.697 -30.017 1.00 27.96 1144 GLU A C 1
ATOM 3425 O O . GLU A 1 453 ? 22.638 -32.365 -29.574 1.00 26.13 1144 GLU A O 1
ATOM 3431 N N . ALA A 1 454 ? 23.919 -33.261 -31.215 1.00 28.12 1145 ALA A N 1
ATOM 3432 C CA . ALA A 1 454 ? 22.829 -33.641 -32.101 1.00 31.86 1145 ALA A CA 1
ATOM 3433 C C . ALA A 1 454 ? 23.018 -35.089 -32.539 1.00 33.38 1145 ALA A C 1
ATOM 3434 O O . ALA A 1 454 ? 24.144 -35.530 -32.742 1.00 34.00 1145 ALA A O 1
ATOM 3436 N N . GLU A 1 455 ? 21.902 -35.802 -32.704 1.00 35.05 1146 GLU A N 1
ATOM 3437 C CA . GLU A 1 455 ? 21.921 -37.181 -33.167 1.00 38.17 1146 GLU A CA 1
ATOM 3438 C C . GLU A 1 455 ? 20.880 -37.340 -34.273 1.00 35.63 1146 GLU A C 1
ATOM 3439 O O . GLU A 1 455 ? 19.735 -36.938 -34.096 1.00 33.94 1146 GLU A O 1
ATOM 3445 N N . ALA A 1 456 ? 21.280 -37.929 -35.406 1.00 33.84 1147 ALA A N 1
ATOM 3446 C CA . ALA A 1 456 ? 20.361 -38.136 -36.518 1.00 33.95 1147 ALA A CA 1
ATOM 3447 C C . ALA A 1 456 ? 19.963 -39.608 -36.612 1.00 34.75 1147 ALA A C 1
ATOM 3448 O O . ALA A 1 456 ? 20.777 -40.487 -36.358 1.00 34.87 1147 ALA A O 1
ATOM 3450 N N . LYS A 1 457 ? 18.693 -39.862 -36.945 1.00 36.17 1148 LYS A N 1
ATOM 3451 C CA . LYS A 1 457 ? 18.199 -41.196 -37.260 1.00 36.54 1148 LYS A CA 1
ATOM 3452 C C . LYS A 1 457 ? 17.291 -41.074 -38.479 1.00 36.17 1148 LYS A C 1
ATOM 3453 O O . LYS A 1 457 ? 16.638 -40.053 -38.662 1.00 34.45 1148 LYS A O 1
ATOM 3455 N N . ILE A 1 458 ? 17.263 -42.120 -39.304 1.00 37.44 1149 ILE A N 1
ATOM 3456 C CA . ILE A 1 458 ? 16.447 -42.135 -40.507 1.00 40.01 1149 ILE A CA 1
ATOM 3457 C C . ILE A 1 458 ? 15.093 -42.753 -40.163 1.00 42.52 1149 ILE A C 1
ATOM 3458 O O . ILE A 1 458 ? 15.027 -43.885 -39.688 1.00 45.84 1149 ILE A O 1
ATOM 3463 N N . VAL A 1 459 ? 14.020 -41.981 -40.373 1.00 44.22 1150 VAL A N 1
ATOM 3464 C CA . VAL A 1 459 ? 12.681 -42.373 -39.956 1.00 48.55 1150 VAL A CA 1
ATOM 3465 C C . VAL A 1 459 ? 11.710 -42.178 -41.122 1.00 52.30 1150 VAL A C 1
ATOM 3466 O O . VAL A 1 459 ? 12.094 -41.639 -42.161 1.00 52.94 1150 VAL A O 1
ATOM 3470 N N . ASN A 1 460 ? 10.457 -42.627 -40.918 1.00 55.19 1151 ASN A N 1
ATOM 3471 C CA . ASN A 1 460 ? 9.324 -42.482 -41.830 1.00 54.88 1151 ASN A CA 1
ATOM 3472 C C . ASN A 1 460 ? 9.727 -42.798 -43.270 1.00 53.35 1151 ASN A C 1
ATOM 3473 O O . ASN A 1 460 ? 9.204 -42.199 -44.207 1.00 53.84 1151 ASN A O 1
ATOM 3478 N N . GLY A 1 461 ? 10.657 -43.741 -43.440 1.00 54.11 1152 GLY A N 1
ATOM 3479 C CA . GLY A 1 461 ? 11.185 -44.047 -44.759 1.00 56.14 1152 GLY A CA 1
ATOM 3480 C C . GLY A 1 461 ? 12.571 -43.447 -44.991 1.00 56.11 1152 GLY A C 1
ATOM 3481 O O . GLY A 1 461 ? 13.558 -44.178 -45.004 1.00 56.91 1152 GLY A O 1
ATOM 3482 N N . ASN A 1 462 ? 12.633 -42.120 -45.183 1.00 58.36 1153 ASN A N 1
ATOM 3483 C CA . ASN A 1 462 ? 13.866 -41.466 -45.609 1.00 59.35 1153 ASN A CA 1
ATOM 3484 C C . ASN A 1 462 ? 13.904 -39.992 -45.192 1.00 56.80 1153 ASN A C 1
ATOM 3485 O O . ASN A 1 462 ? 14.440 -39.151 -45.915 1.00 50.96 1153 ASN A O 1
ATOM 3490 N N . ASP A 1 463 ? 13.356 -39.686 -44.010 1.00 54.10 1154 ASP A N 1
ATOM 3491 C CA . ASP A 1 463 ? 13.606 -38.402 -43.374 1.00 48.06 1154 ASP A CA 1
ATOM 3492 C C . ASP A 1 463 ? 14.794 -38.546 -42.424 1.00 44.44 1154 ASP A C 1
ATOM 3493 O O . ASP A 1 463 ? 15.048 -39.631 -41.897 1.00 41.40 1154 ASP A O 1
ATOM 3498 N N . VAL A 1 464 ? 15.503 -37.431 -42.208 1.00 41.79 1155 VAL A N 1
ATOM 3499 C CA . VAL A 1 464 ? 16.531 -37.331 -41.183 1.00 38.32 1155 VAL A CA 1
ATOM 3500 C C . VAL A 1 464 ? 15.937 -36.632 -39.960 1.00 36.79 1155 VAL A C 1
ATOM 3501 O O . VAL A 1 464 ? 15.612 -35.445 -40.023 1.00 34.85 1155 VAL A O 1
ATOM 3505 N N . SER A 1 465 ? 15.804 -37.382 -38.857 1.00 32.92 1156 SER A N 1
ATOM 3506 C CA . SER A 1 465 ? 15.289 -36.851 -37.606 1.00 33.14 1156 SER A CA 1
ATOM 3507 C C . SER A 1 465 ? 16.458 -36.540 -36.680 1.00 32.42 1156 SER A C 1
ATOM 3508 O O . SER A 1 465 ? 17.142 -37.450 -36.218 1.00 33.03 1156 SER A O 1
ATOM 3511 N N . ILE A 1 466 ? 16.680 -35.243 -36.437 1.00 29.69 1157 ILE A N 1
ATOM 3512 C CA . ILE A 1 466 ? 17.805 -34.774 -35.649 1.00 28.03 1157 ILE A CA 1
ATOM 3513 C C . ILE A 1 466 ? 17.286 -34.339 -34.283 1.00 29.35 1157 ILE A C 1
ATOM 3514 O O . ILE A 1 466 ? 16.478 -33.413 -34.201 1.00 27.30 1157 ILE A O 1
ATOM 3519 N N . SER A 1 467 ? 17.741 -35.029 -33.223 1.00 27.70 1158 SER A N 1
ATOM 3520 C CA . SER A 1 467 ? 17.379 -34.640 -31.866 1.00 27.75 1158 SER A CA 1
ATOM 3521 C C . SER A 1 467 ? 18.544 -33.904 -31.211 1.00 27.49 1158 SER A C 1
ATOM 3522 O O . SER A 1 467 ? 19.705 -34.150 -31.548 1.00 27.65 1158 SER A O 1
ATOM 3525 N N . PHE A 1 468 ? 18.211 -33.008 -30.271 1.00 26.25 1159 PHE A N 1
ATOM 3526 C CA . PHE A 1 468 ? 19.178 -32.124 -29.639 1.00 25.00 1159 PHE A CA 1
ATOM 3527 C C . PHE A 1 468 ? 19.189 -32.356 -28.137 1.00 25.30 1159 PHE A C 1
ATOM 3528 O O . PHE A 1 468 ? 18.137 -32.442 -27.509 1.00 26.48 1159 PHE A O 1
ATOM 3536 N N A ASP A 1 469 ? 20.398 -32.455 -27.578 0.50 25.55 1160 ASP A N 1
ATOM 3537 N N B ASP A 1 469 ? 20.400 -32.452 -27.576 0.50 25.53 1160 ASP A N 1
ATOM 3538 C CA A ASP A 1 469 ? 20.585 -32.557 -26.140 0.50 25.22 1160 ASP A CA 1
ATOM 3539 C CA B ASP A 1 469 ? 20.615 -32.572 -26.142 0.50 25.21 1160 ASP A CA 1
ATOM 3540 C C A ASP A 1 469 ? 21.546 -31.445 -25.720 0.50 24.49 1160 ASP A C 1
ATOM 3541 C C B ASP A 1 469 ? 21.547 -31.435 -25.724 0.50 24.47 1160 ASP A C 1
ATOM 3542 O O A ASP A 1 469 ? 22.430 -31.078 -26.490 0.50 24.50 1160 ASP A O 1
ATOM 3543 O O B ASP A 1 469 ? 22.415 -31.043 -26.500 0.50 24.46 1160 ASP A O 1
ATOM 3552 N N . ILE A 1 470 ? 21.342 -30.902 -24.513 1.00 23.76 1161 ILE A N 1
ATOM 3553 C CA . ILE A 1 470 ? 22.124 -29.793 -23.983 1.00 22.44 1161 ILE A CA 1
ATOM 3554 C C . ILE A 1 470 ? 22.418 -30.053 -22.502 1.00 21.60 1161 ILE A C 1
ATOM 3555 O O . ILE A 1 470 ? 21.638 -30.712 -21.816 1.00 21.83 1161 ILE A O 1
ATOM 3560 N N . ASP A 1 471 ? 23.541 -29.507 -22.018 1.00 21.23 1162 ASP A N 1
ATOM 3561 C CA . ASP A 1 471 ? 23.966 -29.656 -20.634 1.00 21.85 1162 ASP A CA 1
ATOM 3562 C C . ASP A 1 471 ? 22.943 -29.051 -19.681 1.00 21.68 1162 ASP A C 1
ATOM 3563 O O . ASP A 1 471 ? 22.258 -28.080 -20.015 1.00 21.00 1162 ASP A O 1
ATOM 3568 N N . ASN A 1 472 ? 22.897 -29.636 -18.478 1.00 21.03 1163 ASN A N 1
ATOM 3569 C CA . ASN A 1 472 ? 21.942 -29.285 -17.444 1.00 22.48 1163 ASN A CA 1
ATOM 3570 C C . ASN A 1 472 ? 22.029 -27.798 -17.090 1.00 22.93 1163 ASN A C 1
ATOM 3571 O O . ASN A 1 472 ? 21.007 -27.167 -16.818 1.00 22.73 1163 ASN A O 1
ATOM 3576 N N . GLU A 1 473 ? 23.247 -27.248 -17.052 1.00 22.87 1164 GLU A N 1
ATOM 3577 C CA . GLU A 1 473 ? 23.420 -25.882 -16.573 1.00 25.29 1164 GLU A CA 1
ATOM 3578 C C . GLU A 1 473 ? 22.849 -24.893 -17.582 1.00 22.92 1164 GLU A C 1
ATOM 3579 O O . GLU A 1 473 ? 22.497 -23.780 -17.217 1.00 22.14 1164 GLU A O 1
ATOM 3585 N N . ASN A 1 474 ? 22.753 -25.315 -18.845 1.00 22.07 1165 ASN A N 1
ATOM 3586 C CA . ASN A 1 474 ? 22.361 -24.408 -19.907 1.00 22.21 1165 ASN A CA 1
ATOM 3587 C C . ASN A 1 474 ? 20.975 -24.749 -20.442 1.00 22.90 1165 ASN A C 1
ATOM 3588 O O . ASN A 1 474 ? 20.546 -24.171 -21.436 1.00 24.00 1165 ASN A O 1
ATOM 3593 N N . LYS A 1 475 ? 20.267 -25.672 -19.778 1.00 23.82 1166 LYS A N 1
ATOM 3594 C CA . LYS A 1 475 ? 19.042 -26.202 -20.363 1.00 23.74 1166 LYS A CA 1
ATOM 3595 C C . LYS A 1 475 ? 17.974 -25.114 -20.486 1.00 22.76 1166 LYS A C 1
ATOM 3596 O O . LYS A 1 475 ? 17.128 -25.194 -21.368 1.00 21.03 1166 LYS A O 1
ATOM 3602 N N . ASN A 1 476 ? 18.019 -24.110 -19.599 1.00 23.33 1167 ASN A N 1
ATOM 3603 C CA . ASN A 1 476 ? 17.052 -23.020 -19.591 1.00 22.81 1167 ASN A CA 1
ATOM 3604 C C . ASN A 1 476 ? 17.657 -21.751 -20.197 1.00 21.62 1167 ASN A C 1
ATOM 3605 O O . ASN A 1 476 ? 17.081 -20.668 -20.079 1.00 20.14 1167 ASN A O 1
ATOM 3610 N N . ASN A 1 477 ? 18.804 -21.890 -20.873 1.00 20.32 1168 ASN A N 1
ATOM 3611 C CA . ASN A 1 477 ? 19.446 -20.760 -21.527 1.00 19.48 1168 ASN A CA 1
ATOM 3612 C C . ASN A 1 477 ? 19.183 -20.782 -23.030 1.00 19.64 1168 ASN A C 1
ATOM 3613 O O . ASN A 1 477 ? 19.458 -19.798 -23.710 1.00 20.52 1168 ASN A O 1
ATOM 3618 N N . VAL A 1 478 ? 18.669 -21.906 -23.543 1.00 19.71 1169 VAL A N 1
ATOM 3619 C CA . VAL A 1 478 ? 18.562 -22.117 -24.983 1.00 18.57 1169 VAL A CA 1
ATOM 3620 C C . VAL A 1 478 ? 17.138 -21.806 -25.451 1.00 18.06 1169 VAL A C 1
ATOM 3621 O O . VAL A 1 478 ? 16.170 -22.204 -24.804 1.00 17.30 1169 VAL A O 1
ATOM 3625 N N . ILE A 1 479 ? 17.014 -21.106 -26.590 1.00 18.56 1170 ILE A N 1
ATOM 3626 C CA . ILE A 1 479 ? 15.707 -20.786 -27.148 1.00 18.36 1170 ILE A CA 1
ATOM 3627 C C . ILE A 1 479 ? 15.465 -21.562 -28.444 1.00 18.83 1170 ILE A C 1
ATOM 3628 O O . ILE A 1 479 ? 14.339 -21.596 -28.948 1.00 17.38 1170 ILE A O 1
ATOM 3633 N N . GLY A 1 480 ? 16.518 -22.182 -28.989 1.00 18.46 1171 GLY A N 1
ATOM 3634 C CA . GLY A 1 480 ? 16.321 -22.999 -30.175 1.00 19.55 1171 GLY A CA 1
ATOM 3635 C C . GLY A 1 480 ? 17.632 -23.315 -30.881 1.00 20.53 1171 GLY A C 1
ATOM 3636 O O . GLY A 1 480 ? 18.693 -22.824 -30.481 1.00 20.79 1171 GLY A O 1
ATOM 3637 N N . TYR A 1 481 ? 17.524 -24.121 -31.945 1.00 19.90 1172 TYR A N 1
ATOM 3638 C CA . TYR A 1 481 ? 18.686 -24.591 -32.682 1.00 20.69 1172 TYR A CA 1
ATOM 3639 C C . TYR A 1 481 ? 18.478 -24.307 -34.159 1.00 20.28 1172 TYR A C 1
ATOM 3640 O O . TYR A 1 481 ? 17.411 -24.575 -34.713 1.00 20.67 1172 TYR A O 1
ATOM 3649 N N . GLU A 1 482 ? 19.525 -23.766 -34.772 1.00 20.12 1173 GLU A N 1
ATOM 3650 C CA . GLU A 1 482 ? 19.551 -23.541 -36.202 1.00 21.44 1173 GLU A CA 1
ATOM 3651 C C . GLU A 1 482 ? 20.248 -24.727 -36.872 1.00 23.35 1173 GLU A C 1
ATOM 3652 O O . GLU A 1 482 ? 21.335 -25.146 -36.452 1.00 22.19 1173 GLU A O 1
ATOM 3658 N N . ILE A 1 483 ? 19.621 -25.234 -37.940 1.00 24.11 1174 ILE A N 1
ATOM 3659 C CA . ILE A 1 483 ? 20.115 -26.405 -38.647 1.00 24.33 1174 ILE A CA 1
ATOM 3660 C C . ILE A 1 483 ? 20.602 -25.974 -40.027 1.00 25.39 1174 ILE A C 1
ATOM 3661 O O . ILE A 1 483 ? 19.836 -25.409 -40.802 1.00 27.27 1174 ILE A O 1
ATOM 3666 N N . SER A 1 484 ? 21.878 -26.259 -40.313 1.00 26.75 1175 SER A N 1
ATOM 3667 C CA . SER A 1 484 ? 22.467 -26.056 -41.628 1.00 30.29 1175 SER A CA 1
ATOM 3668 C C . SER A 1 484 ? 22.792 -27.405 -42.265 1.00 32.59 1175 SER A C 1
ATOM 3669 O O . SER A 1 484 ? 23.112 -28.359 -41.560 1.00 32.73 1175 SER A O 1
ATOM 3672 N N . ARG A 1 485 ? 22.678 -27.480 -43.599 1.00 35.41 1176 ARG A N 1
ATOM 3673 C CA . ARG A 1 485 ? 23.062 -28.676 -44.339 1.00 38.55 1176 ARG A CA 1
ATOM 3674 C C . ARG A 1 485 ? 23.861 -28.263 -45.570 1.00 39.81 1176 ARG A C 1
ATOM 3675 O O . ARG A 1 485 ? 23.465 -27.343 -46.284 1.00 39.85 1176 ARG A O 1
ATOM 3683 N N . ASP A 1 486 ? 24.996 -28.941 -45.790 1.00 41.82 1177 ASP A N 1
ATOM 3684 C CA . ASP A 1 486 ? 25.868 -28.698 -46.934 1.00 45.21 1177 ASP A CA 1
ATOM 3685 C C . ASP A 1 486 ? 26.042 -27.192 -47.163 1.00 45.61 1177 ASP A C 1
ATOM 3686 O O . ASP A 1 486 ? 26.023 -26.730 -48.303 1.00 48.04 1177 ASP A O 1
ATOM 3691 N N . GLY A 1 487 ? 26.169 -26.430 -46.065 1.00 45.49 1178 GLY A N 1
ATOM 3692 C CA . GLY A 1 487 ? 26.561 -25.029 -46.110 1.00 45.24 1178 GLY A CA 1
ATOM 3693 C C . GLY A 1 487 ? 25.392 -24.053 -46.258 1.00 46.20 1178 GLY A C 1
ATOM 3694 O O . GLY A 1 487 ? 25.613 -22.848 -46.385 1.00 45.06 1178 GLY A O 1
ATOM 3695 N N . LYS A 1 488 ? 24.154 -24.569 -46.236 1.00 43.35 1179 LYS A N 1
ATOM 3696 C CA . LYS A 1 488 ? 22.964 -23.734 -46.349 1.00 38.32 1179 LYS A CA 1
ATOM 3697 C C . LYS A 1 488 ? 22.064 -23.950 -45.129 1.00 34.77 1179 LYS A C 1
ATOM 3698 O O . LYS A 1 488 ? 21.807 -25.084 -44.739 1.00 33.29 1179 LYS A O 1
ATOM 3700 N N . THR A 1 489 ? 21.586 -22.852 -44.533 1.00 34.21 1180 THR A N 1
ATOM 3701 C CA . THR A 1 489 ? 20.645 -22.896 -43.422 1.00 34.01 1180 THR A CA 1
ATOM 3702 C C . THR A 1 489 ? 19.337 -23.516 -43.906 1.00 33.39 1180 THR A C 1
ATOM 3703 O O . THR A 1 489 ? 18.757 -23.041 -44.881 1.00 36.38 1180 THR A O 1
ATOM 3707 N N . ILE A 1 490 ? 18.868 -24.575 -43.232 1.00 30.60 1181 ILE A N 1
ATOM 3708 C CA . ILE A 1 490 ? 17.672 -25.251 -43.714 1.00 30.99 1181 ILE A CA 1
ATOM 3709 C C . ILE A 1 490 ? 16.540 -25.166 -42.693 1.00 30.41 1181 ILE A C 1
ATOM 3710 O O . ILE A 1 490 ? 15.419 -25.545 -43.014 1.00 27.71 1181 ILE A O 1
ATOM 3715 N N . GLY A 1 491 ? 16.831 -24.699 -41.470 1.00 28.56 1182 GLY A N 1
ATOM 3716 C CA . GLY A 1 491 ? 15.774 -24.593 -40.475 1.00 25.54 1182 GLY A CA 1
ATOM 3717 C C . GLY A 1 491 ? 16.232 -23.950 -39.167 1.00 25.77 1182 GLY A C 1
ATOM 3718 O O . GLY A 1 491 ? 17.423 -23.730 -38.934 1.00 26.14 1182 GLY A O 1
ATOM 3719 N N . PHE A 1 492 ? 15.241 -23.650 -38.326 1.00 24.67 1183 PHE A N 1
ATOM 3720 C CA . PHE A 1 492 ? 15.430 -23.289 -36.934 1.00 23.05 1183 PHE A CA 1
ATOM 3721 C C . PHE A 1 492 ? 14.194 -23.726 -36.166 1.00 22.49 1183 PHE A C 1
ATOM 3722 O O . PHE A 1 492 ? 13.073 -23.407 -36.559 1.00 22.26 1183 PHE A O 1
ATOM 3730 N N . THR A 1 493 ? 14.419 -24.436 -35.057 1.00 21.75 1184 THR A N 1
ATOM 3731 C CA . THR A 1 493 ? 13.315 -24.870 -34.228 1.00 20.60 1184 THR A CA 1
ATOM 3732 C C . THR A 1 493 ? 13.603 -24.480 -32.787 1.00 21.92 1184 THR A C 1
ATOM 3733 O O . THR A 1 493 ? 14.757 -24.516 -32.348 1.00 22.57 1184 THR A O 1
ATOM 3737 N N . SER A 1 494 ? 12.534 -24.116 -32.073 1.00 20.37 1185 SER A N 1
ATOM 3738 C CA . SER A 1 494 ? 12.617 -23.838 -30.651 1.00 20.71 1185 SER A CA 1
ATOM 3739 C C . SER A 1 494 ? 12.421 -25.131 -29.856 1.00 20.98 1185 SER A C 1
ATOM 3740 O O . SER A 1 494 ? 12.420 -25.106 -28.629 1.00 22.04 1185 SER A O 1
ATOM 3743 N N . THR A 1 495 ? 12.292 -26.268 -30.557 1.00 20.80 1186 THR A N 1
ATOM 3744 C CA . THR A 1 495 ? 12.089 -27.558 -29.905 1.00 20.49 1186 THR A CA 1
ATOM 3745 C C . THR A 1 495 ? 13.405 -28.339 -29.865 1.00 21.27 1186 THR A C 1
ATOM 3746 O O . THR A 1 495 ? 14.423 -27.875 -30.384 1.00 20.60 1186 THR A O 1
ATOM 3750 N N . ASN A 1 496 ? 13.356 -29.536 -29.259 1.00 22.23 1187 ASN A N 1
ATOM 3751 C CA . ASN A 1 496 ? 14.508 -30.419 -29.128 1.00 23.88 1187 ASN A CA 1
ATOM 3752 C C . ASN A 1 496 ? 14.631 -31.357 -30.331 1.00 23.16 1187 ASN A C 1
ATOM 3753 O O . ASN A 1 496 ? 15.412 -32.298 -30.284 1.00 23.63 1187 ASN A O 1
ATOM 3758 N N . ASN A 1 497 ? 13.880 -31.113 -31.411 1.00 24.40 1188 ASN A N 1
ATOM 3759 C CA . ASN A 1 497 ? 13.954 -32.032 -32.539 1.00 26.95 1188 ASN A CA 1
ATOM 3760 C C . ASN A 1 497 ? 13.653 -31.314 -33.851 1.00 26.98 1188 ASN A C 1
ATOM 3761 O O . ASN A 1 497 ? 12.748 -30.488 -33.919 1.00 27.92 1188 ASN A O 1
ATOM 3766 N N . PHE A 1 498 ? 14.411 -31.654 -34.897 1.00 28.45 1189 PHE A N 1
ATOM 3767 C CA . PHE A 1 498 ? 14.150 -31.141 -36.234 1.00 28.12 1189 PHE A CA 1
ATOM 3768 C C . PHE A 1 498 ? 14.170 -32.282 -37.248 1.00 30.39 1189 PHE A C 1
ATOM 3769 O O . PHE A 1 498 ? 15.129 -33.051 -37.288 1.00 28.96 1189 PHE A O 1
ATOM 3777 N N . VAL A 1 499 ? 13.131 -32.357 -38.095 1.00 31.26 1190 VAL A N 1
ATOM 3778 C CA . VAL A 1 499 ? 13.091 -33.362 -39.147 1.00 33.32 1190 VAL A CA 1
ATOM 3779 C C . VAL A 1 499 ? 13.425 -32.713 -40.490 1.00 34.88 1190 VAL A C 1
ATOM 3780 O O . VAL A 1 499 ? 12.718 -31.818 -40.958 1.00 35.34 1190 VAL A O 1
ATOM 3784 N N . ASP A 1 500 ? 14.511 -33.195 -41.103 1.00 34.75 1191 ASP A N 1
ATOM 3785 C CA . ASP A 1 500 ? 14.926 -32.772 -42.430 1.00 37.84 1191 ASP A CA 1
ATOM 3786 C C . ASP A 1 500 ? 14.333 -33.727 -43.467 1.00 41.55 1191 ASP A C 1
ATOM 3787 O O . ASP A 1 500 ? 14.825 -34.843 -43.643 1.00 40.92 1191 ASP A O 1
ATOM 3792 N N . HIS A 1 501 ? 13.277 -33.254 -44.145 1.00 43.30 1192 HIS A N 1
ATOM 3793 C CA . HIS A 1 501 ? 12.523 -34.015 -45.127 1.00 46.14 1192 HIS A CA 1
ATOM 3794 C C . HIS A 1 501 ? 13.170 -33.923 -46.508 1.00 48.91 1192 HIS A C 1
ATOM 3795 O O . HIS A 1 501 ? 12.664 -34.521 -47.452 1.00 50.59 1192 HIS A O 1
ATOM 3802 N N . GLY A 1 502 ? 14.266 -33.159 -46.630 1.00 54.92 1193 GLY A N 1
ATOM 3803 C CA . GLY A 1 502 ? 14.807 -32.799 -47.934 1.00 57.90 1193 GLY A CA 1
ATOM 3804 C C . GLY A 1 502 ? 16.285 -33.145 -48.109 1.00 62.86 1193 GLY A C 1
ATOM 3805 O O . GLY A 1 502 ? 17.039 -32.353 -48.675 1.00 65.32 1193 GLY A O 1
ATOM 3806 N N . ALA A 1 503 ? 16.683 -34.342 -47.656 1.00 67.11 1194 ALA A N 1
ATOM 3807 C CA . ALA A 1 503 ? 18.059 -34.803 -47.787 1.00 70.18 1194 ALA A CA 1
ATOM 3808 C C . ALA A 1 503 ? 18.139 -35.993 -48.745 1.00 70.37 1194 ALA A C 1
ATOM 3809 O O . ALA A 1 503 ? 17.413 -36.974 -48.579 1.00 66.33 1194 ALA A O 1
ATOM 3811 N N . ASN A 1 504 ? 19.037 -35.881 -49.740 1.00 72.21 1195 ASN A N 1
ATOM 3812 C CA . ASN A 1 504 ? 19.305 -36.907 -50.741 1.00 68.70 1195 ASN A CA 1
ATOM 3813 C C . ASN A 1 504 ? 20.564 -37.688 -50.343 1.00 67.87 1195 ASN A C 1
ATOM 3814 O O . ASN A 1 504 ? 20.512 -38.932 -50.400 1.00 70.61 1195 ASN A O 1
ATOM 3816 N N . HIS A 1 509 ? 25.759 -35.629 -47.301 1.00 53.75 1200 HIS A N 1
ATOM 3817 C CA . HIS A 1 509 ? 25.218 -34.456 -46.560 1.00 52.92 1200 HIS A CA 1
ATOM 3818 C C . HIS A 1 509 ? 25.969 -34.278 -45.239 1.00 53.57 1200 HIS A C 1
ATOM 3819 O O . HIS A 1 509 ? 26.121 -35.235 -44.483 1.00 56.05 1200 HIS A O 1
ATOM 3821 N N . GLU A 1 510 ? 26.460 -33.054 -44.992 1.00 52.63 1201 GLU A N 1
ATOM 3822 C CA . GLU A 1 510 ? 27.075 -32.661 -43.729 1.00 49.11 1201 GLU A CA 1
ATOM 3823 C C . GLU A 1 510 ? 26.152 -31.669 -43.019 1.00 45.20 1201 GLU A C 1
ATOM 3824 O O . GLU A 1 510 ? 25.616 -30.763 -43.653 1.00 46.21 1201 GLU A O 1
ATOM 3826 N N . TYR A 1 511 ? 25.968 -31.842 -41.704 1.00 41.14 1202 TYR A N 1
ATOM 3827 C CA . TYR A 1 511 ? 25.055 -30.987 -40.955 1.00 38.36 1202 TYR A CA 1
ATOM 3828 C C . TYR A 1 511 ? 25.827 -30.119 -39.963 1.00 37.06 1202 TYR A C 1
ATOM 3829 O O . TYR A 1 511 ? 26.861 -30.530 -39.439 1.00 36.82 1202 TYR A O 1
ATOM 3838 N N . SER A 1 512 ? 25.295 -28.919 -39.696 1.00 35.66 1203 SER A N 1
ATOM 3839 C CA . SER A 1 512 ? 25.899 -27.982 -38.761 1.00 32.54 1203 SER A CA 1
ATOM 3840 C C . SER A 1 512 ? 24.817 -27.309 -37.919 1.00 30.50 1203 SER A C 1
ATOM 3841 O O . SER A 1 512 ? 23.922 -26.664 -38.464 1.00 29.04 1203 SER A O 1
ATOM 3844 N N . ILE A 1 513 ? 24.927 -27.467 -36.593 1.00 27.38 1204 ILE A N 1
ATOM 3845 C CA . ILE A 1 513 ? 23.896 -27.077 -35.644 1.00 25.57 1204 ILE A CA 1
ATOM 3846 C C . ILE A 1 513 ? 24.434 -25.964 -34.744 1.00 25.96 1204 ILE A C 1
ATOM 3847 O O . ILE A 1 513 ? 25.492 -26.105 -34.122 1.00 24.55 1204 ILE A O 1
ATOM 3852 N N . VAL A 1 514 ? 23.678 -24.865 -34.667 1.00 24.20 1205 VAL A N 1
ATOM 3853 C CA . VAL A 1 514 ? 24.037 -23.734 -33.830 1.00 22.99 1205 VAL A CA 1
ATOM 3854 C C . VAL A 1 514 ? 22.886 -23.463 -32.860 1.00 24.38 1205 VAL A C 1
ATOM 3855 O O . VAL A 1 514 ? 21.763 -23.209 -33.291 1.00 23.83 1205 VAL A O 1
ATOM 3859 N N . ALA A 1 515 ? 23.178 -23.536 -31.552 1.00 22.81 1206 ALA A N 1
ATOM 3860 C CA . ALA A 1 515 ? 22.198 -23.286 -30.506 1.00 21.71 1206 ALA A CA 1
ATOM 3861 C C . ALA A 1 515 ? 22.141 -21.786 -30.222 1.00 21.37 1206 ALA A C 1
ATOM 3862 O O . ALA A 1 515 ? 23.130 -21.089 -30.408 1.00 20.88 1206 ALA A O 1
ATOM 3864 N N . TYR A 1 516 ? 20.965 -21.299 -29.798 1.00 20.49 1207 TYR A N 1
ATOM 3865 C CA . TYR A 1 516 ? 20.773 -19.874 -29.557 1.00 19.74 1207 TYR A CA 1
ATOM 3866 C C . TYR A 1 516 ? 20.244 -19.664 -28.148 1.00 18.59 1207 TYR A C 1
ATOM 3867 O O . TYR A 1 516 ? 19.402 -20.435 -27.697 1.00 18.28 1207 TYR A O 1
ATOM 3876 N N . ASP A 1 517 ? 20.750 -18.617 -27.478 1.00 17.83 1208 ASP A N 1
ATOM 3877 C CA . ASP A 1 517 ? 20.400 -18.369 -26.088 1.00 18.56 1208 ASP A CA 1
ATOM 3878 C C . ASP A 1 517 ? 19.364 -17.249 -25.964 1.00 18.64 1208 ASP A C 1
ATOM 3879 O O . ASP A 1 517 ? 18.915 -16.679 -26.961 1.00 18.89 1208 ASP A O 1
ATOM 3884 N N . ASN A 1 518 ? 19.029 -16.925 -24.713 1.00 17.68 1209 ASN A N 1
ATOM 3885 C CA . ASN A 1 518 ? 17.895 -16.085 -24.367 1.00 18.68 1209 ASN A CA 1
ATOM 3886 C C . ASN A 1 518 ? 18.086 -14.655 -24.874 1.00 19.64 1209 ASN A C 1
ATOM 3887 O O . ASN A 1 518 ? 17.120 -13.901 -24.926 1.00 20.79 1209 ASN A O 1
ATOM 3892 N N . GLU A 1 519 ? 19.327 -14.283 -25.204 1.00 18.66 1210 GLU A N 1
ATOM 3893 C CA . GLU A 1 519 ? 19.608 -12.984 -25.796 1.00 19.67 1210 GLU A CA 1
ATOM 3894 C C . GLU A 1 519 ? 19.969 -13.136 -27.278 1.00 18.86 1210 GLU A C 1
ATOM 3895 O O . GLU A 1 519 ? 20.592 -12.250 -27.861 1.00 18.29 1210 GLU A O 1
ATOM 3901 N N . ILE A 1 520 ? 19.569 -14.268 -27.880 1.00 18.08 1211 ILE A N 1
ATOM 3902 C CA . ILE A 1 520 ? 19.756 -14.532 -29.301 1.00 17.89 1211 ILE A CA 1
ATOM 3903 C C . ILE A 1 520 ? 21.246 -14.496 -29.669 1.00 19.08 1211 ILE A C 1
ATOM 3904 O O . ILE A 1 520 ? 21.631 -13.995 -30.730 1.00 17.56 1211 ILE A O 1
ATOM 3909 N N . ASN A 1 521 ? 22.093 -15.044 -28.794 1.00 18.64 1212 ASN A N 1
ATOM 3910 C CA . ASN A 1 521 ? 23.481 -15.242 -29.170 1.00 19.35 1212 ASN A CA 1
ATOM 3911 C C . ASN A 1 521 ? 23.663 -16.671 -29.667 1.00 20.15 1212 ASN A C 1
ATOM 3912 O O . ASN A 1 521 ? 23.182 -17.612 -29.035 1.00 19.85 1212 ASN A O 1
ATOM 3917 N N . PRO A 1 522 ? 24.401 -16.870 -30.786 1.00 22.25 1213 PRO A N 1
ATOM 3918 C CA . PRO A 1 522 ? 24.706 -18.217 -31.278 1.00 22.29 1213 PRO A CA 1
ATOM 3919 C C . PRO A 1 522 ? 25.806 -18.876 -30.442 1.00 23.59 1213 PRO A C 1
ATOM 3920 O O . PRO A 1 522 ? 26.660 -18.183 -29.895 1.00 24.18 1213 PRO A O 1
ATOM 3924 N N . SER A 1 523 ? 25.756 -20.211 -30.323 1.00 22.70 1214 SER A N 1
ATOM 3925 C CA . SER A 1 523 ? 26.871 -21.010 -29.828 1.00 24.03 1214 SER A CA 1
ATOM 3926 C C . SER A 1 523 ? 27.907 -21.210 -30.930 1.00 25.36 1214 SER A C 1
ATOM 3927 O O . SER A 1 523 ? 27.686 -20.805 -32.070 1.00 24.86 1214 SER A O 1
ATOM 3930 N N . LYS A 1 524 ? 29.021 -21.881 -30.588 1.00 27.04 1215 LYS A N 1
ATOM 3931 C CA . LYS A 1 524 ? 29.888 -22.477 -31.597 1.00 29.96 1215 LYS A CA 1
ATOM 3932 C C . LYS A 1 524 ? 29.125 -23.596 -32.306 1.00 30.12 1215 LYS A C 1
ATOM 3933 O O . LYS A 1 524 ? 28.277 -24.243 -31.693 1.00 31.19 1215 LYS A O 1
ATOM 3939 N N . PRO A 1 525 ? 29.409 -23.886 -33.599 1.00 29.63 1216 PRO A N 1
ATOM 3940 C CA . PRO A 1 525 ? 28.701 -24.950 -34.316 1.00 29.72 1216 PRO A CA 1
ATOM 3941 C C . PRO A 1 525 ? 29.063 -26.365 -33.863 1.00 30.12 1216 PRO A C 1
ATOM 3942 O O . PRO A 1 525 ? 30.182 -26.621 -33.431 1.00 32.11 1216 PRO A O 1
ATOM 3946 N N . TYR A 1 526 ? 28.080 -27.266 -33.936 1.00 29.05 1217 TYR A N 1
ATOM 3947 C CA . TYR A 1 526 ? 28.275 -28.699 -33.787 1.00 31.64 1217 TYR A CA 1
ATOM 3948 C C . TYR A 1 526 ? 28.011 -29.367 -35.135 1.00 33.75 1217 TYR A C 1
ATOM 3949 O O . TYR A 1 526 ? 26.891 -29.307 -35.644 1.00 30.84 1217 TYR A O 1
ATOM 3958 N N . ASN A 1 527 ? 29.047 -30.000 -35.708 1.00 36.34 1218 ASN A N 1
ATOM 3959 C CA . ASN A 1 527 ? 28.945 -30.584 -37.041 1.00 36.83 1218 ASN A CA 1
ATOM 3960 C C . ASN A 1 527 ? 29.026 -32.104 -36.949 1.00 35.35 1218 ASN A C 1
ATOM 3961 O O . ASN A 1 527 ? 29.714 -32.623 -36.075 1.00 35.03 1218 ASN A O 1
ATOM 3966 N N . PHE A 1 528 ? 28.314 -32.785 -37.863 1.00 35.96 1219 PHE A N 1
ATOM 3967 C CA . PHE A 1 528 ? 28.255 -34.238 -37.960 1.00 37.02 1219 PHE A CA 1
ATOM 3968 C C . PHE A 1 528 ? 27.913 -34.645 -39.394 1.00 39.83 1219 PHE A C 1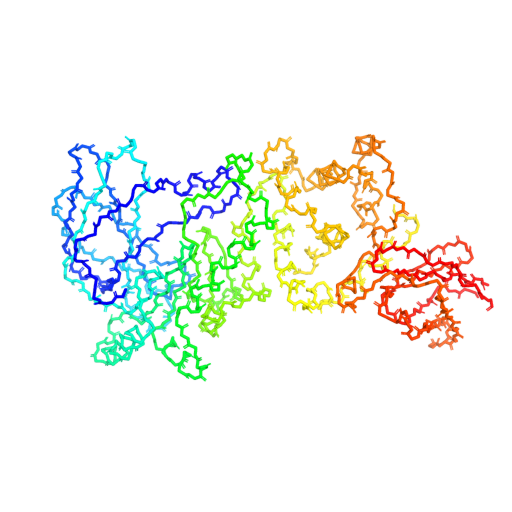
ATOM 3969 O O . PHE A 1 528 ? 27.337 -33.849 -40.139 1.00 39.68 1219 PHE A O 1
ATOM 3977 N N . LYS A 1 529 ? 28.267 -35.890 -39.757 1.00 43.45 1220 LYS A N 1
ATOM 3978 C CA . LYS A 1 529 ? 28.090 -36.430 -41.100 1.00 45.27 1220 LYS A CA 1
ATOM 3979 C C . LYS A 1 529 ? 27.607 -37.883 -41.015 1.00 47.07 1220 LYS A C 1
ATOM 3980 O O . LYS A 1 529 ? 26.494 -38.088 -40.487 1.00 47.53 1220 LYS A O 1
#

Radius of gyration: 27.58 Å; Cα contacts (8 Å, |Δi|>4): 1069; chains: 1; bounding box: 72×76×57 Å

Solvent-accessible surface area: 21559 Å² total; per-residue (Å²): 3,33,100,59,74,60,76,28,108,15,88,17,47,9,58,8,59,131,44,0,92,88,11,63,2,89,37,0,37,14,6,29,25,2,0,24,0,0,47,22,53,38,84,1,22,0,73,5,52,1,53,118,89,77,42,24,1,46,0,4,0,1,0,4,10,0,71,98,31,3,46,45,82,22,78,12,66,93,31,132,13,98,17,90,2,39,107,43,70,98,120,40,6,19,105,90,39,27,49,0,0,0,0,0,2,23,11,32,50,60,78,100,94,0,28,116,104,0,82,3,75,9,71,56,23,50,69,0,1,0,15,15,60,77,118,26,69,26,133,91,0,27,82,31,0,78,131,8,21,64,74,17,163,151,39,99,114,7,2,41,0,0,0,1,0,5,88,40,7,1,6,0,0,21,0,52,67,0,11,88,38,3,108,125,70,143,73,85,0,27,60,2,0,74,89,8,18,104,13,4,149,44,0,15,149,8,3,1,15,86,111,77,53,96,36,10,18,62,22,53,1,16,2,0,17,0,1,11,46,12,93,137,56,56,85,33,50,25,7,56,0,3,2,0,0,24,116,84,58,4,9,22,5,2,27,24,65,19,25,53,33,21,4,47,13,15,0,52,0,3,9,56,5,124,69,5,5,28,98,0,1,5,5,0,0,0,0,18,8,4,51,84,101,38,57,59,0,14,0,47,114,73,80,10,10,61,176,64,0,0,59,77,0,1,86,78,106,114,122,37,72,63,4,22,74,0,0,3,0,0,0,0,1,7,78,51,153,69,1,0,26,113,1,7,34,51,6,17,69,148,122,49,23,16,66,60,117,84,52,33,12,2,4,1,0,55,5,0,0,37,10,32,128,33,18,0,5,28,1,0,33,19,19,63,31,102,9,81,72,106,2,75,126,84,0,72,124,35,94,124,25,116,27,74,1,14,1,0,1,1,64,25,29,55,18,183,44,35,70,32,54,178,116,42,60,20,108,10,126,45,55,134,53,133,68,120,20,22,21,0,37,9,88,38,34,99,128,0,109,68,13,8,0,2,11,8,0,19,50,96,86,51,18,35,2,4,5,20,59,104,53,37,44,7,140,52,29,155,84,56,12,30,0,22,0,6,3,12,104,0,61,70,16,178,83,68,101,39,122

Secondary structure (DSSP, 8-state):
--S--SEEE------HHHHHHHTT-------EEEEEEEETT-EEEEEEE--TTS---EEEEEETTBSS--EEEE---SEEEEEE-----GGGB-TT--SEEEEEEE----HHHH-SPPEEEEES-EE--EEETTT--HHHHHHHHHHHHHHHHH-TTS---EEEE-SSEEEEE-HHHHHHHHHHHT--HHHHHHHHHHHHHHHHHHHT--SSSGGGS--S--EEEEE---SSS-S-EEETTEEEE-GGGHHHHHHT--SHHHHHHHHHHT---TTS-HHHHTTHHHHHHHHHTTPPPHHHHTTHIIIIIHHHHH-S----HHHHHHHHHHHHHHH-TTHHHHHHHHHHHSS---SSHHHHHHHHHHHHHHHHTS--HHHHHHTT----HHHHHHHTTSPPPSS-GGG--THHHHT---SPPTT--EEEEEEEETTTEEEEEEEE-GGGTTTEEEEEEEETTEEEEEESSSEEEE------EEEEEEETT--B---EEE-

Foldseek 3Di:
DQDDDQKDWAAQFAQQQVLCVLQQFFQFAQWADDQWKDFQFDKKKKAKDFPPPAATKWKWWAFAAFLDRRIDIGGDDHGIDTDGHHFDPPVRHDPPFARMGHITIGNNGHCVRGPGTMMMGMPDTHGAQEAAAPPDDQVVSLVSLVVVVVVCVVPVNIGQWYWYHAQAAIEIAGSVVVNVLCVVVVHTQNQLRVLLVVLVVVLLVLQQLPVPDSSSHDGRGYQYEHEYDQVPHDQWAAGNSYTYHYRVCSSVNSNVPLAQNRQLRNLNRSHNQQLADSLQQSSLRNQVSCLVVLHFGVCVVVVCCPVPQFQQLQFPPWVVVSVLVNLLVNLVCLLPVVQNNQLSVCSSPDPFGDDDPLRNLLRSQLSSLVSVLANCQSSSRSSVRDHDPVSNVNSVSGHHDPFSSSLGHSLLRNLVAEADDPVKDKAWDWDADPHGKTKIFMDIDPNCPSFWQWKFKDFPHTTRGIDSDRIDIHPDDPGKMWIWTAGSNRDTDHIDIDD

B-factor: mean 26.4, std 8.9, range [14.57, 72.21]

Nearest PDB structures (foldseek):
  6xsx-assembly1_A  TM=1.002E+00  e=0.000E+00  Clostridium perfringens ATCC 13124
  5kdj-assembly1_B  TM=9.441E-01  e=3.864E-65  Clostridium perfringens ATCC 13124
  5kdn-assembly1_A  TM=9.548E-01  e=1.995E-64  Clostridium perfringens ATCC 13124
  5kdj-assembly2_A  TM=9.428E-01  e=4.936E-64  Clostridium perfringens ATCC 13124
  6xt1-assembly3_C  TM=9.493E-01  e=2.070E-62  Clostridium perfringens

Sequence (499 aa):
GSHMASVFELQSRGNSIKESQKRKVWNFQDWQPTGYAVKSGQVITVYVDVEDGKPTPKLVFKQMDSQHNGDVTISLSKGKNVITIPEKPTNELRPGTAKAGVLYTSNPYTSEEQGRKPKIRIEGAINYPNYIKGIDNDEEVMNDLEEYVDLLKKDPQLPDVFDVFSDKTLVNVTATYALNWYKNNNKLPSETANKSDEVIKETMKYWGFDESSEVNSDFNFRYISMLKWLDNGGFMNAGNGITGFNKAEQGGALGVDTGWGFMHEMGHNFDTNNRTIVEVTNNMLPLHFERIKGVPSNITRQNLWERNILPKVALDDYDKSLLSHVAPLWQLQLYDKTFWPRFEQEFRSRDIGGGSWENKHNAWVMAASDVFKLDLSEHFERHGMDVWKETKEYTSKYPKPSNKLWYANDKMYLNKGGVFTENLKFEAEAKIVNGNDVSISFDDIDNENKNNVIGYEISRDGKTIGFTSTNNFVDHGANHEYSIVAYDNEINPSKPYNFK

InterPro domains:
  IPR000421 Coagulation factor 5/8, C-terminal domain [PF00754] (80-201)
  IPR000421 Coagulation factor 5/8, C-terminal domain [PF00754] (297-421)
  IPR000421 Coagulation factor 5/8, C-terminal domain [PF00754] (526-644)
  IPR000421 Coagulation factor 5/8, C-terminal domain [PS50022] (60-206)
  IPR000421 Coagulation factor 5/8, C-terminal domain [PS50022] (280-426)
  IPR001611 Leucine-rich repeat [PS51450] (2016-2037)
  IPR008979 Galactose-binding-like domain superfamily [SSF49785] (72-206)
  IPR008979 Galactose-binding-like domain superfamily [SSF49785] (292-426)
  IPR008979 Galactose-binding-like domain superfamily [SSF49785] (520-651)
  IPR008979 Galactose-binding-like domain superfamily [SSF49785] (1299-1440)
  IPR008979 Galactose-binding-like domain superfamily [SSF49785] (1522-1666)
  IPR008979 Galactose-binding-like domain superfamily [SSF49785] (1744-1890)
  IPR013222 Glycosyl hydrolase family 98, putative carbohydrate-binding module [PF08305] (1301-1436)
  IPR013222 Glycosyl hydrolase family 98, putative carbohydrate-binding module [PF08305] (1521-1661)
  IPR013222 Glycosyl hydrolase family 98, putative carbohydrate-binding module [PF08305] (1745-1886)
  IPR013222 Glycosyl hydrolase family 98, putative carbohydrate-binding module [SM00776] (1297-1438)
  IPR013222 Glycosyl hydrolase family 98, putative carbohydrate-binding module [SM00776] (1516-1663)
  IPR013222 Glycosyl hydrolase family 98, putative carbohydrate-binding module [SM00776] (1741-1888)
  IPR013783 Immunoglobulin-like fold [G3DSA:2.60.40.10] (1219-1295)
  IPR013783 Immunoglobulin-like fold [G3DSA:2.60.40.10] (1440-1514)